Protein AF-A0A8J0V104-F1 (afdb_monomer_lite)

Radius of gyration: 31.81 Å; chains: 1; bounding box: 90×49×87 Å

Structure (mmCIF, N/CA/C/O backbone):
data_AF-A0A8J0V104-F1
#
_entry.id   AF-A0A8J0V104-F1
#
loop_
_atom_site.group_PDB
_atom_site.id
_atom_site.type_symbol
_atom_site.label_atom_id
_atom_site.label_alt_id
_atom_site.label_comp_id
_atom_site.label_asym_id
_atom_site.label_entity_id
_atom_site.label_seq_id
_atom_site.pdbx_PDB_ins_code
_atom_site.Cartn_x
_atom_site.Cartn_y
_atom_site.Cartn_z
_atom_site.occupancy
_atom_site.B_iso_or_equiv
_atom_site.auth_seq_id
_atom_site.auth_comp_id
_atom_site.auth_asym_id
_atom_site.auth_atom_id
_atom_site.pdbx_PDB_model_num
ATOM 1 N N . MET A 1 1 ? 15.445 1.698 16.225 1.00 53.94 1 MET A N 1
ATOM 2 C CA . MET A 1 1 ? 14.021 1.899 16.563 1.00 53.94 1 MET A CA 1
ATOM 3 C C . MET A 1 1 ? 13.715 3.359 16.865 1.00 53.94 1 MET A C 1
ATOM 5 O O . MET A 1 1 ? 12.836 3.881 16.206 1.00 53.94 1 MET A O 1
ATOM 9 N N . GLU A 1 2 ? 14.449 4.040 17.754 1.00 56.66 2 GLU A N 1
ATOM 10 C CA . GLU A 1 2 ? 14.165 5.438 18.161 1.00 56.66 2 GLU A CA 1
ATOM 11 C C . GLU A 1 2 ? 13.897 6.411 16.997 1.00 56.66 2 GLU A C 1
ATOM 13 O O . GLU A 1 2 ? 12.835 7.021 16.963 1.00 56.66 2 GLU A O 1
ATOM 18 N N . PHE A 1 3 ? 14.777 6.476 15.989 1.00 68.56 3 PHE A N 1
ATOM 19 C CA . PHE A 1 3 ? 14.568 7.315 14.794 1.00 68.56 3 PHE A CA 1
ATOM 20 C C . PHE A 1 3 ? 13.265 6.999 14.029 1.00 68.56 3 PHE A C 1
ATOM 22 O O . PHE A 1 3 ? 12.621 7.899 13.506 1.00 68.56 3 PHE A O 1
ATOM 29 N N . ILE A 1 4 ? 12.849 5.729 13.984 1.00 69.31 4 ILE A N 1
ATOM 30 C CA . ILE A 1 4 ? 11.646 5.281 13.258 1.00 69.31 4 ILE A CA 1
ATOM 31 C C . ILE A 1 4 ? 10.376 5.716 14.006 1.00 69.31 4 ILE A C 1
ATOM 33 O O . ILE A 1 4 ? 9.412 6.133 13.373 1.00 69.31 4 ILE A O 1
ATOM 37 N N . GLY A 1 5 ? 10.392 5.679 15.344 1.00 67.06 5 GLY A N 1
ATOM 38 C CA . GLY A 1 5 ? 9.279 6.148 16.182 1.00 67.06 5 GLY A CA 1
ATOM 39 C C . GLY A 1 5 ? 9.096 7.672 16.195 1.00 67.06 5 GLY A C 1
ATOM 40 O O . GLY A 1 5 ? 8.050 8.155 16.617 1.00 67.06 5 GLY A O 1
ATOM 41 N N . GLN A 1 6 ? 10.089 8.433 15.724 1.00 74.75 6 GLN A N 1
ATOM 42 C CA . GLN A 1 6 ? 10.010 9.892 15.575 1.00 74.75 6 GLN A CA 1
ATOM 43 C C . GLN A 1 6 ? 9.396 10.332 14.236 1.00 74.75 6 GLN A C 1
ATOM 45 O O . GLN A 1 6 ? 9.041 11.503 14.092 1.00 74.75 6 GLN A O 1
ATOM 50 N N . LEU A 1 7 ? 9.256 9.420 13.267 1.00 83.06 7 LEU A N 1
ATOM 51 C CA . LEU A 1 7 ? 8.609 9.711 11.990 1.00 83.06 7 LEU A CA 1
ATOM 52 C C . LEU A 1 7 ? 7.104 9.904 12.202 1.00 83.06 7 LEU A C 1
ATOM 54 O O . LEU A 1 7 ? 6.451 9.076 12.834 1.00 83.06 7 LEU A O 1
ATOM 58 N N . LYS A 1 8 ? 6.566 10.999 11.660 1.00 82.50 8 LYS A N 1
ATOM 59 C CA . LYS A 1 8 ? 5.155 11.387 11.763 1.00 82.50 8 LYS A CA 1
ATOM 60 C C . LYS A 1 8 ? 4.613 11.698 10.375 1.00 82.50 8 LYS A C 1
ATOM 62 O O . LYS A 1 8 ? 4.993 12.697 9.769 1.00 82.50 8 LYS A O 1
ATOM 67 N N . SER A 1 9 ? 3.733 10.833 9.890 1.00 91.25 9 SER A N 1
ATOM 68 C CA . SER A 1 9 ? 2.998 10.980 8.635 1.00 91.25 9 SER A CA 1
ATOM 69 C C . SER A 1 9 ? 1.687 10.212 8.764 1.00 91.25 9 SER A C 1
ATOM 71 O O . SER A 1 9 ? 1.679 9.108 9.305 1.00 91.25 9 SER A O 1
ATOM 73 N N . GLU A 1 10 ? 0.591 10.763 8.244 1.00 94.50 10 GLU A N 1
ATOM 74 C CA . GLU A 1 10 ? -0.724 10.102 8.248 1.00 94.50 10 GLU A CA 1
ATOM 75 C C . GLU A 1 10 ? -0.744 8.798 7.436 1.00 94.50 10 GLU A C 1
ATOM 77 O O . GLU A 1 10 ? -1.638 7.975 7.614 1.00 94.50 10 GLU A O 1
ATOM 82 N N . ARG A 1 11 ? 0.255 8.600 6.565 1.00 97.12 11 ARG A N 1
ATOM 83 C CA . ARG A 1 11 ? 0.410 7.450 5.660 1.00 97.12 11 ARG A CA 1
ATOM 84 C C . ARG A 1 11 ? 1.387 6.398 6.173 1.00 97.12 11 ARG A C 1
ATOM 86 O O . ARG A 1 11 ? 1.720 5.453 5.457 1.00 97.12 11 ARG A O 1
ATOM 93 N N . LEU A 1 12 ? 1.851 6.539 7.411 1.00 95.06 12 LEU A N 1
ATOM 94 C CA . LEU A 1 12 ? 2.668 5.554 8.112 1.00 95.06 12 LEU A CA 1
ATOM 95 C C . LEU A 1 12 ? 1.898 5.036 9.331 1.00 95.06 12 LEU A C 1
ATOM 97 O O . LEU A 1 12 ? 1.185 5.784 9.995 1.00 95.06 12 LEU A O 1
ATOM 101 N N . VAL A 1 13 ? 2.035 3.746 9.637 1.00 93.12 13 VAL A N 1
ATOM 102 C CA . VAL A 1 13 ? 1.482 3.170 10.870 1.00 93.12 13 VAL A CA 1
ATOM 103 C C . VAL A 1 13 ? 2.291 3.700 12.052 1.00 93.12 13 VAL A C 1
ATOM 105 O O . VAL A 1 13 ? 3.456 3.333 12.213 1.00 93.12 13 VAL A O 1
ATOM 108 N N . GLN A 1 14 ? 1.682 4.557 12.876 1.00 89.06 14 GLN A N 1
ATOM 109 C CA . GLN A 1 14 ? 2.357 5.169 14.016 1.00 89.06 14 GLN A CA 1
ATOM 110 C C . GLN A 1 14 ? 2.804 4.093 15.009 1.00 89.06 14 GLN A C 1
ATOM 112 O O . GLN A 1 14 ? 2.009 3.279 15.475 1.00 89.06 14 GLN A O 1
ATOM 117 N N . ILE A 1 15 ? 4.089 4.122 15.363 1.00 87.69 15 ILE A N 1
ATOM 118 C CA . ILE A 1 15 ? 4.641 3.329 16.461 1.00 87.69 15 ILE A CA 1
ATOM 119 C C . ILE A 1 15 ? 4.546 4.171 17.733 1.00 87.69 15 ILE A C 1
ATOM 121 O O . ILE A 1 15 ? 5.142 5.246 17.806 1.00 87.6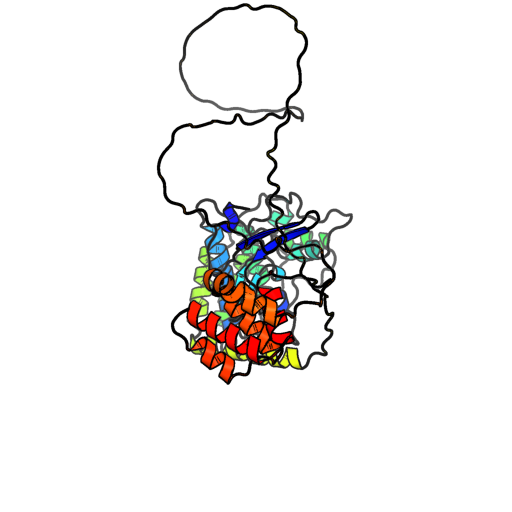9 15 ILE A O 1
ATOM 125 N N . PHE A 1 16 ? 3.813 3.683 18.731 1.00 85.56 16 PHE A N 1
ATOM 126 C CA . PHE A 1 16 ? 3.706 4.308 20.052 1.00 85.56 16 PHE A CA 1
ATOM 127 C C . PHE A 1 16 ? 4.813 3.861 21.001 1.00 85.56 16 PHE A C 1
ATOM 129 O O . PHE A 1 16 ? 5.229 4.614 21.878 1.00 85.56 16 PHE A O 1
ATOM 136 N N . GLY A 1 17 ? 5.307 2.635 20.833 1.00 84.19 17 GLY A N 1
ATOM 137 C CA . GLY A 1 17 ? 6.349 2.103 21.694 1.00 84.19 17 GLY A CA 1
ATOM 138 C C . GLY A 1 17 ? 6.658 0.638 21.439 1.00 84.19 17 GLY A C 1
ATOM 139 O O . GLY A 1 17 ? 6.247 0.041 20.444 1.00 84.19 17 GLY A O 1
ATOM 140 N N . VAL A 1 18 ? 7.407 0.066 22.373 1.00 85.56 18 VAL A N 1
ATOM 141 C CA . VAL A 1 18 ? 7.849 -1.326 22.357 1.00 85.56 18 VAL A CA 1
ATOM 142 C C . VAL A 1 18 ? 7.362 -2.001 23.631 1.00 85.56 18 VAL A C 1
ATOM 144 O O . VAL A 1 18 ? 7.623 -1.518 24.731 1.00 85.56 18 VAL A O 1
ATOM 147 N N . TYR A 1 19 ? 6.697 -3.139 23.475 1.00 86.31 19 TYR A N 1
ATOM 148 C CA . TYR A 1 19 ? 6.414 -4.060 24.566 1.00 86.31 19 TYR A CA 1
ATOM 149 C C . TYR A 1 19 ? 7.585 -5.033 24.730 1.00 86.31 19 TYR A C 1
ATOM 151 O O . TYR A 1 19 ? 8.082 -5.588 23.748 1.00 86.31 19 TYR A O 1
ATOM 159 N N . LYS A 1 20 ? 8.022 -5.260 25.972 1.00 88.62 20 LYS A N 1
ATOM 160 C CA . LYS A 1 20 ? 9.075 -6.226 26.292 1.00 88.62 20 LYS A CA 1
ATOM 161 C C . LYS A 1 20 ? 8.733 -6.995 27.566 1.00 88.62 20 LYS A C 1
ATOM 163 O O . LYS A 1 20 ? 8.594 -6.414 28.636 1.00 88.62 20 LYS A O 1
ATOM 168 N N . SER A 1 21 ? 8.675 -8.309 27.423 1.00 88.88 21 SER A N 1
ATOM 169 C CA . SER A 1 21 ? 8.533 -9.335 28.457 1.00 88.88 21 SER A CA 1
ATOM 170 C C . SER A 1 21 ? 9.682 -10.347 28.274 1.00 88.88 21 SER A C 1
ATOM 172 O O . SER A 1 21 ? 10.255 -10.377 27.181 1.00 88.88 21 SER A O 1
ATOM 174 N N . PRO A 1 22 ? 10.087 -11.157 29.278 1.00 86.25 22 PRO A N 1
ATOM 175 C CA . PRO A 1 22 ? 11.297 -11.986 29.188 1.00 86.25 22 PRO A CA 1
ATOM 176 C C . PRO A 1 22 ? 11.420 -12.841 27.917 1.00 86.25 22 PRO A C 1
ATOM 178 O O . PRO A 1 22 ? 12.511 -12.922 27.360 1.00 86.25 22 PRO A O 1
ATOM 181 N N . ASN A 1 23 ? 10.301 -13.381 27.418 1.00 87.88 23 ASN A N 1
ATOM 182 C CA . ASN A 1 23 ? 10.242 -14.218 26.212 1.00 87.88 23 ASN A CA 1
ATOM 183 C C . ASN A 1 23 ? 9.412 -13.593 25.069 1.00 87.88 23 ASN A C 1
ATOM 185 O O . ASN A 1 23 ? 9.062 -14.286 24.116 1.00 87.88 23 ASN A O 1
ATOM 189 N N . THR A 1 24 ? 9.036 -12.311 25.151 1.00 80.94 24 THR A N 1
ATOM 190 C CA . THR A 1 24 ? 8.144 -11.687 24.155 1.00 80.94 24 THR A CA 1
ATOM 191 C C . THR A 1 24 ? 8.528 -10.241 23.891 1.00 80.94 24 THR A C 1
ATOM 193 O O . THR A 1 24 ? 8.655 -9.431 24.809 1.00 80.94 24 THR A O 1
ATOM 196 N N . PHE A 1 25 ? 8.667 -9.904 22.613 1.00 81.31 25 PHE A N 1
ATOM 197 C CA . PHE A 1 25 ? 8.885 -8.546 22.135 1.00 81.31 25 PHE A CA 1
ATOM 198 C C . PHE A 1 25 ? 7.734 -8.171 21.204 1.00 81.31 25 PHE A C 1
ATOM 200 O O . PHE A 1 25 ? 7.387 -8.942 20.313 1.00 81.31 25 PHE A O 1
ATOM 207 N N . GLY A 1 26 ? 7.152 -6.994 21.407 1.00 84.44 26 GLY A N 1
ATOM 208 C CA . GLY A 1 26 ? 6.064 -6.468 20.589 1.00 84.44 26 GLY A CA 1
ATOM 209 C C . GLY A 1 26 ? 6.290 -5.003 20.244 1.00 84.44 26 GLY A C 1
ATOM 210 O O . GLY A 1 26 ? 7.044 -4.298 20.913 1.00 84.44 26 GLY A O 1
ATOM 211 N N . ILE A 1 27 ? 5.614 -4.532 19.203 1.00 85.12 27 ILE A N 1
ATOM 212 C CA . ILE A 1 27 ? 5.563 -3.115 18.838 1.00 85.12 27 ILE A CA 1
ATOM 213 C C . ILE A 1 27 ? 4.116 -2.673 19.037 1.00 85.12 27 ILE A C 1
ATOM 215 O O . ILE A 1 27 ? 3.208 -3.331 18.537 1.00 85.12 27 ILE A O 1
ATOM 219 N N . LEU A 1 28 ? 3.907 -1.593 19.787 1.00 88.69 28 LEU A N 1
ATOM 220 C CA . LEU A 1 28 ? 2.585 -1.005 19.976 1.00 88.69 28 LEU A CA 1
ATOM 221 C C . LEU A 1 28 ? 2.340 0.019 18.867 1.00 88.69 28 LEU A C 1
ATOM 223 O O . LEU A 1 28 ? 3.142 0.943 18.700 1.00 88.69 28 LEU A O 1
ATOM 227 N N . THR A 1 29 ? 1.244 -0.140 18.133 1.00 90.06 29 THR A N 1
ATOM 228 C CA . THR A 1 29 ? 0.840 0.734 17.025 1.00 90.06 29 THR A CA 1
ATOM 229 C C . THR A 1 29 ? -0.639 1.092 17.114 1.00 90.06 29 THR A C 1
ATOM 231 O O . THR A 1 29 ? -1.372 0.499 17.905 1.00 90.06 29 THR A O 1
ATOM 234 N N . ASP A 1 30 ? -1.085 2.016 16.263 1.00 87.56 30 ASP A N 1
ATOM 235 C CA . ASP A 1 30 ? -2.503 2.121 15.904 1.00 87.56 30 ASP A CA 1
ATOM 236 C C . ASP A 1 30 ? -3.044 0.760 15.421 1.00 87.56 30 ASP A C 1
ATOM 238 O O . ASP A 1 30 ? -2.333 -0.004 14.755 1.00 87.56 30 ASP A O 1
ATOM 242 N N . TRP A 1 31 ? -4.314 0.485 15.727 1.00 92.56 31 TRP A N 1
ATOM 243 C CA . TRP A 1 31 ? -5.082 -0.599 15.114 1.00 92.56 31 TRP A CA 1
ATOM 244 C C . TRP A 1 31 ? -5.617 -0.164 13.741 1.00 92.56 31 TRP A C 1
ATOM 246 O O . TRP A 1 31 ? -5.848 1.021 13.516 1.00 92.56 31 TRP A O 1
ATOM 256 N N . MET A 1 32 ? -5.785 -1.118 12.822 1.00 95.62 32 MET A N 1
ATOM 257 C CA . MET A 1 32 ? -6.191 -0.876 11.433 1.00 95.62 32 MET A CA 1
ATOM 258 C C . MET A 1 32 ? -7.434 -1.718 11.132 1.00 95.62 32 MET A C 1
ATOM 260 O O . MET A 1 32 ? -7.341 -2.921 10.888 1.00 95.62 32 MET A O 1
ATOM 264 N N . GLU A 1 33 ? -8.610 -1.098 11.203 1.00 95.50 33 GLU A N 1
ATOM 265 C CA . GLU A 1 33 ? -9.913 -1.776 11.262 1.00 95.50 33 GLU A CA 1
ATOM 266 C C . GLU A 1 33 ? -10.257 -2.581 10.002 1.00 95.50 33 GLU A C 1
ATOM 268 O O . GLU A 1 33 ? -11.000 -3.564 10.069 1.00 95.50 33 GLU A O 1
ATOM 273 N N . ASN A 1 34 ? -9.705 -2.191 8.851 1.00 96.44 34 ASN A N 1
ATOM 274 C CA . ASN A 1 34 ? -9.914 -2.873 7.576 1.00 96.44 34 ASN A CA 1
ATOM 275 C C . ASN A 1 34 ? -8.737 -3.787 7.186 1.00 96.44 34 ASN A C 1
ATOM 277 O O . ASN A 1 34 ? -8.693 -4.310 6.072 1.00 96.44 34 ASN A O 1
ATOM 281 N N . GLY A 1 35 ? -7.824 -4.047 8.129 1.00 95.69 35 GLY A N 1
ATOM 282 C CA . GLY A 1 35 ? -6.756 -5.032 7.995 1.00 95.69 35 GLY A CA 1
ATOM 283 C C . GLY A 1 35 ? -5.703 -4.635 6.962 1.00 95.69 35 GLY A C 1
ATOM 284 O O . GLY A 1 35 ? -5.303 -3.474 6.874 1.00 95.69 35 GLY A O 1
ATOM 285 N N . SER A 1 36 ? -5.229 -5.617 6.191 1.00 97.50 36 SER A N 1
ATOM 286 C CA . SER A 1 36 ? -4.179 -5.413 5.188 1.00 97.50 36 SER A CA 1
ATOM 287 C C . SER A 1 36 ? -4.736 -5.148 3.789 1.00 97.50 36 SER A C 1
ATOM 289 O O . SER A 1 36 ? -5.808 -5.634 3.420 1.00 97.50 36 SER A O 1
ATOM 291 N N . LEU A 1 37 ? -3.953 -4.467 2.950 1.00 98.00 37 LEU A N 1
ATOM 292 C CA . LEU A 1 37 ? -4.273 -4.309 1.535 1.00 98.00 37 LEU A CA 1
ATOM 293 C C . LEU A 1 37 ? -4.339 -5.667 0.809 1.00 98.00 37 LEU A C 1
ATOM 295 O O . LEU A 1 37 ? -5.147 -5.827 -0.101 1.00 98.00 37 LEU A O 1
ATOM 299 N N . HIS A 1 38 ? -3.558 -6.666 1.236 1.00 96.69 38 HIS A N 1
ATOM 300 C CA . HIS A 1 38 ? -3.670 -8.032 0.707 1.00 96.69 38 HIS A CA 1
ATOM 301 C C . HIS A 1 38 ? -5.090 -8.594 0.898 1.00 96.69 38 HIS A C 1
ATOM 303 O O . HIS A 1 38 ? -5.699 -9.092 -0.048 1.00 96.69 38 HIS A O 1
ATOM 309 N N . SER A 1 39 ? -5.638 -8.451 2.108 1.00 95.94 39 SER A N 1
ATOM 310 C CA . SER A 1 39 ? -7.004 -8.856 2.454 1.00 95.94 39 SER A CA 1
ATOM 311 C C . SER A 1 39 ? -8.037 -8.125 1.589 1.00 95.94 39 SER A C 1
ATOM 313 O O . SER A 1 39 ? -8.891 -8.766 0.984 1.00 95.94 39 SER A O 1
ATOM 315 N N . PHE A 1 40 ? -7.904 -6.802 1.450 1.00 97.00 40 PHE A N 1
ATOM 316 C CA . PHE A 1 40 ? -8.777 -5.971 0.611 1.00 97.00 40 PHE A CA 1
ATOM 317 C C . PHE A 1 40 ? -8.785 -6.390 -0.868 1.00 97.00 40 PHE A C 1
ATOM 319 O O . PHE A 1 40 ? -9.840 -6.441 -1.501 1.00 97.00 40 PHE A O 1
ATOM 326 N N . ILE A 1 41 ? -7.622 -6.734 -1.429 1.00 95.19 41 ILE A N 1
ATOM 327 C CA . ILE A 1 41 ? -7.521 -7.157 -2.829 1.00 95.19 41 ILE A CA 1
ATOM 328 C C . ILE A 1 41 ? -8.116 -8.558 -3.028 1.00 95.19 41 ILE A C 1
ATOM 330 O O . ILE A 1 41 ? -8.891 -8.747 -3.971 1.00 95.19 41 ILE A O 1
ATOM 334 N N . HIS A 1 42 ? -7.793 -9.524 -2.161 1.00 94.50 42 HIS A N 1
ATOM 335 C CA . HIS A 1 42 ? -8.012 -10.951 -2.447 1.00 94.50 42 HIS A CA 1
ATOM 336 C C . HIS A 1 42 ? -9.220 -11.601 -1.757 1.00 94.50 42 HIS A C 1
ATOM 338 O O . HIS A 1 42 ? -9.724 -12.588 -2.285 1.00 94.50 42 HIS A O 1
ATOM 344 N N . GLN A 1 43 ? -9.745 -11.057 -0.651 1.00 94.69 43 GLN A N 1
ATOM 345 C CA . GLN A 1 43 ? -10.964 -11.577 -0.001 1.00 94.69 43 GLN A CA 1
ATOM 346 C C . GLN A 1 43 ? -12.208 -11.101 -0.761 1.00 94.69 43 GLN A C 1
ATOM 348 O O . GLN A 1 43 ? -12.838 -10.098 -0.416 1.00 94.69 43 GLN A O 1
ATOM 353 N N . ARG A 1 44 ? -12.543 -11.797 -1.850 1.00 92.31 44 ARG A N 1
ATOM 354 C CA . ARG A 1 44 ? -13.646 -11.438 -2.759 1.00 92.31 44 ARG A CA 1
ATOM 355 C C . ARG A 1 44 ? -15.027 -11.619 -2.124 1.00 92.31 44 ARG A C 1
ATOM 357 O O . ARG A 1 44 ? -15.985 -11.021 -2.594 1.00 92.31 44 ARG A O 1
ATOM 364 N N . GLU A 1 45 ? -15.110 -12.387 -1.047 1.00 92.19 45 GLU A N 1
ATOM 365 C CA . GLU A 1 45 ? -16.305 -12.618 -0.238 1.00 92.19 45 GLU A CA 1
ATOM 366 C C . GLU A 1 45 ? -16.660 -11.368 0.582 1.00 92.19 45 GLU A C 1
ATOM 368 O O . GLU A 1 45 ? -17.818 -10.961 0.614 1.00 92.19 45 GLU A O 1
ATOM 373 N N . LEU A 1 46 ? -15.654 -10.721 1.191 1.00 92.88 46 LEU A N 1
ATOM 374 C CA . LEU A 1 46 ? -15.814 -9.442 1.898 1.00 92.88 46 LEU A CA 1
ATOM 375 C C . LEU A 1 46 ? -15.879 -8.253 0.935 1.00 92.88 46 LEU A C 1
ATOM 377 O O . LEU A 1 46 ? -16.616 -7.294 1.166 1.00 92.88 46 LEU A O 1
ATOM 381 N N . TYR A 1 47 ? -15.121 -8.324 -0.162 1.00 93.75 47 TYR A N 1
ATOM 382 C CA . TYR A 1 47 ? -14.989 -7.250 -1.139 1.00 93.75 47 TYR A CA 1
ATOM 383 C C . TYR A 1 47 ? -15.288 -7.751 -2.563 1.00 93.75 47 TYR A C 1
ATOM 385 O O . TYR A 1 47 ? -14.356 -7.928 -3.356 1.00 93.75 47 TYR A O 1
ATOM 393 N N . PRO A 1 48 ? -16.560 -7.969 -2.952 1.00 89.88 48 PRO A N 1
ATOM 394 C CA . PRO A 1 48 ? -16.894 -8.458 -4.295 1.00 89.88 48 PRO A CA 1
ATOM 395 C C . PRO A 1 48 ? -16.430 -7.516 -5.413 1.00 89.88 48 PRO A C 1
ATOM 397 O O . PRO A 1 48 ? -15.901 -7.960 -6.431 1.00 89.88 48 PRO A O 1
ATOM 400 N N . VAL A 1 49 ? -16.542 -6.203 -5.191 1.00 89.00 49 VAL A N 1
ATOM 401 C CA . VAL A 1 49 ? -16.157 -5.142 -6.134 1.00 89.00 49 VAL A CA 1
ATOM 402 C C . VAL A 1 49 ? -15.314 -4.098 -5.403 1.00 89.00 49 VAL A C 1
ATOM 404 O O . VAL A 1 49 ? -15.660 -3.703 -4.291 1.00 89.00 49 VAL A O 1
ATOM 407 N N . LEU A 1 50 ? -14.231 -3.632 -6.033 1.00 91.12 50 LEU A N 1
ATOM 408 C CA . LEU A 1 50 ? -13.406 -2.532 -5.524 1.00 91.12 50 LEU A CA 1
ATOM 409 C C . LEU A 1 50 ? -13.707 -1.251 -6.324 1.00 91.12 50 LEU A C 1
ATOM 411 O O . LEU A 1 50 ? -13.455 -1.227 -7.530 1.00 91.12 50 LEU A O 1
ATOM 415 N N . PRO A 1 51 ? -14.239 -0.181 -5.703 1.00 91.06 51 PRO A N 1
ATOM 416 C CA . PRO A 1 51 ? -14.458 1.092 -6.383 1.00 91.06 51 PRO A CA 1
ATOM 417 C C . PRO A 1 51 ? -13.130 1.729 -6.807 1.00 91.06 51 PRO A C 1
ATOM 419 O O . PRO A 1 51 ? -12.273 2.010 -5.967 1.00 91.06 51 PRO A O 1
ATOM 422 N N . VAL A 1 52 ? -12.963 2.020 -8.102 1.00 89.06 52 VAL A N 1
ATOM 423 C CA . VAL A 1 52 ? -11.665 2.478 -8.636 1.00 89.06 52 VAL A CA 1
ATOM 424 C C . VAL A 1 52 ? -11.201 3.801 -8.021 1.00 89.06 52 VAL A C 1
ATOM 426 O O . VAL A 1 52 ? -10.008 3.981 -7.790 1.00 89.06 52 VAL A O 1
ATOM 429 N N . CYS A 1 53 ? -12.119 4.706 -7.673 1.00 91.12 53 CYS A N 1
ATOM 430 C CA . CYS A 1 53 ? -11.771 5.945 -6.974 1.00 91.12 53 CYS A CA 1
ATOM 431 C C . CYS A 1 53 ? -11.137 5.692 -5.590 1.00 91.12 53 CYS A C 1
ATOM 433 O O . CYS A 1 53 ? -10.221 6.413 -5.196 1.00 91.12 53 CYS A O 1
ATOM 435 N N . VAL A 1 54 ? -11.550 4.629 -4.887 1.00 95.12 54 VAL A N 1
ATOM 436 C CA . VAL A 1 54 ? -10.946 4.203 -3.616 1.00 95.12 54 VAL A CA 1
ATOM 437 C C . VAL A 1 54 ? -9.592 3.536 -3.866 1.00 95.12 54 VAL A C 1
ATOM 439 O O . VAL A 1 54 ? -8.637 3.858 -3.166 1.00 95.12 54 VAL A O 1
ATOM 442 N N . CYS A 1 55 ? -9.458 2.700 -4.902 1.00 94.56 55 CYS A N 1
ATOM 443 C CA . CYS A 1 55 ? -8.167 2.128 -5.315 1.00 94.56 55 CYS A CA 1
ATOM 444 C C . CYS A 1 55 ? -7.126 3.211 -5.653 1.00 94.56 55 CYS A C 1
ATOM 446 O O . CYS A 1 55 ? -6.009 3.185 -5.141 1.00 94.56 55 CYS A O 1
ATOM 448 N N . VAL A 1 56 ? -7.498 4.209 -6.462 1.00 93.88 56 VAL A N 1
ATOM 449 C CA . VAL A 1 56 ? -6.627 5.344 -6.814 1.00 93.88 56 VAL A CA 1
ATOM 450 C C . VAL A 1 56 ? -6.254 6.162 -5.576 1.00 93.88 56 VAL A C 1
ATOM 452 O O . VAL A 1 56 ? -5.096 6.558 -5.446 1.00 93.88 56 VAL A O 1
ATOM 455 N N . ARG A 1 57 ? -7.187 6.371 -4.634 1.00 96.75 57 ARG A N 1
ATOM 456 C CA . ARG A 1 57 ? -6.890 7.034 -3.355 1.00 96.75 57 ARG A CA 1
ATOM 457 C C . ARG A 1 57 ? -5.891 6.233 -2.515 1.00 96.75 57 ARG A C 1
ATOM 459 O O . ARG A 1 57 ? -4.908 6.805 -2.069 1.00 96.75 57 ARG A O 1
ATOM 466 N N . ILE A 1 58 ? -6.082 4.920 -2.374 1.00 98.44 58 ILE A N 1
ATOM 467 C CA . ILE A 1 58 ? -5.153 4.024 -1.660 1.00 98.44 58 ILE A CA 1
ATOM 468 C C . ILE A 1 58 ? -3.755 4.062 -2.302 1.00 98.44 58 ILE A C 1
ATOM 470 O O . ILE A 1 58 ? -2.758 4.161 -1.592 1.00 98.44 58 ILE A O 1
ATOM 474 N N . LEU A 1 59 ? -3.649 4.043 -3.636 1.00 97.81 59 LEU A N 1
ATOM 475 C CA . LEU A 1 59 ? -2.355 4.172 -4.322 1.00 97.81 59 LEU A CA 1
ATOM 476 C C . LEU A 1 59 ? -1.728 5.558 -4.142 1.00 97.81 59 LEU A C 1
ATOM 478 O O . LEU A 1 59 ? -0.511 5.648 -3.984 1.00 97.81 59 LEU A O 1
ATOM 482 N N . SER A 1 60 ? -2.532 6.624 -4.091 1.00 98.12 60 SER A N 1
ATOM 483 C CA . SER A 1 60 ? -2.042 7.956 -3.726 1.00 98.12 60 SER A CA 1
ATOM 484 C C . SER A 1 60 ? -1.513 8.002 -2.292 1.00 98.12 60 SER A C 1
ATOM 486 O O . SER A 1 60 ? -0.449 8.572 -2.078 1.00 98.12 60 SER A O 1
ATOM 488 N N . ASP A 1 61 ? -2.221 7.408 -1.332 1.00 98.69 61 ASP A N 1
ATOM 489 C CA . ASP A 1 61 ? -1.830 7.340 0.081 1.00 98.69 61 ASP A CA 1
ATOM 490 C C . ASP A 1 61 ? -0.497 6.581 0.256 1.00 98.69 61 ASP A C 1
ATOM 492 O O . ASP A 1 61 ? 0.406 7.035 0.960 1.00 98.69 61 ASP A O 1
ATOM 496 N N . ILE A 1 62 ? -0.328 5.447 -0.439 1.00 98.69 62 ILE A N 1
ATOM 497 C CA . ILE A 1 62 ? 0.932 4.682 -0.452 1.00 98.69 62 ILE A CA 1
ATOM 498 C C . ILE A 1 62 ? 2.057 5.509 -1.091 1.00 98.69 62 ILE A C 1
ATOM 500 O O . ILE A 1 62 ? 3.173 5.555 -0.566 1.00 98.69 62 ILE A O 1
ATOM 504 N N . ALA A 1 63 ? 1.781 6.174 -2.216 1.00 98.56 63 ALA A N 1
ATOM 505 C CA . ALA A 1 63 ? 2.769 7.006 -2.893 1.00 98.56 63 ALA A CA 1
ATOM 506 C C . ALA A 1 63 ? 3.196 8.210 -2.037 1.00 98.56 63 ALA A C 1
ATOM 508 O O . ALA A 1 63 ? 4.378 8.539 -2.021 1.00 98.56 63 ALA A O 1
ATOM 509 N N . GLU A 1 64 ? 2.271 8.814 -1.287 1.00 98.56 64 GLU A N 1
ATOM 510 C CA . GLU A 1 64 ? 2.527 9.879 -0.311 1.00 98.56 64 GLU A CA 1
ATOM 511 C C . GLU A 1 64 ? 3.407 9.386 0.851 1.00 98.56 64 GLU A C 1
ATOM 513 O O . GLU A 1 64 ? 4.409 10.023 1.179 1.00 98.56 64 GLU A O 1
ATOM 518 N N . GLY A 1 65 ? 3.099 8.221 1.435 1.00 98.06 65 GLY A N 1
ATOM 519 C CA . GLY A 1 65 ? 3.895 7.631 2.519 1.00 98.06 65 GLY A CA 1
ATOM 520 C C . GLY A 1 65 ? 5.330 7.291 2.099 1.00 98.06 65 GLY A C 1
ATOM 521 O O . GLY A 1 65 ? 6.281 7.573 2.831 1.00 98.06 65 GLY A O 1
ATOM 522 N N . LEU A 1 66 ? 5.512 6.749 0.892 1.00 97.88 66 LEU A N 1
ATOM 523 C CA . LEU A 1 66 ? 6.839 6.503 0.321 1.00 97.88 66 LEU A CA 1
ATOM 524 C C . LEU A 1 66 ? 7.555 7.803 -0.065 1.00 97.88 66 LEU A C 1
ATOM 526 O O . LEU A 1 66 ? 8.745 7.940 0.208 1.00 97.88 66 LEU A O 1
ATOM 530 N N . HIS A 1 67 ? 6.845 8.774 -0.648 1.00 97.81 67 HIS A N 1
ATOM 531 C CA . HIS A 1 67 ? 7.379 10.105 -0.939 1.00 97.81 67 HIS A CA 1
ATOM 532 C C . HIS A 1 67 ? 7.924 10.766 0.335 1.00 97.81 67 HIS A C 1
ATOM 534 O O . HIS A 1 67 ? 9.065 11.228 0.327 1.00 97.81 67 HIS A O 1
ATOM 540 N N . TYR A 1 68 ? 7.171 10.730 1.439 1.00 97.25 68 TYR A N 1
ATOM 541 C CA . TYR A 1 68 ? 7.623 11.210 2.745 1.00 97.25 68 TYR A CA 1
ATOM 542 C C . TYR A 1 68 ? 8.925 10.521 3.180 1.00 97.25 68 TYR A C 1
ATOM 544 O O . TYR A 1 68 ? 9.917 11.203 3.427 1.00 97.25 68 TYR A O 1
ATOM 552 N N . LEU A 1 69 ? 8.965 9.181 3.203 1.00 95.38 69 LEU A N 1
ATOM 553 C CA . LEU A 1 69 ? 10.152 8.413 3.612 1.00 95.38 69 LEU A CA 1
ATOM 554 C C . LEU A 1 69 ? 11.386 8.699 2.735 1.00 95.38 69 LEU A C 1
ATOM 556 O O . LEU A 1 69 ? 12.503 8.809 3.247 1.00 95.38 69 LEU A O 1
ATOM 560 N N . HIS A 1 70 ? 11.191 8.838 1.422 1.00 95.56 70 HIS A N 1
ATOM 561 C CA . HIS A 1 70 ? 12.257 9.077 0.442 1.00 95.56 70 HIS A CA 1
ATOM 562 C C . HIS A 1 70 ? 12.816 10.505 0.481 1.00 95.56 70 HIS A C 1
ATOM 564 O O . HIS A 1 70 ? 13.958 10.704 0.079 1.00 95.56 70 HIS A O 1
ATOM 570 N N . ASN A 1 71 ? 12.043 11.485 0.962 1.00 95.56 71 ASN A N 1
ATOM 571 C CA . ASN A 1 71 ? 12.441 12.900 1.024 1.00 95.56 71 ASN A CA 1
ATOM 572 C C . ASN A 1 71 ? 12.857 13.359 2.439 1.00 95.56 71 ASN A C 1
ATOM 574 O O . ASN A 1 71 ? 13.088 14.547 2.663 1.00 95.56 71 ASN A O 1
ATOM 578 N N . LEU A 1 72 ? 12.997 12.434 3.396 1.00 92.75 72 LEU A N 1
ATOM 579 C CA . LEU A 1 72 ? 13.640 12.719 4.684 1.00 92.75 72 LEU A CA 1
ATOM 580 C C . LEU A 1 72 ? 15.107 13.165 4.482 1.00 92.75 72 LEU A C 1
ATOM 582 O O . LEU A 1 72 ? 15.768 12.659 3.573 1.00 92.75 72 LEU A O 1
ATOM 586 N N . PRO A 1 73 ? 15.678 14.014 5.367 1.00 90.00 73 PRO A N 1
ATOM 587 C CA . PRO A 1 73 ? 17.083 14.443 5.280 1.00 90.00 73 PRO A CA 1
ATOM 588 C C . PRO A 1 73 ? 18.094 13.286 5.245 1.00 90.00 73 PRO A C 1
ATOM 590 O O . PRO A 1 73 ? 19.179 13.412 4.683 1.00 90.00 73 PRO A O 1
ATOM 593 N N . CYS A 1 74 ? 17.723 12.147 5.832 1.00 89.06 74 CYS A N 1
ATOM 594 C CA . CYS A 1 74 ? 18.339 10.851 5.583 1.00 89.06 74 CYS A CA 1
ATOM 595 C C . CYS A 1 74 ? 17.252 9.933 4.989 1.00 89.06 74 CYS A C 1
ATOM 597 O O . CYS A 1 74 ? 16.400 9.466 5.753 1.00 89.06 74 CYS A O 1
ATOM 599 N N . PRO A 1 75 ? 17.227 9.714 3.658 1.00 90.81 75 PRO A N 1
ATOM 600 C CA . PRO A 1 75 ? 16.174 8.950 2.995 1.00 90.81 75 PRO A CA 1
ATOM 601 C C . PRO A 1 75 ? 16.024 7.526 3.535 1.00 90.81 75 PRO A C 1
ATOM 603 O O . PRO A 1 75 ? 16.993 6.769 3.645 1.00 90.81 75 PRO A O 1
ATOM 606 N N . VAL A 1 76 ? 14.786 7.132 3.830 1.00 90.56 76 VAL A N 1
ATOM 607 C CA . VAL A 1 76 ? 14.447 5.798 4.330 1.00 90.56 76 VAL A CA 1
ATOM 608 C C . VAL A 1 76 ? 13.838 4.970 3.202 1.00 90.56 76 VAL A C 1
ATOM 610 O O . VAL A 1 76 ? 12.755 5.271 2.715 1.00 90.56 76 VAL A O 1
ATOM 613 N N . MET A 1 77 ? 14.515 3.889 2.814 1.00 89.75 77 MET A N 1
ATOM 614 C CA . MET A 1 77 ? 13.925 2.853 1.956 1.00 89.75 77 MET A CA 1
ATOM 615 C C . MET A 1 77 ? 13.005 1.937 2.770 1.00 89.75 77 MET A C 1
ATOM 617 O O . MET A 1 77 ? 13.347 1.550 3.894 1.00 89.75 77 MET A O 1
ATOM 621 N N . HIS A 1 78 ? 11.899 1.502 2.172 1.00 92.12 78 HIS A N 1
ATOM 622 C CA . HIS A 1 78 ? 11.002 0.509 2.755 1.00 92.12 78 HIS A CA 1
ATOM 623 C C . HIS A 1 78 ? 11.555 -0.924 2.628 1.00 92.12 78 HIS A C 1
ATOM 625 O O . HIS A 1 78 ? 11.558 -1.680 3.600 1.00 92.12 78 HIS A O 1
ATOM 631 N N . ARG A 1 79 ? 12.077 -1.293 1.448 1.00 87.50 79 ARG A N 1
ATOM 632 C CA . ARG A 1 79 ? 12.766 -2.563 1.106 1.00 87.50 79 ARG A CA 1
ATOM 633 C C . ARG A 1 79 ? 11.945 -3.860 1.144 1.00 87.50 79 ARG A C 1
ATOM 635 O O . ARG A 1 79 ? 12.371 -4.831 0.532 1.00 87.50 79 ARG A O 1
ATOM 642 N N . THR A 1 80 ? 10.811 -3.911 1.843 1.00 87.06 80 THR A N 1
ATOM 643 C CA . THR A 1 80 ? 9.860 -5.056 1.833 1.00 87.06 80 THR A CA 1
ATOM 644 C C . THR A 1 80 ? 8.429 -4.591 1.586 1.00 87.06 80 THR A C 1
ATOM 646 O O . THR A 1 80 ? 7.498 -4.931 2.319 1.00 87.06 80 THR A O 1
ATOM 649 N N . LEU A 1 81 ? 8.243 -3.700 0.612 1.00 94.56 81 LEU A N 1
ATOM 650 C CA . LEU A 1 81 ? 6.913 -3.175 0.330 1.00 94.56 81 LEU A CA 1
ATOM 651 C C . LEU A 1 81 ? 6.092 -4.273 -0.359 1.00 94.56 81 LEU A C 1
ATOM 653 O O . LEU A 1 81 ? 6.439 -4.719 -1.445 1.00 94.56 81 LEU A O 1
ATOM 657 N N . LYS A 1 82 ? 5.024 -4.718 0.303 1.00 94.81 82 LYS A N 1
ATOM 658 C CA . LYS A 1 82 ? 4.060 -5.707 -0.194 1.00 94.81 82 LYS A CA 1
ATOM 659 C C . LYS A 1 82 ? 2.675 -5.424 0.405 1.00 94.81 82 LYS A C 1
ATOM 661 O O . LYS A 1 82 ? 2.620 -4.787 1.463 1.00 94.81 82 LYS A O 1
ATOM 666 N N . PRO A 1 83 ? 1.564 -5.899 -0.187 1.00 96.94 83 PRO A N 1
ATOM 667 C CA . PRO A 1 83 ? 0.210 -5.594 0.286 1.00 96.94 83 PRO A CA 1
ATOM 668 C C . PRO A 1 83 ? -0.069 -6.015 1.736 1.00 96.94 83 PRO A C 1
ATOM 670 O O . PRO A 1 83 ? -0.884 -5.392 2.403 1.00 96.94 83 PRO A O 1
ATOM 673 N N . SER A 1 84 ? 0.629 -7.024 2.272 1.00 94.88 84 SER A N 1
ATOM 674 C CA . SER A 1 84 ? 0.504 -7.431 3.684 1.00 94.88 84 SER A CA 1
ATOM 675 C C . SER A 1 84 ? 1.166 -6.458 4.676 1.00 94.88 84 SER A C 1
ATOM 677 O O . SER A 1 84 ? 0.992 -6.590 5.885 1.00 94.88 84 SER A O 1
ATOM 679 N N . ASN A 1 85 ? 1.993 -5.530 4.185 1.00 95.56 85 ASN A N 1
ATOM 680 C CA . ASN A 1 85 ? 2.690 -4.515 4.981 1.00 95.56 85 ASN A CA 1
ATOM 681 C C . ASN A 1 85 ? 2.049 -3.122 4.824 1.00 95.56 85 ASN A C 1
ATOM 683 O O . ASN A 1 85 ? 2.517 -2.163 5.440 1.00 95.56 85 ASN A O 1
ATOM 687 N N . ILE A 1 86 ? 0.976 -3.018 4.037 1.00 98.00 86 ILE A N 1
ATOM 688 C CA . ILE A 1 86 ? 0.137 -1.830 3.882 1.00 98.00 86 ILE A CA 1
ATOM 689 C C . ILE A 1 86 ? -1.197 -2.146 4.552 1.00 98.00 86 ILE A C 1
ATOM 691 O O . ILE A 1 86 ? -1.797 -3.181 4.267 1.00 98.00 86 ILE A O 1
ATOM 695 N N . HIS A 1 87 ? -1.654 -1.268 5.434 1.00 97.62 87 HIS A N 1
ATOM 696 C CA . HIS A 1 87 ? -2.876 -1.456 6.211 1.00 97.62 87 HIS A CA 1
ATOM 697 C C . HIS A 1 87 ? -3.899 -0.378 5.896 1.00 97.62 87 HIS A C 1
ATOM 699 O O . HIS A 1 87 ? -3.536 0.692 5.407 1.00 97.62 87 HIS A O 1
ATOM 705 N N . LEU A 1 88 ? -5.166 -0.673 6.169 1.00 98.31 88 LEU A N 1
ATOM 706 C CA . LEU A 1 88 ? -6.297 0.199 5.886 1.00 98.31 88 LEU A CA 1
ATOM 707 C C . LEU A 1 88 ? -7.009 0.570 7.191 1.00 98.31 88 LEU A C 1
ATOM 709 O O . LEU A 1 88 ? -7.456 -0.307 7.934 1.00 98.31 88 LEU A O 1
ATOM 713 N N . ASP A 1 89 ? -7.124 1.871 7.453 1.00 97.31 89 ASP A N 1
ATOM 714 C CA . ASP A 1 89 ? -7.896 2.387 8.588 1.00 97.31 89 ASP A CA 1
ATOM 715 C C . ASP A 1 89 ? -9.415 2.284 8.350 1.00 97.31 89 ASP A C 1
ATOM 717 O O . ASP A 1 89 ? -9.871 1.916 7.260 1.00 97.31 89 ASP A O 1
ATOM 721 N N . ALA A 1 90 ? -10.216 2.646 9.355 1.00 96.69 90 ALA A N 1
ATOM 722 C CA . ALA A 1 90 ? -11.680 2.677 9.302 1.00 96.69 90 ALA A CA 1
ATOM 723 C C . ALA A 1 90 ? -12.274 3.390 8.067 1.00 96.69 90 ALA A C 1
ATOM 725 O O . ALA A 1 90 ? -13.376 3.051 7.637 1.00 96.69 90 ALA A O 1
ATOM 726 N N . LYS A 1 91 ? -11.563 4.360 7.475 1.00 96.62 91 LYS A N 1
ATOM 727 C CA . LYS A 1 91 ? -12.003 5.133 6.301 1.00 96.62 91 LYS A CA 1
ATOM 728 C C . LYS A 1 91 ? -11.375 4.653 4.992 1.00 96.62 91 LYS A C 1
ATOM 730 O O . LYS A 1 91 ? -11.551 5.320 3.969 1.00 96.62 91 LYS A O 1
ATOM 735 N N . TYR A 1 92 ? -10.679 3.514 4.996 1.00 97.69 92 TYR A N 1
ATOM 736 C CA . TYR A 1 92 ? -9.911 2.972 3.870 1.00 97.69 92 TYR A CA 1
ATOM 737 C C . TYR A 1 92 ? -8.833 3.946 3.361 1.00 97.69 92 TYR A C 1
ATOM 739 O O . TYR A 1 92 ? -8.614 4.050 2.149 1.00 97.69 92 TYR A O 1
ATOM 747 N N . HIS A 1 93 ? -8.189 4.685 4.269 1.00 98.19 93 HIS A N 1
ATOM 748 C CA . HIS A 1 93 ? -6.903 5.318 3.988 1.00 98.19 93 HIS A CA 1
ATOM 749 C C . HIS A 1 93 ? -5.763 4.337 4.249 1.00 98.19 93 HIS A C 1
ATOM 751 O O . HIS A 1 93 ? -5.824 3.526 5.177 1.00 98.19 93 HIS A O 1
ATOM 757 N N . ALA A 1 94 ? -4.723 4.404 3.420 1.00 98.50 94 ALA A N 1
ATOM 758 C CA . ALA A 1 94 ? -3.608 3.469 3.491 1.00 98.50 94 ALA A CA 1
ATOM 759 C C . ALA A 1 94 ? -2.483 3.967 4.404 1.00 98.50 94 ALA A C 1
ATOM 761 O O . ALA A 1 94 ? -2.031 5.110 4.300 1.00 98.50 94 ALA A O 1
ATOM 762 N N . LYS A 1 95 ? -1.984 3.070 5.260 1.00 98.00 95 LYS A N 1
ATOM 763 C CA . LYS A 1 95 ? -0.832 3.303 6.133 1.00 98.00 95 LYS A CA 1
ATOM 764 C C . LYS A 1 95 ? 0.219 2.212 5.958 1.00 98.00 95 LYS A C 1
ATOM 766 O O . LYS A 1 95 ? -0.061 1.020 6.081 1.00 98.00 95 LYS A O 1
ATOM 771 N N . ILE A 1 96 ? 1.454 2.616 5.684 1.00 97.06 96 ILE A N 1
ATOM 772 C CA . ILE A 1 96 ? 2.587 1.707 5.489 1.00 97.06 96 ILE A CA 1
ATOM 773 C C . ILE A 1 96 ? 3.157 1.304 6.856 1.00 97.06 96 ILE A C 1
ATOM 775 O O . ILE A 1 96 ? 3.427 2.154 7.702 1.00 97.06 96 ILE A O 1
ATOM 779 N N . SER A 1 97 ? 3.367 0.007 7.074 1.00 93.00 97 SER A N 1
ATOM 780 C CA . SER A 1 97 ? 3.999 -0.566 8.276 1.00 93.00 97 SER A CA 1
ATOM 781 C C . SER A 1 97 ? 5.355 -1.192 7.947 1.00 93.00 97 SER A C 1
ATOM 783 O O . SER A 1 97 ? 5.692 -1.350 6.785 1.00 93.00 97 SER A O 1
ATOM 785 N N . LYS A 1 98 ? 6.134 -1.596 8.960 1.00 86.44 98 LYS A N 1
ATOM 786 C CA . LYS A 1 98 ? 7.444 -2.278 8.813 1.00 86.44 98 LYS A CA 1
ATOM 787 C C . LYS A 1 98 ? 8.548 -1.484 8.085 1.00 86.44 98 LYS A C 1
ATOM 789 O O . LYS A 1 98 ? 9.650 -2.007 7.894 1.00 86.44 98 LYS A O 1
ATOM 794 N N . TYR A 1 99 ? 8.320 -0.206 7.785 1.00 83.88 99 TYR A N 1
ATOM 795 C CA . TYR A 1 99 ? 9.338 0.710 7.274 1.00 83.88 99 TYR A CA 1
ATOM 796 C C . TYR A 1 99 ? 10.560 0.782 8.211 1.00 83.88 99 TYR A C 1
ATOM 798 O O . TYR A 1 99 ? 10.443 0.817 9.436 1.00 83.88 99 TYR A O 1
ATOM 806 N N . GLY A 1 100 ? 11.766 0.772 7.636 1.00 67.44 100 GLY A N 1
ATOM 807 C CA . GLY A 1 100 ? 13.026 0.922 8.377 1.00 67.44 100 GLY A CA 1
ATOM 808 C C . GLY A 1 100 ? 13.470 -0.261 9.259 1.00 67.44 100 GLY A C 1
ATOM 809 O O . GLY A 1 100 ? 14.586 -0.216 9.781 1.00 67.44 100 GLY A O 1
ATOM 810 N N . LEU A 1 101 ? 12.681 -1.336 9.406 1.00 65.56 101 LEU A N 1
ATOM 811 C CA . LEU A 1 101 ? 13.037 -2.486 10.265 1.00 65.56 101 LEU A CA 1
ATOM 812 C C . LEU A 1 101 ? 14.261 -3.285 9.760 1.00 65.56 101 LEU A C 1
ATOM 814 O O . LEU A 1 101 ? 14.914 -4.003 10.516 1.00 65.56 101 LEU A O 1
ATOM 818 N N . LEU A 1 102 ? 14.632 -3.124 8.489 1.00 56.44 102 LEU A N 1
ATOM 819 C CA . LEU A 1 102 ? 15.592 -3.973 7.770 1.00 56.44 102 LEU A CA 1
ATOM 820 C C . LEU A 1 102 ? 17.050 -3.496 7.837 1.00 56.44 102 LEU A C 1
ATOM 822 O O . LEU A 1 102 ? 17.792 -3.581 6.856 1.00 56.44 102 LEU A O 1
ATOM 826 N N . ARG A 1 103 ? 17.494 -3.013 9.003 1.00 47.56 103 ARG A N 1
ATOM 827 C CA . ARG A 1 103 ? 18.938 -2.920 9.306 1.00 47.56 103 ARG A CA 1
ATOM 828 C C . ARG A 1 103 ? 19.531 -4.259 9.779 1.00 47.56 103 ARG A C 1
ATOM 830 O O . ARG A 1 103 ? 20.729 -4.305 10.025 1.00 47.56 103 ARG A O 1
ATOM 837 N N . MET A 1 104 ? 18.714 -5.314 9.906 1.00 39.88 104 MET A N 1
ATOM 838 C CA . MET A 1 104 ? 19.096 -6.593 10.530 1.00 39.88 104 MET A CA 1
ATOM 839 C C . MET A 1 104 ? 19.045 -7.836 9.622 1.00 39.88 104 MET A C 1
ATOM 841 O O . MET A 1 104 ? 19.592 -8.859 10.014 1.00 39.88 104 MET A O 1
ATOM 845 N N . GLN A 1 105 ? 18.443 -7.779 8.428 1.00 40.06 105 GLN A N 1
ATOM 846 C CA . GLN A 1 105 ? 18.452 -8.899 7.472 1.00 40.06 105 GLN A CA 1
ATOM 847 C C . GLN A 1 105 ? 19.405 -8.598 6.310 1.00 40.06 105 GLN A C 1
ATOM 849 O O . GLN A 1 105 ? 19.150 -7.727 5.478 1.00 40.06 105 GLN A O 1
ATOM 854 N N . THR A 1 106 ? 20.532 -9.309 6.281 1.00 37.88 106 THR A N 1
ATOM 855 C CA . THR A 1 106 ? 21.575 -9.220 5.243 1.00 37.88 106 THR A CA 1
ATOM 856 C C . THR A 1 106 ? 21.319 -10.129 4.038 1.00 37.88 106 THR A C 1
ATOM 858 O O . THR A 1 106 ? 22.001 -9.992 3.025 1.00 37.88 106 THR A O 1
ATOM 861 N N . SER A 1 107 ? 20.320 -11.008 4.109 1.00 44.31 107 SER A N 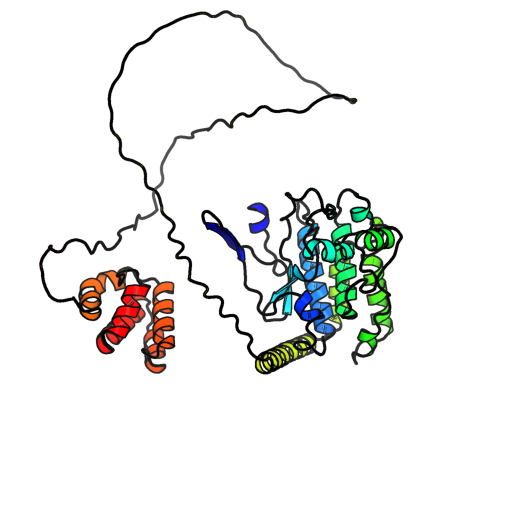1
ATOM 862 C CA . SER A 1 107 ? 19.957 -11.981 3.076 1.00 44.31 107 SER A CA 1
ATOM 863 C C . SER A 1 107 ? 18.446 -11.949 2.823 1.00 44.31 107 SER A C 1
ATOM 865 O O . SER A 1 107 ? 17.655 -12.259 3.704 1.00 44.31 107 SER A O 1
ATOM 867 N N . PHE A 1 108 ? 18.062 -11.555 1.603 1.00 49.69 108 PHE A N 1
ATOM 868 C CA . PHE A 1 108 ? 16.670 -11.522 1.110 1.00 49.69 108 PHE A CA 1
ATOM 869 C C . PHE A 1 108 ? 16.353 -12.683 0.153 1.00 49.69 108 PHE A C 1
ATOM 871 O O . PHE A 1 108 ? 15.255 -12.760 -0.387 1.00 49.69 108 PHE A O 1
ATOM 878 N N . LEU A 1 109 ? 17.332 -13.551 -0.103 1.00 50.38 109 LEU A N 1
ATOM 879 C CA . LEU A 1 109 ? 17.140 -14.771 -0.875 1.00 50.38 109 LEU A CA 1
ATOM 880 C C . LEU A 1 109 ? 16.841 -15.910 0.107 1.00 50.38 109 LEU A C 1
ATOM 882 O O . LEU A 1 109 ? 17.584 -16.035 1.089 1.00 50.38 109 LEU A O 1
ATOM 886 N N . PRO A 1 110 ? 15.810 -16.740 -0.140 1.00 42.06 110 PRO A N 1
ATOM 887 C CA . PRO A 1 110 ? 15.579 -17.926 0.666 1.00 42.06 110 PRO A CA 1
ATOM 888 C C . PRO A 1 110 ? 16.815 -18.821 0.576 1.00 42.06 110 PRO A C 1
ATOM 890 O O . PRO A 1 110 ? 17.233 -19.242 -0.504 1.00 42.06 110 PRO A O 1
ATOM 893 N N . THR A 1 111 ? 17.431 -19.084 1.727 1.00 39.31 111 THR A N 1
ATOM 894 C CA . THR A 1 111 ? 18.419 -20.160 1.831 1.00 39.31 111 THR A CA 1
ATOM 895 C C . THR A 1 111 ? 17.663 -21.474 1.646 1.00 39.31 111 THR A C 1
ATOM 897 O O . THR A 1 111 ? 16.516 -21.583 2.077 1.00 39.31 111 THR A O 1
ATOM 900 N N . SER A 1 112 ? 18.271 -22.469 1.000 1.00 43.28 112 SER A N 1
ATOM 901 C CA . SER A 1 112 ? 17.602 -23.715 0.582 1.00 43.28 112 SER A CA 1
ATOM 902 C C . SER A 1 112 ? 17.091 -24.608 1.725 1.00 43.28 112 SER A C 1
ATOM 904 O O . SER A 1 112 ? 16.552 -25.680 1.467 1.00 43.28 112 SER A O 1
ATOM 906 N N . GLU A 1 113 ? 17.241 -24.172 2.974 1.00 37.31 113 GLU A N 1
ATOM 907 C CA . GLU A 1 113 ? 16.774 -24.840 4.182 1.00 37.31 113 GLU A CA 1
ATOM 908 C C . GLU A 1 113 ? 16.005 -23.824 5.048 1.00 37.31 113 GLU A C 1
ATOM 910 O O . GLU A 1 113 ? 16.598 -22.942 5.666 1.00 37.31 113 GLU A O 1
ATOM 915 N N . GLY A 1 114 ? 14.672 -23.941 5.092 1.00 39.97 114 GLY A N 1
ATOM 916 C CA . GLY A 1 114 ? 13.841 -23.276 6.108 1.00 39.97 114 GLY A CA 1
ATOM 917 C C . GLY A 1 114 ? 13.367 -21.840 5.838 1.00 39.97 114 GLY A C 1
ATOM 918 O O . GLY A 1 114 ? 13.032 -21.145 6.795 1.00 39.97 114 GLY A O 1
ATOM 919 N N . GLY A 1 115 ? 13.301 -21.377 4.585 1.00 42.09 115 GLY A N 1
ATOM 920 C CA . GLY A 1 115 ? 12.618 -20.112 4.263 1.00 42.09 115 GLY A CA 1
ATOM 921 C C . GLY A 1 115 ? 11.130 -20.142 4.650 1.00 42.09 115 GLY A C 1
ATOM 922 O O . GLY A 1 115 ? 10.439 -21.126 4.381 1.00 42.09 115 GLY A O 1
ATOM 923 N N . ASN A 1 116 ? 10.616 -19.073 5.270 1.00 51.62 116 ASN A N 1
ATOM 924 C CA . ASN A 1 116 ? 9.176 -18.949 5.518 1.00 51.62 116 ASN A CA 1
ATOM 925 C C . ASN A 1 116 ? 8.439 -18.701 4.193 1.00 51.62 116 ASN A C 1
ATOM 927 O O . ASN A 1 116 ? 8.952 -17.990 3.330 1.00 51.62 116 ASN A O 1
ATOM 931 N N . LYS A 1 117 ? 7.199 -19.193 4.058 1.00 55.91 117 LYS A N 1
ATOM 932 C CA . LYS A 1 117 ? 6.351 -18.911 2.877 1.00 55.91 117 LYS A CA 1
ATOM 933 C C . LYS A 1 117 ? 6.225 -17.408 2.600 1.00 55.91 117 LYS A C 1
ATOM 935 O O . LYS A 1 117 ? 6.380 -16.978 1.465 1.00 55.91 117 LYS A O 1
ATOM 940 N N . ASP A 1 118 ? 6.080 -16.614 3.662 1.00 58.53 118 ASP A N 1
ATOM 941 C CA . ASP A 1 118 ? 6.084 -15.148 3.630 1.00 58.53 118 ASP A CA 1
ATOM 942 C C . ASP A 1 118 ? 7.289 -14.525 2.904 1.00 58.53 118 ASP A C 1
ATOM 944 O O . ASP A 1 118 ? 7.154 -13.425 2.358 1.00 58.53 118 ASP A O 1
ATOM 948 N N . ASP A 1 119 ? 8.456 -15.176 2.924 1.00 60.34 119 ASP A N 1
ATOM 949 C CA . ASP A 1 119 ? 9.680 -14.708 2.268 1.00 60.34 119 ASP A CA 1
ATOM 950 C C . ASP A 1 119 ? 9.711 -15.125 0.787 1.00 60.34 119 ASP A C 1
ATOM 952 O O . ASP A 1 119 ? 10.094 -14.317 -0.061 1.00 60.34 119 ASP A O 1
ATOM 956 N N . GLU A 1 120 ? 9.228 -16.328 0.446 1.00 62.28 120 GLU A N 1
ATOM 957 C CA . GLU A 1 120 ? 9.064 -16.759 -0.952 1.00 62.28 120 GLU A CA 1
ATOM 958 C C . GLU A 1 120 ? 8.026 -15.900 -1.691 1.00 62.28 120 GLU A C 1
ATOM 960 O O . GLU A 1 120 ? 8.317 -15.360 -2.761 1.00 62.28 120 GLU A O 1
ATOM 965 N N . ASP A 1 121 ? 6.867 -15.662 -1.071 1.00 69.69 121 ASP A N 1
ATOM 966 C CA . ASP A 1 121 ? 5.798 -14.803 -1.602 1.00 69.69 121 ASP A CA 1
ATOM 967 C C . ASP A 1 121 ? 6.228 -13.325 -1.716 1.00 69.69 121 ASP A C 1
ATOM 969 O O . ASP A 1 121 ? 5.594 -12.531 -2.414 1.00 69.69 121 ASP A O 1
ATOM 973 N N . SER A 1 122 ? 7.324 -12.923 -1.059 1.00 82.88 122 SER A N 1
ATOM 974 C CA . SER A 1 122 ? 7.870 -11.562 -1.167 1.00 82.88 122 SER A CA 1
ATOM 975 C C . SER A 1 122 ? 8.710 -11.334 -2.429 1.00 82.88 122 SER A C 1
ATOM 977 O O . SER A 1 122 ? 8.930 -10.180 -2.803 1.00 82.88 122 SER A O 1
ATOM 979 N N . ILE A 1 123 ? 9.167 -12.395 -3.108 1.00 89.19 123 ILE A N 1
ATOM 980 C CA . ILE A 1 123 ? 10.082 -12.303 -4.262 1.00 89.19 123 ILE A CA 1
ATOM 981 C C . ILE A 1 123 ? 9.467 -11.506 -5.420 1.00 89.19 123 ILE A C 1
ATOM 983 O O . ILE A 1 123 ? 10.186 -10.791 -6.117 1.00 89.19 123 ILE A O 1
ATOM 987 N N . VAL A 1 124 ? 8.144 -11.563 -5.600 1.00 92.88 124 VAL A N 1
ATOM 988 C CA . VAL A 1 124 ? 7.441 -10.881 -6.705 1.00 92.88 124 VAL A CA 1
ATOM 989 C C . VAL A 1 124 ? 7.524 -9.353 -6.639 1.00 92.88 124 VAL A C 1
ATOM 991 O O . VAL A 1 124 ? 7.447 -8.695 -7.677 1.00 92.88 124 VAL A O 1
ATOM 994 N N . TYR A 1 125 ? 7.728 -8.793 -5.441 1.00 94.75 125 TYR A N 1
ATOM 995 C CA . TYR A 1 125 ? 7.874 -7.353 -5.208 1.00 94.75 125 TYR A CA 1
ATOM 996 C C . TYR A 1 125 ? 9.342 -6.894 -5.233 1.00 94.75 125 TYR A C 1
ATOM 998 O O . TYR A 1 125 ? 9.604 -5.695 -5.231 1.00 94.75 125 TYR A O 1
ATOM 1006 N N . LEU A 1 126 ? 10.317 -7.812 -5.274 1.00 93.12 126 LEU A N 1
ATOM 1007 C CA . LEU A 1 126 ? 11.734 -7.452 -5.355 1.00 93.12 126 LEU A CA 1
ATOM 1008 C C . LEU A 1 126 ? 12.108 -7.013 -6.774 1.00 93.12 126 LEU A C 1
ATOM 1010 O O . LEU A 1 126 ? 11.766 -7.667 -7.761 1.00 93.12 126 LEU A O 1
ATOM 1014 N N . SER A 1 127 ? 12.863 -5.917 -6.876 1.00 94.06 127 SER A N 1
ATOM 1015 C CA . SER A 1 127 ? 13.298 -5.399 -8.172 1.00 94.06 127 SER A CA 1
ATOM 1016 C C . SER A 1 127 ? 14.262 -6.365 -8.889 1.00 94.06 127 SER A C 1
ATOM 1018 O O . SER A 1 127 ? 15.009 -7.105 -8.239 1.00 94.06 127 SER A O 1
ATOM 1020 N N . PRO A 1 128 ? 14.321 -6.341 -10.234 1.00 93.56 128 PRO A N 1
ATOM 1021 C CA . PRO A 1 128 ? 15.235 -7.172 -11.016 1.00 93.56 128 PRO A CA 1
ATOM 1022 C C . PRO A 1 128 ? 16.708 -7.006 -10.633 1.00 93.56 128 PRO A C 1
ATOM 1024 O O . PRO A 1 128 ? 17.483 -7.951 -10.779 1.00 93.56 128 PRO A O 1
ATOM 1027 N N . ASP A 1 129 ? 17.084 -5.808 -10.187 1.00 90.38 129 ASP A N 1
ATOM 1028 C CA . ASP A 1 129 ? 18.438 -5.432 -9.777 1.00 90.38 129 ASP A CA 1
ATOM 1029 C C . ASP A 1 129 ? 18.718 -5.942 -8.363 1.00 90.38 129 ASP A C 1
ATOM 1031 O O . ASP A 1 129 ? 19.777 -6.514 -8.096 1.00 90.38 129 ASP A O 1
ATOM 1035 N N . ARG A 1 130 ? 17.723 -5.840 -7.473 1.00 88.62 130 ARG A N 1
ATOM 1036 C CA . ARG A 1 130 ? 17.778 -6.397 -6.122 1.00 88.62 130 ARG A CA 1
ATOM 1037 C C . ARG A 1 130 ? 17.932 -7.918 -6.136 1.00 88.62 130 ARG A C 1
ATOM 1039 O O . ARG A 1 130 ? 18.727 -8.447 -5.365 1.00 88.62 130 ARG A O 1
ATOM 1046 N N . LEU A 1 131 ? 17.243 -8.600 -7.054 1.00 88.56 131 LEU A N 1
ATOM 1047 C CA . LEU A 1 131 ? 17.386 -10.041 -7.310 1.00 88.56 131 LEU A CA 1
ATOM 1048 C C . LEU A 1 131 ? 18.765 -10.418 -7.885 1.00 88.56 131 LEU A C 1
ATOM 1050 O O . LEU A 1 131 ? 19.239 -11.527 -7.659 1.00 88.56 131 LEU A O 1
ATOM 1054 N N . LYS A 1 132 ? 19.446 -9.488 -8.570 1.00 84.81 132 LYS A N 1
ATOM 1055 C CA . LYS A 1 132 ? 20.848 -9.618 -9.022 1.00 84.81 132 LYS A CA 1
ATOM 1056 C C . LYS A 1 132 ? 21.865 -9.191 -7.949 1.00 84.81 132 LYS A C 1
ATOM 1058 O O . LYS A 1 132 ? 23.029 -8.959 -8.267 1.00 84.81 132 LYS A O 1
ATOM 1063 N N . SER A 1 133 ? 21.441 -9.081 -6.688 1.00 73.19 133 SER A N 1
ATOM 1064 C CA . SER A 1 133 ? 22.263 -8.667 -5.541 1.00 73.19 133 SER A CA 1
ATOM 1065 C C . SER A 1 133 ? 22.837 -7.243 -5.626 1.00 73.19 133 SER A C 1
ATOM 1067 O O . SER A 1 133 ? 23.857 -6.950 -5.002 1.00 73.19 133 SER A O 1
ATOM 1069 N N . ALA A 1 134 ? 22.178 -6.330 -6.348 1.00 72.69 134 ALA A N 1
ATOM 1070 C CA . ALA A 1 134 ? 22.560 -4.921 -6.353 1.00 72.69 134 ALA A CA 1
ATOM 1071 C C . ALA A 1 134 ? 22.385 -4.254 -4.971 1.00 72.69 134 ALA A C 1
ATOM 1073 O O . ALA A 1 134 ? 21.560 -4.657 -4.133 1.00 72.69 134 ALA A O 1
ATOM 1074 N N . VAL A 1 135 ? 23.157 -3.183 -4.755 1.00 83.44 135 VAL A N 1
ATOM 1075 C CA . VAL A 1 135 ? 22.971 -2.253 -3.630 1.00 83.44 135 VAL A CA 1
ATOM 1076 C C . VAL A 1 135 ? 21.548 -1.685 -3.711 1.00 83.44 135 VAL A C 1
ATOM 1078 O O . VAL A 1 135 ? 21.166 -1.219 -4.783 1.00 83.44 135 VAL A O 1
ATOM 1081 N N . PRO A 1 136 ? 20.751 -1.728 -2.627 1.00 84.50 136 PRO A N 1
ATOM 1082 C CA . PRO A 1 136 ? 19.358 -1.318 -2.696 1.00 84.50 136 PRO A CA 1
ATOM 1083 C C . PRO A 1 136 ? 19.233 0.200 -2.861 1.00 84.50 136 PRO A C 1
ATOM 1085 O O . PRO A 1 136 ? 20.002 0.964 -2.270 1.00 84.50 136 PRO A O 1
ATOM 1088 N N . THR A 1 137 ? 18.238 0.623 -3.635 1.00 91.38 137 THR A N 1
ATOM 1089 C CA . THR A 1 137 ? 17.989 2.023 -4.008 1.00 91.38 137 THR A CA 1
ATOM 1090 C C . THR A 1 137 ? 16.534 2.421 -3.751 1.00 91.38 137 THR A C 1
ATOM 1092 O O . THR A 1 137 ? 15.658 1.574 -3.589 1.00 91.38 137 THR A O 1
ATOM 1095 N N . LEU A 1 138 ? 16.239 3.725 -3.776 1.00 93.75 138 LEU A N 1
ATOM 1096 C CA . LEU A 1 138 ? 14.858 4.230 -3.692 1.00 93.75 138 LEU A CA 1
ATOM 1097 C C . LEU A 1 138 ? 13.972 3.706 -4.848 1.00 93.75 138 LEU A C 1
ATOM 1099 O O . LEU A 1 138 ? 12.769 3.533 -4.672 1.00 93.75 138 LEU A O 1
ATOM 1103 N N . ALA A 1 139 ? 14.570 3.378 -6.000 1.00 96.06 139 ALA A N 1
ATOM 1104 C CA . ALA A 1 139 ? 13.880 2.817 -7.163 1.00 96.06 139 ALA A CA 1
ATOM 1105 C C . ALA A 1 139 ? 13.445 1.342 -6.983 1.00 96.06 139 ALA A C 1
ATOM 1107 O O . ALA A 1 139 ? 12.730 0.806 -7.836 1.00 96.06 139 ALA A O 1
ATOM 1108 N N . ASP A 1 140 ? 13.847 0.673 -5.895 1.00 94.69 140 ASP A N 1
ATOM 1109 C CA . ASP A 1 140 ? 13.337 -0.657 -5.531 1.00 94.69 140 ASP A CA 1
ATOM 1110 C C . ASP A 1 140 ? 11.935 -0.572 -4.909 1.00 94.69 140 ASP A C 1
ATOM 1112 O O . ASP A 1 140 ? 11.056 -1.376 -5.230 1.00 94.69 140 ASP A O 1
ATOM 1116 N N . ASP A 1 141 ? 11.692 0.446 -4.076 1.00 96.38 141 ASP A N 1
ATOM 1117 C CA . ASP A 1 141 ? 10.360 0.710 -3.522 1.00 96.38 141 ASP A CA 1
ATOM 1118 C C . ASP A 1 141 ? 9.384 1.132 -4.639 1.00 96.38 141 ASP A C 1
ATOM 1120 O O . ASP A 1 141 ? 8.229 0.708 -4.626 1.00 96.38 141 ASP A O 1
ATOM 1124 N N . THR A 1 142 ? 9.849 1.880 -5.655 1.00 98.12 142 THR A N 1
ATOM 1125 C CA . THR A 1 142 ? 9.047 2.200 -6.854 1.00 98.12 142 THR A CA 1
ATOM 1126 C C . THR A 1 142 ? 8.661 0.943 -7.641 1.00 98.12 142 THR A C 1
ATOM 1128 O O . THR A 1 142 ? 7.511 0.815 -8.064 1.00 98.12 142 THR A O 1
ATOM 1131 N N . TYR A 1 143 ? 9.589 -0.007 -7.817 1.00 97.69 143 TYR A N 1
ATOM 1132 C CA . TYR A 1 143 ? 9.282 -1.284 -8.471 1.00 97.69 143 TYR A CA 1
ATOM 1133 C C . TYR A 1 143 ? 8.193 -2.045 -7.703 1.00 97.69 143 TYR A C 1
ATOM 1135 O O . TYR A 1 143 ? 7.198 -2.473 -8.291 1.00 97.69 143 TYR A O 1
ATOM 1143 N N . SER A 1 144 ? 8.353 -2.142 -6.380 1.00 97.44 144 SER A N 1
ATOM 1144 C CA . SER A 1 144 ? 7.382 -2.787 -5.490 1.00 97.44 144 SER A CA 1
ATOM 1145 C C . SER A 1 144 ? 5.999 -2.126 -5.602 1.00 97.44 144 SER A C 1
ATOM 1147 O O . SER A 1 144 ? 4.986 -2.811 -5.732 1.00 97.44 144 SER A O 1
ATOM 1149 N N . PHE A 1 145 ? 5.956 -0.788 -5.619 1.00 98.19 145 PHE A N 1
ATOM 1150 C CA . PHE A 1 145 ? 4.738 0.003 -5.803 1.00 98.19 145 PHE A CA 1
ATOM 1151 C C . PHE A 1 145 ? 4.045 -0.280 -7.148 1.00 98.19 145 PHE A C 1
ATOM 1153 O O . PHE A 1 145 ? 2.825 -0.427 -7.179 1.00 98.19 145 PHE A O 1
ATOM 1160 N N . GLY A 1 146 ? 4.802 -0.430 -8.242 1.00 96.88 146 GLY A N 1
ATOM 1161 C CA . GLY A 1 146 ? 4.251 -0.805 -9.551 1.00 96.88 146 GLY A CA 1
ATOM 1162 C C . GLY A 1 146 ? 3.553 -2.170 -9.538 1.00 96.88 146 GLY A C 1
ATOM 1163 O O . GLY A 1 146 ? 2.433 -2.297 -10.032 1.00 96.88 146 GLY A O 1
ATOM 1164 N N . ILE A 1 147 ? 4.174 -3.178 -8.913 1.00 96.50 147 ILE A N 1
ATOM 1165 C CA . ILE A 1 147 ? 3.579 -4.519 -8.765 1.00 96.50 147 ILE A CA 1
ATOM 1166 C C . ILE A 1 147 ? 2.281 -4.449 -7.942 1.00 96.50 147 ILE A C 1
ATOM 1168 O O . ILE A 1 147 ? 1.270 -5.010 -8.359 1.00 96.50 147 ILE A O 1
ATOM 1172 N N . ILE A 1 148 ? 2.276 -3.693 -6.838 1.00 97.00 148 ILE A N 1
ATOM 1173 C CA . ILE A 1 148 ? 1.097 -3.493 -5.975 1.00 97.00 148 ILE A CA 1
ATOM 1174 C C . ILE A 1 148 ? -0.040 -2.772 -6.716 1.00 97.00 148 ILE A C 1
ATOM 1176 O O . ILE A 1 148 ? -1.204 -3.137 -6.556 1.00 97.00 148 ILE A O 1
ATOM 1180 N N . ALA A 1 149 ? 0.271 -1.772 -7.547 1.00 95.19 149 ALA A N 1
ATOM 1181 C CA . ALA A 1 149 ? -0.728 -1.073 -8.353 1.00 95.19 149 ALA A CA 1
ATOM 1182 C C . ALA A 1 149 ? -1.414 -2.019 -9.351 1.00 95.19 149 ALA A C 1
ATOM 1184 O O . ALA A 1 149 ? -2.643 -2.059 -9.426 1.00 95.19 149 ALA A O 1
ATOM 1185 N N . TRP A 1 150 ? -0.640 -2.839 -10.068 1.00 93.56 150 TRP A N 1
ATOM 1186 C CA . TRP A 1 150 ? -1.198 -3.858 -10.960 1.00 93.56 150 TRP A CA 1
ATOM 1187 C C . TRP A 1 150 ? -2.006 -4.921 -10.215 1.00 93.56 150 TRP A C 1
ATOM 1189 O O . TRP A 1 150 ? -3.084 -5.299 -10.670 1.00 93.56 150 TRP A O 1
ATOM 1199 N N . GLU A 1 151 ? -1.517 -5.405 -9.074 1.00 94.06 151 GLU A N 1
ATOM 1200 C CA . GLU A 1 151 ? -2.202 -6.412 -8.259 1.00 94.06 151 GLU A CA 1
ATOM 1201 C C . GLU A 1 151 ? -3.555 -5.892 -7.760 1.00 94.06 151 GLU A C 1
ATOM 1203 O O . GLU A 1 151 ? -4.559 -6.595 -7.846 1.00 94.06 151 GLU A O 1
ATOM 1208 N N . MET A 1 152 ? -3.614 -4.629 -7.327 1.00 92.56 152 MET A N 1
ATOM 1209 C CA . MET A 1 152 ? -4.851 -3.987 -6.884 1.00 92.56 152 MET A CA 1
ATOM 1210 C C . MET A 1 152 ? -5.888 -3.877 -8.005 1.00 92.56 152 MET A C 1
ATOM 1212 O O . MET A 1 152 ? -7.059 -4.190 -7.791 1.00 92.56 152 MET A O 1
ATOM 1216 N N . PHE A 1 153 ? -5.471 -3.450 -9.199 1.00 88.75 153 PHE A N 1
ATOM 1217 C CA . PHE A 1 153 ? -6.379 -3.248 -10.330 1.00 88.75 153 PHE A CA 1
ATOM 1218 C C . PHE A 1 153 ? -6.774 -4.548 -11.043 1.00 88.75 153 PHE A C 1
ATOM 1220 O O . PHE A 1 153 ? -7.900 -4.675 -11.518 1.00 88.75 153 PHE A O 1
ATOM 1227 N N . SER A 1 154 ? -5.873 -5.530 -11.108 1.00 88.06 154 SER A N 1
ATOM 1228 C CA . SER A 1 154 ? -6.154 -6.847 -11.693 1.00 88.06 154 SER A CA 1
ATOM 1229 C C . SER A 1 154 ? -6.836 -7.809 -10.715 1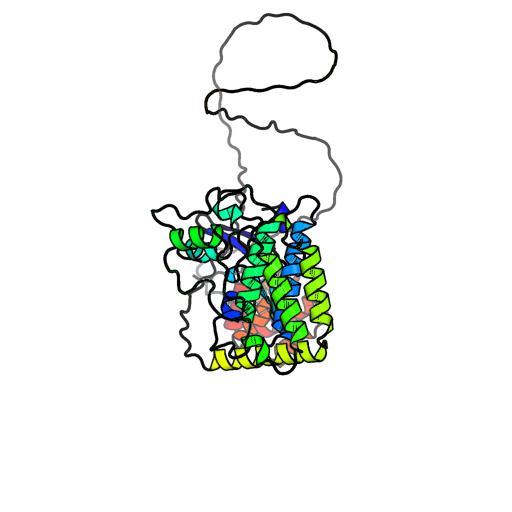.00 88.06 154 SER A C 1
ATOM 1231 O O . SER A 1 154 ? -7.460 -8.778 -11.146 1.00 88.06 154 SER A O 1
ATOM 1233 N N . ARG A 1 155 ? -6.695 -7.587 -9.401 1.00 90.44 155 ARG A N 1
ATOM 1234 C CA . ARG A 1 155 ? -7.089 -8.521 -8.330 1.00 90.44 155 ARG A CA 1
ATOM 1235 C C . ARG A 1 155 ? -6.597 -9.957 -8.570 1.00 90.44 155 ARG A C 1
ATOM 1237 O O . ARG A 1 155 ? -7.304 -10.918 -8.253 1.00 90.44 155 ARG A O 1
ATOM 1244 N N . LYS A 1 156 ? -5.419 -10.101 -9.188 1.00 90.12 156 LYS A N 1
ATOM 1245 C CA . LYS A 1 156 ? -4.735 -11.370 -9.483 1.00 90.12 156 LYS A CA 1
ATOM 1246 C C . LYS A 1 156 ? -3.440 -11.439 -8.684 1.00 90.12 156 LYS A C 1
ATOM 1248 O O . LYS A 1 156 ? -2.773 -10.424 -8.509 1.00 90.12 156 LYS A O 1
ATOM 1253 N N . VAL A 1 157 ? -3.055 -12.636 -8.249 1.00 90.50 157 VAL A N 1
ATOM 1254 C CA . VAL A 1 157 ? -1.751 -12.851 -7.606 1.00 90.50 157 VAL A CA 1
ATOM 1255 C C . VAL A 1 157 ? -0.640 -12.665 -8.656 1.00 90.50 157 VAL A C 1
ATOM 1257 O O . VAL A 1 157 ? -0.721 -13.279 -9.728 1.00 90.50 157 VAL A O 1
ATOM 1260 N N . PRO A 1 158 ? 0.392 -11.834 -8.408 1.00 91.38 158 PRO A N 1
ATOM 1261 C CA . PRO A 1 158 ? 1.493 -11.657 -9.350 1.00 91.38 158 PRO A CA 1
ATOM 1262 C C . PRO A 1 158 ? 2.193 -12.985 -9.664 1.00 91.38 158 PRO A C 1
ATOM 1264 O O . PRO A 1 158 ? 2.635 -13.691 -8.764 1.00 91.38 158 PRO A O 1
ATOM 1267 N N . PHE A 1 159 ? 2.319 -13.306 -10.955 1.00 90.81 159 PHE A N 1
ATOM 1268 C CA . PHE A 1 159 ? 3.017 -14.500 -11.458 1.00 90.81 159 PHE A CA 1
ATOM 1269 C C . PHE A 1 159 ? 2.495 -15.856 -10.932 1.00 90.81 159 PHE A C 1
ATOM 1271 O O . PHE A 1 159 ? 3.266 -16.811 -10.847 1.00 90.81 159 PHE A O 1
ATOM 1278 N N . GLN A 1 160 ? 1.192 -15.956 -10.635 1.00 87.00 160 GLN A N 1
ATOM 1279 C CA . GLN A 1 160 ? 0.526 -17.152 -10.089 1.00 87.00 160 GLN A CA 1
ATOM 1280 C C . GLN A 1 160 ? 0.887 -18.482 -10.793 1.00 87.00 160 GLN A C 1
ATOM 1282 O O . GLN A 1 160 ? 0.951 -19.524 -10.144 1.00 87.00 160 GLN A O 1
ATOM 1287 N N . ASP A 1 161 ? 1.177 -18.449 -12.097 1.00 87.12 161 ASP A N 1
ATOM 1288 C CA . ASP A 1 161 ? 1.522 -19.624 -12.913 1.00 87.12 161 ASP A CA 1
ATOM 1289 C C . ASP A 1 161 ? 2.965 -20.153 -12.708 1.00 87.12 161 ASP A C 1
ATOM 1291 O O . ASP A 1 161 ? 3.364 -21.139 -13.333 1.00 87.12 161 ASP A O 1
ATOM 1295 N N . ILE A 1 162 ? 3.794 -19.502 -11.875 1.00 86.56 162 ILE A N 1
ATOM 1296 C CA . ILE A 1 162 ? 5.219 -19.833 -11.689 1.00 86.56 162 ILE A CA 1
ATOM 1297 C C . ILE A 1 162 ? 5.522 -20.159 -10.220 1.00 86.56 162 ILE A C 1
ATOM 1299 O O . ILE A 1 162 ? 6.020 -19.330 -9.467 1.00 86.56 162 ILE A O 1
ATOM 1303 N N . SER A 1 163 ? 5.310 -21.416 -9.829 1.00 83.44 163 SER A N 1
ATOM 1304 C CA . SER A 1 163 ? 5.462 -21.873 -8.435 1.00 83.44 163 SER A CA 1
ATOM 1305 C C . SER A 1 163 ? 6.908 -22.017 -7.929 1.00 83.44 163 SER A C 1
ATOM 1307 O O . SER A 1 163 ? 7.113 -22.242 -6.744 1.00 83.44 163 SER A O 1
ATOM 1309 N N . ASN A 1 164 ? 7.924 -21.958 -8.799 1.00 87.88 164 ASN A N 1
ATOM 1310 C CA . ASN A 1 164 ? 9.328 -22.107 -8.391 1.00 87.88 164 ASN A CA 1
ATOM 1311 C C . ASN A 1 164 ? 9.985 -20.728 -8.221 1.00 87.88 164 ASN A C 1
ATOM 1313 O O . ASN A 1 164 ? 10.208 -20.022 -9.207 1.00 87.88 164 ASN A O 1
ATOM 1317 N N . SER A 1 165 ? 10.334 -20.385 -6.980 1.00 85.94 165 SER A N 1
ATOM 1318 C CA . SER A 1 165 ? 10.889 -19.091 -6.560 1.00 85.94 165 SER A CA 1
ATOM 1319 C C . SER A 1 165 ? 12.176 -18.696 -7.306 1.00 85.94 165 SER A C 1
ATOM 1321 O O . SER A 1 165 ? 12.291 -17.569 -7.790 1.00 85.94 165 SER A O 1
ATOM 1323 N N . LEU A 1 166 ? 13.116 -19.628 -7.506 1.00 87.50 166 LEU A N 1
ATOM 1324 C CA . LEU A 1 166 ? 14.364 -19.385 -8.253 1.00 87.50 166 LEU A CA 1
ATOM 1325 C C . LEU A 1 166 ? 14.131 -19.162 -9.758 1.00 87.50 166 LEU A C 1
ATOM 1327 O O . LEU A 1 166 ? 14.743 -18.277 -10.368 1.00 87.50 166 LEU A O 1
ATOM 1331 N N . LYS A 1 167 ? 13.223 -19.935 -10.369 1.00 90.69 167 LYS A N 1
ATOM 1332 C CA . LYS A 1 167 ? 12.795 -19.753 -11.765 1.00 90.69 167 LYS A CA 1
ATOM 1333 C C . LYS A 1 167 ? 12.122 -18.393 -11.936 1.00 90.69 167 LYS A C 1
ATOM 1335 O O . LYS A 1 167 ? 12.449 -17.674 -12.877 1.00 90.69 167 LYS A O 1
ATOM 1340 N N . LEU A 1 168 ? 11.232 -18.029 -11.013 1.00 91.31 168 LEU A N 1
ATOM 1341 C CA . LEU A 1 168 ? 10.522 -16.755 -11.012 1.00 91.31 168 LEU A CA 1
ATOM 1342 C C . LEU A 1 168 ? 11.487 -15.570 -10.900 1.00 91.31 168 LEU A C 1
ATOM 1344 O O . LEU A 1 168 ? 11.459 -14.690 -11.760 1.00 91.31 168 LEU A O 1
ATOM 1348 N N . ALA A 1 169 ? 12.409 -15.598 -9.934 1.00 90.75 169 ALA A N 1
ATOM 1349 C CA . ALA A 1 169 ? 13.462 -14.592 -9.804 1.00 90.75 169 ALA A CA 1
ATOM 1350 C C . ALA A 1 169 ? 14.287 -14.461 -11.098 1.00 90.75 169 ALA A C 1
ATOM 1352 O O . ALA A 1 169 ? 14.468 -13.358 -11.614 1.00 90.75 169 ALA A O 1
ATOM 1353 N N . THR A 1 170 ? 14.700 -15.587 -11.693 1.00 91.94 170 THR A N 1
ATOM 1354 C CA . THR A 1 170 ? 15.436 -15.611 -12.970 1.00 91.94 170 THR A CA 1
ATOM 1355 C C . THR A 1 170 ? 14.634 -14.979 -14.113 1.00 91.94 170 THR A C 1
ATOM 1357 O O . THR A 1 170 ? 15.194 -14.243 -14.928 1.00 91.94 170 THR A O 1
ATOM 1360 N N . CYS A 1 171 ? 13.326 -15.235 -14.187 1.00 93.62 171 CYS A N 1
ATOM 1361 C CA . CYS A 1 171 ? 12.441 -14.637 -15.182 1.00 93.62 171 CYS A CA 1
ATOM 1362 C C . CYS A 1 171 ? 12.259 -13.123 -14.967 1.00 93.62 171 CYS A C 1
ATOM 1364 O O . CYS A 1 171 ? 12.406 -12.363 -15.924 1.00 93.62 171 CYS A O 1
ATOM 1366 N N . ILE A 1 172 ? 12.014 -12.665 -13.734 1.00 94.56 172 ILE A N 1
ATOM 1367 C CA . ILE A 1 172 ? 11.892 -11.233 -13.393 1.00 94.56 172 ILE A CA 1
ATOM 1368 C C . ILE A 1 172 ? 13.193 -10.487 -13.730 1.00 94.56 172 ILE A C 1
ATOM 1370 O O . ILE A 1 172 ? 13.162 -9.446 -14.392 1.00 94.56 172 ILE A O 1
ATOM 1374 N N . SER A 1 173 ? 14.349 -11.062 -13.373 1.00 93.62 173 SER A N 1
ATOM 1375 C CA . SER A 1 173 ? 15.686 -10.555 -13.715 1.00 93.62 173 SER A CA 1
ATOM 1376 C C . SER A 1 173 ? 15.972 -10.482 -15.224 1.00 93.62 173 SER A C 1
ATOM 1378 O O . SER A 1 173 ? 16.886 -9.751 -15.625 1.00 93.62 173 SER A O 1
ATOM 1380 N N . ARG A 1 174 ? 15.207 -11.206 -16.053 1.00 94.50 174 ARG A N 1
ATOM 1381 C CA . ARG A 1 174 ? 15.243 -11.182 -17.529 1.00 94.50 174 ARG A CA 1
ATOM 1382 C C . ARG A 1 174 ? 14.147 -10.309 -18.160 1.00 94.50 174 ARG A C 1
ATOM 1384 O O . ARG A 1 174 ? 14.040 -10.286 -19.380 1.00 94.50 174 ARG A O 1
ATOM 1391 N N . GLY A 1 175 ? 13.358 -9.588 -17.360 1.00 93.50 175 GLY A N 1
ATOM 1392 C CA . GLY A 1 175 ? 12.322 -8.674 -17.849 1.00 93.50 175 GLY A CA 1
ATOM 1393 C C . GLY A 1 175 ? 10.893 -9.224 -17.837 1.00 93.50 175 GLY A C 1
ATOM 1394 O O . GLY A 1 175 ? 10.001 -8.536 -18.326 1.00 93.50 175 GLY A O 1
ATOM 1395 N N . LEU A 1 176 ? 10.629 -10.408 -17.264 1.00 93.94 176 LEU A N 1
ATOM 1396 C CA . LEU A 1 176 ? 9.248 -10.866 -17.069 1.00 93.94 176 LEU A CA 1
ATOM 1397 C C . LEU A 1 176 ? 8.494 -9.881 -16.162 1.00 93.94 176 LEU A C 1
ATOM 1399 O O . LEU A 1 176 ? 8.989 -9.501 -15.097 1.00 93.94 176 LEU A O 1
ATOM 1403 N N . ARG A 1 177 ? 7.287 -9.495 -16.573 1.00 93.06 177 ARG A N 1
ATOM 1404 C CA . ARG A 1 177 ? 6.338 -8.688 -15.797 1.00 93.06 177 ARG A CA 1
ATOM 1405 C C . ARG A 1 177 ? 4.962 -9.357 -15.804 1.00 93.06 177 ARG A C 1
ATOM 1407 O O . ARG A 1 177 ? 4.721 -10.202 -16.672 1.00 93.06 177 ARG A O 1
ATOM 1414 N N . PRO A 1 178 ? 4.072 -9.016 -14.857 1.00 89.00 178 PRO A N 1
ATOM 1415 C CA . PRO A 1 178 ? 2.676 -9.424 -14.941 1.00 89.00 178 PRO A CA 1
ATOM 1416 C C . PRO A 1 178 ? 2.064 -8.923 -16.258 1.00 89.00 178 PRO A C 1
ATOM 1418 O O . PRO A 1 178 ? 2.488 -7.891 -16.782 1.00 89.00 178 PRO A O 1
ATOM 1421 N N . GLN A 1 179 ? 1.087 -9.642 -16.819 1.00 78.56 179 GLN A N 1
ATOM 1422 C CA . GLN A 1 179 ? 0.484 -9.225 -18.089 1.00 78.56 179 GLN A CA 1
ATOM 1423 C C . GLN A 1 179 ? -0.157 -7.832 -17.939 1.00 78.56 179 GLN A C 1
ATOM 1425 O O . GLN A 1 179 ? -0.992 -7.657 -17.048 1.00 78.56 179 GLN A O 1
ATOM 1430 N N . PRO A 1 180 ? 0.170 -6.849 -18.801 1.00 63.16 180 PRO A N 1
ATOM 1431 C CA . PRO A 1 180 ? -0.204 -5.441 -18.616 1.00 63.16 180 PRO A CA 1
ATOM 1432 C C . PRO A 1 180 ? -1.689 -5.154 -18.891 1.00 63.16 180 PRO A C 1
ATOM 1434 O O . PRO A 1 180 ? -2.081 -3.999 -19.014 1.00 63.16 180 PRO A O 1
ATOM 1437 N N . ASN A 1 181 ? -2.519 -6.189 -19.022 1.00 63.06 181 ASN A N 1
ATOM 1438 C CA . ASN A 1 181 ? -3.904 -6.058 -19.436 1.00 63.06 181 ASN A CA 1
ATOM 1439 C C . ASN A 1 181 ? -4.808 -5.837 -18.209 1.00 63.06 181 ASN A C 1
ATOM 1441 O O . ASN A 1 181 ? -5.324 -6.784 -17.611 1.00 63.06 181 ASN A O 1
ATOM 1445 N N . LEU A 1 182 ? -4.962 -4.572 -17.801 1.00 65.25 182 LEU A N 1
ATOM 1446 C CA . LEU A 1 182 ? -5.818 -4.140 -16.685 1.00 65.25 182 LEU A CA 1
ATOM 1447 C C . LEU A 1 182 ? -7.317 -4.115 -17.079 1.00 65.25 182 LEU A C 1
ATOM 1449 O O . LEU A 1 182 ? -8.053 -3.215 -16.683 1.00 65.25 182 LEU A O 1
ATOM 1453 N N . GLU A 1 183 ? -7.800 -5.104 -17.841 1.00 54.00 183 GLU A N 1
ATOM 1454 C CA . GLU A 1 183 ? -9.166 -5.134 -18.414 1.00 54.00 183 GLU A CA 1
ATOM 1455 C C . GLU A 1 183 ? -10.278 -5.011 -17.368 1.00 54.00 183 GLU A C 1
ATOM 1457 O O . GLU A 1 183 ? -11.360 -4.514 -17.657 1.00 54.00 183 GLU A O 1
ATOM 1462 N N . LEU A 1 184 ? -10.018 -5.413 -16.124 1.00 53.53 184 LEU A N 1
ATOM 1463 C CA . LEU A 1 184 ? -10.986 -5.301 -15.033 1.00 53.53 184 LEU A CA 1
ATOM 1464 C C . LEU A 1 184 ? -11.290 -3.843 -14.640 1.00 53.53 184 LEU A C 1
ATOM 1466 O O . LEU A 1 184 ? -12.318 -3.598 -14.012 1.00 53.53 184 LEU A O 1
ATOM 1470 N N . LEU A 1 185 ? -10.468 -2.876 -15.066 1.00 51.44 185 LEU A N 1
ATOM 1471 C CA . LEU A 1 185 ? -10.786 -1.448 -14.989 1.00 51.44 185 LEU A CA 1
ATOM 1472 C C . LEU A 1 185 ? -11.734 -0.970 -16.103 1.00 51.44 185 LEU A C 1
ATOM 1474 O O . LEU A 1 185 ? -12.414 0.031 -15.897 1.00 51.44 185 LEU A O 1
ATOM 1478 N N . LEU A 1 186 ? -11.837 -1.673 -17.241 1.00 48.00 186 LEU A N 1
ATOM 1479 C CA . LEU A 1 186 ? -12.772 -1.323 -18.329 1.00 48.00 186 LEU A CA 1
ATOM 1480 C C . LEU A 1 186 ? -14.238 -1.542 -17.927 1.00 48.00 186 LEU A C 1
ATOM 1482 O O . LEU A 1 186 ? -15.122 -0.848 -18.417 1.00 48.00 186 LEU A O 1
ATOM 1486 N N . ASN A 1 187 ? -14.490 -2.479 -17.010 1.00 48.00 187 ASN A N 1
ATOM 1487 C CA . ASN A 1 187 ? -15.833 -2.796 -16.517 1.00 48.00 187 ASN A CA 1
ATOM 1488 C C . ASN A 1 187 ? -16.311 -1.843 -15.401 1.00 48.00 187 ASN A C 1
ATOM 1490 O O . ASN A 1 187 ? -17.426 -1.992 -14.906 1.00 48.00 187 ASN A O 1
ATOM 1494 N N . ALA A 1 188 ? -15.486 -0.877 -14.979 1.00 52.03 188 ALA A N 1
ATOM 1495 C CA . ALA A 1 188 ? -15.877 0.160 -14.030 1.00 52.03 188 ALA A CA 1
ATOM 1496 C C . ALA A 1 188 ? -16.421 1.381 -14.792 1.00 52.03 188 ALA A C 1
ATOM 1498 O O . ALA A 1 188 ? -15.659 2.131 -15.398 1.00 52.03 188 ALA A O 1
ATOM 1499 N N . GLU A 1 189 ? -17.738 1.591 -14.716 1.00 49.53 189 GLU A N 1
ATOM 1500 C CA . GLU A 1 189 ? -18.594 2.392 -15.620 1.00 49.53 189 GLU A CA 1
ATOM 1501 C C . GLU A 1 189 ? -18.233 3.881 -15.870 1.00 49.53 189 GLU A C 1
ATOM 1503 O O . GLU A 1 189 ? -18.992 4.578 -16.536 1.00 49.53 189 GLU A O 1
ATOM 1508 N N . ASN A 1 190 ? -17.127 4.420 -15.340 1.00 54.19 190 ASN A N 1
ATOM 1509 C CA . ASN A 1 190 ? -16.848 5.866 -15.324 1.00 54.19 190 ASN A CA 1
ATOM 1510 C C . ASN A 1 190 ? -15.392 6.287 -15.629 1.00 54.19 190 ASN A C 1
ATOM 1512 O O . ASN A 1 190 ? -15.035 7.444 -15.395 1.00 54.19 190 ASN A O 1
ATOM 1516 N N . ILE A 1 191 ? -14.530 5.408 -16.159 1.00 62.53 191 ILE A N 1
ATOM 1517 C CA . ILE A 1 191 ? -13.168 5.794 -16.587 1.00 62.53 191 ILE A CA 1
ATOM 1518 C C . ILE A 1 191 ? -13.047 5.723 -18.110 1.00 62.53 191 ILE A C 1
ATOM 1520 O O . ILE A 1 191 ? -13.165 4.663 -18.714 1.00 62.53 191 ILE A O 1
ATOM 1524 N N . GLN A 1 192 ? -12.780 6.875 -18.733 1.00 64.94 192 GLN A N 1
ATOM 1525 C CA . GLN A 1 192 ? -12.488 6.977 -20.166 1.00 64.94 192 GLN A CA 1
ATOM 1526 C C . GLN A 1 192 ? -11.249 6.140 -20.520 1.00 64.94 192 GLN A C 1
ATOM 1528 O O . GLN A 1 192 ? -10.219 6.283 -19.861 1.00 64.94 192 GLN A O 1
ATOM 1533 N N . SER A 1 193 ? -11.315 5.341 -21.590 1.00 64.94 193 SER A N 1
ATOM 1534 C CA . SER A 1 193 ? -10.264 4.387 -21.990 1.00 64.94 193 SER A CA 1
ATOM 1535 C C . SER A 1 193 ? -8.864 5.008 -22.083 1.00 64.94 193 SER A C 1
ATOM 1537 O O . SER A 1 193 ? -7.920 4.449 -21.537 1.00 64.94 193 SER A O 1
ATOM 1539 N N . ALA A 1 194 ? -8.736 6.221 -22.633 1.00 60.75 194 ALA A N 1
ATOM 1540 C CA . ALA A 1 194 ? -7.459 6.941 -22.700 1.00 60.75 194 ALA A CA 1
ATOM 1541 C C . ALA A 1 194 ? -6.810 7.175 -21.315 1.00 60.75 194 ALA A C 1
ATOM 1543 O O . ALA A 1 194 ? -5.603 7.038 -21.157 1.00 60.75 194 ALA A O 1
ATOM 1544 N N . ARG A 1 195 ? -7.608 7.448 -20.272 1.00 72.56 195 ARG A N 1
ATOM 1545 C CA . ARG A 1 195 ? -7.100 7.636 -18.897 1.00 72.56 195 ARG A CA 1
ATOM 1546 C C . ARG A 1 195 ? -6.653 6.319 -18.262 1.00 72.56 195 ARG A C 1
ATOM 1548 O O . ARG A 1 195 ? -5.799 6.316 -17.377 1.00 72.56 195 ARG A O 1
ATOM 1555 N N . LEU A 1 196 ? -7.254 5.206 -18.683 1.00 74.00 196 LEU A N 1
ATOM 1556 C CA . LEU A 1 196 ? -6.834 3.867 -18.281 1.00 74.00 196 LEU A CA 1
ATOM 1557 C C . LEU A 1 196 ? -5.520 3.474 -18.971 1.00 74.00 196 LEU A C 1
ATOM 1559 O O . LEU A 1 196 ? -4.656 2.876 -18.330 1.00 74.00 196 LEU A O 1
ATOM 1563 N N . GLU A 1 197 ? -5.343 3.843 -20.239 1.00 77.62 197 GLU A N 1
ATOM 1564 C CA . GLU A 1 197 ? -4.080 3.686 -20.967 1.00 77.62 197 GLU A CA 1
ATOM 1565 C C . GLU A 1 197 ? -2.957 4.495 -20.300 1.00 77.62 197 GLU A C 1
ATOM 1567 O O . GLU A 1 197 ? -1.927 3.910 -19.964 1.00 77.62 197 GLU A O 1
ATOM 1572 N N . ASP A 1 198 ? -3.186 5.778 -19.983 1.00 83.62 198 ASP A N 1
ATOM 1573 C CA . ASP A 1 198 ? -2.240 6.633 -19.242 1.00 83.62 198 ASP A CA 1
ATOM 1574 C C . ASP A 1 198 ? -1.807 5.998 -17.906 1.00 83.62 198 ASP A C 1
ATOM 1576 O O . ASP A 1 198 ? -0.617 5.919 -17.586 1.00 83.62 198 ASP A O 1
ATOM 1580 N N . LEU A 1 199 ? -2.774 5.515 -17.117 1.00 83.94 199 LEU A N 1
ATOM 1581 C CA . LEU A 1 199 ? -2.529 4.883 -15.819 1.00 83.94 199 LEU A CA 1
ATOM 1582 C C . LEU A 1 199 ? -1.765 3.557 -15.965 1.00 83.94 199 LEU A C 1
ATOM 1584 O O . LEU A 1 199 ? -0.826 3.287 -15.215 1.00 83.94 199 LEU A O 1
ATOM 1588 N N . THR A 1 200 ? -2.131 2.746 -16.960 1.00 84.50 200 THR A N 1
ATOM 1589 C CA . THR A 1 200 ? -1.457 1.482 -17.290 1.00 84.50 200 THR A CA 1
ATOM 1590 C C . THR A 1 200 ? -0.015 1.731 -17.728 1.00 84.50 200 THR A C 1
ATOM 1592 O O . THR A 1 200 ? 0.906 1.041 -17.284 1.00 84.50 200 THR A O 1
ATOM 1595 N N . GLN A 1 201 ? 0.219 2.744 -18.563 1.00 88.19 201 GLN A N 1
ATOM 1596 C CA . GLN A 1 201 ? 1.555 3.147 -18.989 1.00 88.19 201 GLN A CA 1
ATOM 1597 C C . GLN A 1 201 ? 2.384 3.659 -17.802 1.00 88.19 201 GLN A C 1
ATOM 1599 O O . GLN A 1 201 ? 3.553 3.295 -17.670 1.00 88.19 201 GLN A O 1
ATOM 1604 N N . PHE A 1 202 ? 1.782 4.429 -16.891 1.00 91.31 202 PHE A N 1
ATOM 1605 C CA . PHE A 1 202 ? 2.464 4.909 -15.689 1.00 91.31 202 PHE A CA 1
ATOM 1606 C C . PHE A 1 202 ? 2.894 3.763 -14.756 1.00 91.31 202 PHE A C 1
ATOM 1608 O O . PHE A 1 202 ? 4.052 3.717 -14.337 1.00 91.31 202 PHE A O 1
ATOM 1615 N N . VAL A 1 203 ? 2.013 2.787 -14.503 1.00 90.69 203 VAL A N 1
ATOM 1616 C CA . VAL A 1 203 ? 2.353 1.567 -13.743 1.00 90.69 203 VAL A CA 1
ATOM 1617 C C . VAL A 1 203 ? 3.479 0.780 -14.428 1.00 90.69 203 VAL A C 1
ATOM 1619 O O . VAL A 1 203 ? 4.394 0.306 -13.750 1.00 90.69 203 VAL A O 1
ATOM 1622 N N . ASN A 1 204 ? 3.489 0.715 -15.765 1.00 91.00 204 ASN A N 1
ATOM 1623 C CA . ASN A 1 204 ? 4.576 0.082 -16.515 1.00 91.00 204 ASN A CA 1
ATOM 1624 C C . ASN A 1 204 ? 5.941 0.773 -16.326 1.00 91.00 204 ASN A C 1
ATOM 1626 O O . ASN A 1 204 ? 6.969 0.092 -16.283 1.00 91.00 204 ASN A O 1
ATOM 1630 N N . PHE A 1 205 ? 5.977 2.101 -16.165 1.00 94.44 205 PHE A N 1
ATOM 1631 C CA . PHE A 1 205 ? 7.213 2.812 -15.823 1.00 94.44 205 PHE A CA 1
ATOM 1632 C C . PHE A 1 205 ? 7.681 2.514 -14.390 1.00 94.44 205 PHE A C 1
ATOM 1634 O O . PHE A 1 205 ? 8.884 2.371 -14.167 1.00 94.44 205 PHE A O 1
ATOM 1641 N N . CYS A 1 206 ? 6.770 2.348 -13.422 1.00 96.56 206 CYS A N 1
ATOM 1642 C CA . CYS A 1 206 ? 7.134 2.032 -12.034 1.00 96.56 206 CYS A CA 1
ATOM 1643 C C . CYS A 1 206 ? 7.987 0.757 -11.909 1.00 96.56 206 CYS A C 1
ATOM 1645 O O . CYS A 1 206 ? 8.924 0.738 -11.113 1.00 96.56 206 CYS A O 1
ATOM 1647 N N . TRP A 1 207 ? 7.736 -0.276 -12.724 1.00 95.25 207 TRP A N 1
ATOM 1648 C CA . TRP A 1 207 ? 8.499 -1.534 -12.709 1.00 95.25 207 TRP A CA 1
ATOM 1649 C C . TRP A 1 207 ? 9.526 -1.691 -13.839 1.00 95.25 207 TRP A C 1
ATOM 1651 O O . TRP A 1 207 ? 9.927 -2.818 -14.168 1.00 95.25 207 TRP A O 1
ATOM 1661 N N . HIS A 1 208 ? 9.945 -0.592 -14.472 1.00 96.31 208 HIS A N 1
ATOM 1662 C CA . HIS A 1 208 ? 10.850 -0.641 -15.619 1.00 96.31 208 HIS A CA 1
ATOM 1663 C C . HIS A 1 208 ? 12.136 -1.442 -15.323 1.00 96.31 208 HIS A C 1
ATOM 1665 O O . HIS A 1 208 ? 12.625 -1.489 -14.190 1.00 96.31 208 HIS A O 1
ATOM 1671 N N . GLN A 1 209 ? 12.667 -2.133 -16.337 1.00 95.00 209 GLN A N 1
ATOM 1672 C CA . GLN A 1 209 ? 13.806 -3.040 -16.169 1.00 95.00 209 GLN A CA 1
ATOM 1673 C C . GLN A 1 209 ? 15.081 -2.311 -15.729 1.00 95.00 209 GLN A C 1
ATOM 1675 O O . GLN A 1 209 ? 15.751 -2.787 -14.820 1.00 95.00 209 GLN A O 1
ATOM 1680 N N . ASP A 1 210 ? 15.371 -1.163 -16.333 1.00 94.56 210 ASP A N 1
ATOM 1681 C CA . ASP A 1 210 ? 16.364 -0.199 -15.849 1.00 94.56 210 ASP A CA 1
ATOM 1682 C C . ASP A 1 210 ? 15.778 0.622 -14.676 1.00 94.56 210 ASP A C 1
ATOM 1684 O O . ASP A 1 210 ? 14.705 1.214 -14.863 1.00 94.56 210 ASP A O 1
ATOM 1688 N N . PRO A 1 211 ? 16.432 0.679 -13.495 1.00 94.88 211 PRO A N 1
ATOM 1689 C CA . PRO A 1 211 ? 15.991 1.488 -12.358 1.00 94.88 211 PRO A CA 1
ATOM 1690 C C . PRO A 1 211 ? 15.984 3.002 -12.618 1.00 94.88 211 PRO A C 1
ATOM 1692 O O . PRO A 1 211 ? 15.176 3.694 -12.004 1.00 94.88 211 PRO A O 1
ATOM 1695 N N . HIS A 1 212 ? 16.814 3.530 -13.524 1.00 94.88 212 HIS A N 1
ATOM 1696 C CA . HIS A 1 212 ? 16.872 4.969 -13.827 1.00 94.88 212 HIS A CA 1
ATOM 1697 C C . HIS A 1 212 ? 15.645 5.483 -14.588 1.00 94.88 212 HIS A C 1
ATOM 1699 O O . HIS A 1 212 ? 15.331 6.669 -14.529 1.00 94.88 212 HIS A O 1
ATOM 1705 N N . MET A 1 213 ? 14.930 4.585 -15.265 1.00 96.50 213 MET A N 1
ATOM 1706 C CA . MET A 1 213 ? 13.685 4.886 -15.975 1.00 96.50 213 MET A CA 1
ATOM 1707 C C . MET A 1 213 ? 12.446 4.808 -15.069 1.00 96.50 213 MET A C 1
ATOM 1709 O O . MET A 1 213 ? 11.342 5.127 -15.514 1.00 96.50 213 MET A O 1
ATOM 1713 N N . ARG A 1 214 ? 12.597 4.367 -13.811 1.00 97.31 214 ARG A N 1
ATOM 1714 C CA . ARG A 1 214 ? 11.491 4.319 -12.847 1.00 97.31 214 ARG A CA 1
ATOM 1715 C C . ARG A 1 214 ? 11.245 5.727 -12.283 1.00 97.31 214 ARG A C 1
ATOM 1717 O O . ARG A 1 214 ? 12.199 6.378 -11.856 1.00 97.31 214 ARG A O 1
ATOM 1724 N N . PRO A 1 215 ? 9.992 6.214 -12.230 1.00 97.88 215 PRO A N 1
ATOM 1725 C CA . PRO A 1 215 ? 9.678 7.512 -11.638 1.00 97.88 215 PRO A CA 1
ATOM 1726 C C . PRO A 1 215 ? 10.046 7.554 -10.148 1.00 97.88 215 PRO A C 1
ATOM 1728 O O . PRO A 1 215 ? 9.904 6.570 -9.420 1.00 97.88 215 PRO A O 1
ATOM 1731 N N . SER A 1 216 ? 10.475 8.716 -9.650 1.00 98.12 216 SER A N 1
ATOM 1732 C CA . SER A 1 216 ? 10.624 8.902 -8.202 1.00 98.12 216 SER A CA 1
ATOM 1733 C C . SER A 1 216 ? 9.256 8.862 -7.515 1.00 98.12 216 SER A C 1
ATOM 1735 O O . SER A 1 216 ? 8.232 9.185 -8.125 1.00 98.12 216 SER A O 1
ATOM 1737 N N . MET A 1 217 ? 9.209 8.528 -6.223 1.00 98.06 217 MET A N 1
ATOM 1738 C CA . MET A 1 217 ? 7.930 8.486 -5.502 1.00 98.06 217 MET A CA 1
ATOM 1739 C C . MET A 1 217 ? 7.236 9.854 -5.418 1.00 98.06 217 MET A C 1
ATOM 1741 O O . MET A 1 217 ? 6.013 9.908 -5.367 1.00 98.06 217 MET A O 1
ATOM 1745 N N . THR A 1 218 ? 7.981 10.957 -5.548 1.00 98.12 218 THR A N 1
ATOM 1746 C CA . THR A 1 218 ? 7.430 12.306 -5.766 1.00 98.12 218 THR A CA 1
ATOM 1747 C C . THR A 1 218 ? 6.644 12.411 -7.081 1.00 98.12 218 THR A C 1
ATOM 1749 O O . THR A 1 218 ? 5.567 13.002 -7.114 1.00 98.12 218 THR A O 1
ATOM 1752 N N . VAL A 1 219 ? 7.144 11.824 -8.175 1.00 98.25 219 VAL A N 1
ATOM 1753 C CA . VAL A 1 219 ? 6.429 11.783 -9.465 1.00 98.25 219 VAL A CA 1
ATOM 1754 C C . VAL A 1 219 ? 5.209 10.863 -9.377 1.00 98.25 219 VAL A C 1
ATOM 1756 O O . VAL A 1 219 ? 4.144 11.242 -9.861 1.00 98.25 219 VAL A O 1
ATOM 1759 N N . CYS A 1 220 ? 5.327 9.712 -8.705 1.00 98.00 220 CYS A N 1
ATOM 1760 C CA . CYS A 1 220 ? 4.205 8.802 -8.448 1.00 98.00 220 CYS A CA 1
ATOM 1761 C C . CYS A 1 220 ? 3.086 9.482 -7.650 1.00 98.00 220 CYS A C 1
ATOM 1763 O O . CYS A 1 220 ? 1.945 9.495 -8.103 1.00 98.00 220 CYS A O 1
ATOM 1765 N N . PHE A 1 221 ? 3.407 10.110 -6.516 1.00 98.06 221 PHE A N 1
ATOM 1766 C CA . PHE A 1 221 ? 2.434 10.831 -5.693 1.00 98.06 221 PHE A CA 1
ATOM 1767 C C . PHE A 1 221 ? 1.718 11.922 -6.500 1.00 98.06 221 PHE A C 1
ATOM 1769 O O . PHE A 1 221 ? 0.491 11.935 -6.571 1.00 98.06 221 PHE A O 1
ATOM 1776 N N . ASN A 1 222 ? 2.473 12.763 -7.214 1.00 97.44 222 ASN A N 1
ATOM 1777 C CA . ASN A 1 222 ? 1.905 13.813 -8.060 1.00 97.44 222 ASN A CA 1
ATOM 1778 C C . ASN A 1 222 ? 1.039 13.270 -9.213 1.00 97.44 222 ASN A C 1
ATOM 1780 O O . ASN A 1 222 ? 0.094 13.943 -9.623 1.00 97.44 222 ASN A O 1
ATOM 1784 N N . HIS A 1 223 ? 1.353 12.091 -9.765 1.00 95.06 223 HIS A N 1
ATOM 1785 C CA . HIS A 1 223 ? 0.520 11.435 -10.776 1.00 95.06 223 HIS A CA 1
ATOM 1786 C C . HIS A 1 223 ? -0.798 10.949 -10.159 1.00 95.06 223 HIS A C 1
ATOM 1788 O O . HIS A 1 223 ? -1.863 11.359 -10.614 1.00 95.06 223 HIS A O 1
ATOM 1794 N N . PHE A 1 224 ? -0.746 10.150 -9.089 1.00 94.06 224 PHE A N 1
ATOM 1795 C CA . PHE A 1 224 ? -1.951 9.597 -8.460 1.00 94.06 224 PHE A CA 1
ATOM 1796 C C . PHE A 1 224 ? -2.853 10.673 -7.837 1.00 94.06 224 PHE A C 1
ATOM 1798 O O . PHE A 1 224 ? -4.069 10.560 -7.952 1.00 94.06 224 PHE A O 1
ATOM 1805 N N . GLN A 1 225 ? -2.296 11.767 -7.303 1.00 94.62 225 GLN A N 1
ATOM 1806 C CA . GLN A 1 225 ? -3.062 12.957 -6.903 1.00 94.62 225 GLN A CA 1
ATOM 1807 C C . GLN A 1 225 ? -3.826 13.584 -8.080 1.00 94.62 225 GLN A C 1
ATOM 1809 O O . GLN A 1 225 ? -5.018 13.863 -7.962 1.00 94.62 225 GLN A O 1
ATOM 1814 N N . ARG A 1 226 ? -3.178 13.762 -9.242 1.00 93.25 226 ARG A N 1
ATOM 1815 C CA . ARG A 1 226 ? -3.837 14.279 -10.458 1.00 93.25 226 ARG A CA 1
ATOM 1816 C C . ARG A 1 226 ? -4.917 13.338 -10.991 1.00 93.25 226 ARG A C 1
ATOM 1818 O O . ARG A 1 226 ? -5.948 13.813 -11.457 1.00 93.25 226 ARG A O 1
ATOM 1825 N N . VAL A 1 227 ? -4.724 12.019 -10.901 1.00 90.12 227 VAL A N 1
ATOM 1826 C CA . VAL A 1 227 ? -5.778 11.051 -11.253 1.00 90.12 227 VAL A CA 1
ATOM 1827 C C . VAL A 1 227 ? -6.941 11.153 -10.259 1.00 90.12 227 VAL A C 1
ATOM 1829 O O . VAL A 1 227 ? -8.087 11.258 -10.693 1.00 90.12 227 VAL A O 1
ATOM 1832 N N . LEU A 1 228 ? -6.659 11.216 -8.953 1.00 90.62 228 LEU A N 1
ATOM 1833 C CA . LEU A 1 228 ? -7.654 11.311 -7.878 1.00 90.62 228 LEU A CA 1
ATOM 1834 C C . LEU A 1 228 ? -8.542 12.562 -7.986 1.00 90.62 228 LEU A C 1
ATOM 1836 O O . LEU A 1 228 ? -9.740 12.465 -7.741 1.00 90.62 228 LEU A O 1
ATOM 1840 N N . GLN A 1 229 ? -7.994 13.699 -8.428 1.00 91.12 229 GLN A N 1
ATOM 1841 C CA . GLN A 1 229 ? -8.737 14.950 -8.666 1.00 91.12 229 GLN A CA 1
ATOM 1842 C C . GLN A 1 229 ? -9.869 14.831 -9.707 1.00 91.12 229 GLN A C 1
ATOM 1844 O O . GLN A 1 229 ? -10.750 15.685 -9.745 1.00 91.12 229 GLN A O 1
ATOM 1849 N N . ASN A 1 230 ? -9.885 13.778 -10.534 1.00 88.06 230 ASN A N 1
ATOM 1850 C CA . ASN A 1 230 ? -10.993 13.508 -11.458 1.00 88.06 230 ASN A CA 1
ATOM 1851 C C . ASN A 1 230 ? -12.234 12.919 -10.769 1.00 88.06 230 ASN A C 1
ATOM 1853 O O . ASN A 1 230 ? -13.284 12.803 -11.399 1.00 88.06 230 ASN A O 1
ATOM 1857 N N . PHE A 1 231 ? -12.118 12.517 -9.503 1.00 88.94 231 PHE A N 1
ATOM 1858 C CA . PHE A 1 231 ? -13.200 11.943 -8.718 1.00 88.94 231 PHE A CA 1
ATOM 1859 C C . PHE A 1 231 ? -13.673 12.959 -7.677 1.00 88.94 231 PHE A C 1
ATOM 1861 O O . PHE A 1 231 ? -12.874 13.517 -6.928 1.00 88.94 231 PHE A O 1
ATOM 1868 N N . SER A 1 232 ? -14.984 13.201 -7.607 1.00 92.81 232 SER A N 1
ATOM 1869 C CA . SER A 1 232 ? -15.539 14.109 -6.603 1.00 92.81 232 SER A CA 1
ATOM 1870 C C . SER A 1 232 ? -15.434 13.501 -5.201 1.00 92.81 232 SER A C 1
ATOM 1872 O O . SER A 1 232 ? -15.619 12.294 -5.017 1.00 92.81 232 SER A O 1
ATOM 1874 N N . SER A 1 233 ? -15.186 14.339 -4.189 1.00 94.00 233 SER A N 1
ATOM 1875 C CA . SER A 1 233 ? -15.095 13.898 -2.788 1.00 94.00 233 SER A CA 1
ATOM 1876 C C . SER A 1 233 ? -16.362 13.174 -2.319 1.00 94.00 233 SER A C 1
ATOM 1878 O O . SER A 1 233 ? -16.275 12.200 -1.580 1.00 94.00 233 SER A O 1
ATOM 1880 N N . ASP A 1 234 ? -17.531 13.602 -2.806 1.00 95.56 234 ASP A N 1
ATOM 1881 C CA . ASP A 1 234 ? -18.824 12.945 -2.580 1.00 95.56 234 ASP A CA 1
ATOM 1882 C C . ASP A 1 234 ? -18.877 11.525 -3.177 1.00 95.56 234 ASP A C 1
ATOM 1884 O O . ASP A 1 234 ? -19.313 10.593 -2.504 1.00 95.56 234 ASP A O 1
ATOM 1888 N N . MET A 1 235 ? -18.370 11.317 -4.399 1.00 92.44 235 MET A N 1
ATOM 1889 C CA . MET A 1 235 ? -18.323 9.983 -5.008 1.00 92.44 235 MET A CA 1
ATOM 1890 C C . MET A 1 235 ? -17.340 9.056 -4.282 1.00 92.44 235 MET A C 1
ATOM 1892 O O . MET A 1 235 ? -17.642 7.876 -4.084 1.00 92.44 235 MET A O 1
ATOM 1896 N N . ILE A 1 236 ? -16.187 9.580 -3.849 1.00 94.00 236 ILE A N 1
ATOM 1897 C CA . ILE A 1 236 ? -15.227 8.838 -3.020 1.00 94.00 236 ILE A CA 1
ATOM 1898 C C . ILE A 1 236 ? -15.890 8.439 -1.694 1.00 94.00 236 ILE A C 1
ATOM 1900 O O . ILE A 1 236 ? -15.864 7.261 -1.342 1.00 94.00 236 ILE A O 1
ATOM 1904 N N . GLN A 1 237 ? -16.536 9.378 -0.993 1.00 96.69 237 GLN A N 1
ATOM 1905 C CA . GLN A 1 237 ? -17.191 9.109 0.290 1.00 96.69 237 GLN A CA 1
ATOM 1906 C C . GLN A 1 237 ? -18.304 8.065 0.146 1.00 96.69 237 GLN A C 1
ATOM 1908 O O . GLN A 1 237 ? -18.270 7.051 0.834 1.00 96.69 237 GLN A O 1
ATOM 1913 N N . LYS A 1 238 ? -19.211 8.222 -0.828 1.00 96.38 238 LYS A N 1
ATOM 1914 C CA . LYS A 1 238 ? -20.268 7.235 -1.124 1.00 96.38 238 LYS A CA 1
ATOM 1915 C C . LYS A 1 238 ? -19.714 5.842 -1.428 1.00 96.38 238 LYS A C 1
ATOM 1917 O O . LYS A 1 238 ? -20.323 4.843 -1.045 1.00 96.38 238 LYS A O 1
ATOM 1922 N N . SER A 1 239 ? -18.563 5.769 -2.098 1.00 95.00 239 SER A N 1
ATOM 1923 C CA . SER A 1 239 ? -17.877 4.506 -2.398 1.00 95.00 239 SER A CA 1
ATOM 1924 C C . SER A 1 239 ? -17.283 3.859 -1.143 1.00 95.00 239 SER A C 1
ATOM 1926 O O . SER A 1 239 ? -17.414 2.649 -0.968 1.00 95.00 239 SER A O 1
ATOM 1928 N N . VAL A 1 240 ? -16.697 4.653 -0.241 1.00 97.19 240 VAL A N 1
ATOM 1929 C CA . VAL A 1 240 ? -16.220 4.201 1.080 1.00 97.19 240 VAL A CA 1
ATOM 1930 C C . VAL A 1 240 ? -17.388 3.729 1.948 1.00 97.19 240 VAL A C 1
ATOM 1932 O O . VAL A 1 240 ? -17.350 2.616 2.464 1.00 97.19 240 VAL A O 1
ATOM 1935 N N . ASP A 1 241 ? -18.471 4.501 2.034 1.00 97.12 241 ASP A N 1
ATOM 1936 C CA . ASP A 1 241 ? -19.667 4.138 2.804 1.00 97.12 241 ASP A CA 1
ATOM 1937 C C . ASP A 1 241 ? -20.323 2.856 2.269 1.00 97.12 241 ASP A C 1
ATOM 1939 O O . ASP A 1 241 ? -20.965 2.115 3.012 1.00 97.12 241 ASP A O 1
ATOM 1943 N N . CYS A 1 242 ? -20.210 2.595 0.963 1.00 95.38 242 CYS A N 1
ATOM 1944 C CA . CYS A 1 242 ? -20.648 1.348 0.338 1.00 95.38 242 CYS A CA 1
ATOM 1945 C C . CYS A 1 242 ? -19.742 0.168 0.726 1.00 95.38 242 CYS A C 1
ATOM 1947 O O . CYS A 1 242 ? -20.253 -0.879 1.118 1.00 95.38 242 CYS A O 1
ATOM 1949 N N . LEU A 1 243 ? -18.414 0.343 0.684 1.00 95.44 243 LEU A N 1
ATOM 1950 C CA . LEU A 1 243 ? -17.449 -0.670 1.129 1.00 95.44 243 LEU A CA 1
ATOM 1951 C C . LEU A 1 243 ? -17.661 -1.065 2.595 1.00 95.44 243 LEU A C 1
ATOM 1953 O O . LEU A 1 243 ? -17.724 -2.256 2.880 1.00 95.44 243 LEU A O 1
ATOM 1957 N N . ILE A 1 244 ? -17.828 -0.087 3.496 1.00 96.31 244 ILE A N 1
ATOM 1958 C CA . ILE A 1 244 ? -18.098 -0.319 4.926 1.00 96.31 244 ILE A CA 1
ATOM 1959 C C . ILE A 1 244 ? -19.334 -1.215 5.090 1.00 96.31 244 ILE A C 1
ATOM 1961 O O . ILE A 1 244 ? -19.219 -2.335 5.582 1.00 96.31 244 ILE A O 1
ATOM 1965 N N . ARG A 1 245 ? -20.493 -0.781 4.574 1.00 95.06 245 ARG A N 1
ATOM 1966 C CA . ARG A 1 245 ? -21.764 -1.520 4.699 1.00 95.06 245 ARG A CA 1
ATOM 1967 C C . ARG A 1 245 ? -21.728 -2.915 4.068 1.00 95.06 245 ARG A C 1
ATOM 1969 O O . ARG A 1 245 ? -22.391 -3.828 4.558 1.00 95.06 245 ARG A O 1
ATOM 1976 N N . ASN A 1 246 ? -20.996 -3.085 2.966 1.00 93.50 246 ASN A N 1
ATOM 1977 C CA . ASN A 1 246 ? -20.870 -4.381 2.299 1.00 93.50 246 ASN A CA 1
ATOM 1978 C C . ASN A 1 246 ? -19.970 -5.339 3.091 1.00 93.50 246 ASN A C 1
ATOM 1980 O O . ASN A 1 246 ? -20.350 -6.495 3.262 1.00 93.50 246 ASN A O 1
ATOM 1984 N N . LYS A 1 247 ? -18.838 -4.854 3.624 1.00 94.62 247 LYS A N 1
ATOM 1985 C CA . LYS A 1 247 ? -17.944 -5.628 4.497 1.00 94.62 247 LYS A CA 1
ATOM 1986 C C . LYS A 1 247 ? -18.670 -6.072 5.767 1.00 94.62 247 LYS A C 1
ATOM 1988 O O . LYS A 1 247 ? -18.695 -7.263 6.050 1.00 94.62 247 LYS A O 1
ATOM 1993 N N . GLU A 1 248 ? -19.338 -5.149 6.464 1.00 94.12 248 GLU A N 1
ATOM 1994 C CA . GLU A 1 248 ? -20.120 -5.439 7.678 1.00 94.12 248 GLU A CA 1
ATOM 1995 C C . GLU A 1 248 ? -21.183 -6.523 7.434 1.00 94.12 248 GLU A C 1
ATOM 1997 O O . GLU A 1 248 ? -21.346 -7.444 8.235 1.00 94.12 248 GLU A O 1
ATOM 2002 N N . ARG A 1 249 ? -21.893 -6.450 6.299 1.00 92.75 249 ARG A N 1
ATOM 2003 C CA . ARG A 1 249 ? -22.874 -7.470 5.902 1.00 92.75 249 ARG A CA 1
ATOM 2004 C C . ARG A 1 249 ? -22.213 -8.817 5.597 1.00 92.75 249 ARG A C 1
ATOM 2006 O O . ARG A 1 249 ? -22.762 -9.845 5.979 1.00 92.75 249 ARG A O 1
ATOM 2013 N N . ALA A 1 250 ? -21.068 -8.821 4.917 1.00 91.69 250 ALA A N 1
ATOM 2014 C CA . ALA A 1 250 ? -20.345 -10.044 4.587 1.00 91.69 250 ALA A CA 1
ATOM 2015 C C . ALA A 1 250 ? -19.797 -10.739 5.849 1.00 91.69 250 ALA A C 1
ATOM 2017 O O . ALA A 1 250 ? -19.991 -11.945 6.013 1.00 91.69 250 ALA A O 1
ATOM 2018 N N . GLU A 1 251 ? -19.219 -9.975 6.783 1.00 90.75 251 GLU A N 1
ATOM 2019 C CA . GLU A 1 251 ? -18.742 -10.451 8.091 1.00 90.75 251 GLU A CA 1
ATOM 2020 C C . GLU A 1 251 ? -19.868 -11.092 8.923 1.00 90.75 251 GLU A C 1
ATOM 2022 O O . GLU A 1 251 ? -19.643 -12.118 9.559 1.00 90.75 251 GLU A O 1
ATOM 2027 N N . GLN A 1 252 ? -21.097 -10.563 8.858 1.00 88.88 252 GLN A N 1
ATOM 2028 C CA . GLN A 1 252 ? -22.279 -11.145 9.519 1.00 88.88 252 GLN A CA 1
ATOM 2029 C C . GLN A 1 252 ? -22.794 -12.441 8.870 1.00 88.88 252 GLN A C 1
ATOM 2031 O O . GLN A 1 252 ? -23.505 -13.208 9.518 1.00 88.88 252 GLN A O 1
ATOM 2036 N N . THR A 1 253 ? -22.484 -12.683 7.592 1.00 84.00 253 THR A N 1
ATOM 2037 C CA . THR A 1 253 ? -22.932 -13.882 6.854 1.00 84.00 253 THR A CA 1
ATOM 2038 C C . THR A 1 253 ? -21.909 -15.014 6.815 1.00 84.00 253 THR A C 1
ATOM 2040 O O . THR A 1 253 ? -22.264 -16.145 6.482 1.00 84.00 253 THR A O 1
ATOM 2043 N N . LEU A 1 254 ? -20.649 -14.740 7.159 1.00 75.12 254 LEU A N 1
ATOM 2044 C CA . LEU A 1 254 ? -19.619 -15.766 7.284 1.00 75.12 254 LEU A CA 1
ATOM 2045 C C . LEU A 1 254 ? -19.834 -16.575 8.577 1.00 75.12 254 LEU A C 1
ATOM 2047 O O . LEU A 1 254 ? -20.049 -15.983 9.637 1.00 75.12 254 LEU A O 1
ATOM 2051 N N . PRO A 1 255 ? -19.762 -17.920 8.535 1.00 59.78 255 PRO A N 1
ATOM 2052 C CA . PRO A 1 255 ? -19.887 -18.733 9.737 1.00 59.78 255 PRO A CA 1
ATOM 2053 C C . PRO A 1 255 ? -18.754 -18.386 10.702 1.00 59.78 255 PRO A C 1
ATOM 2055 O O . PRO A 1 255 ? -17.576 -18.464 10.351 1.00 59.78 255 PRO A O 1
ATOM 2058 N N . THR A 1 256 ? -19.114 -17.996 11.924 1.00 49.59 256 THR A N 1
ATOM 2059 C CA . THR A 1 256 ? -18.171 -17.498 12.924 1.00 49.59 256 THR A CA 1
ATOM 2060 C C . THR A 1 256 ? -17.272 -18.623 13.440 1.00 49.59 256 THR A C 1
ATOM 2062 O O . THR A 1 256 ? -17.516 -19.200 14.498 1.00 49.59 256 THR A O 1
ATOM 2065 N N . SER A 1 257 ? -16.180 -18.918 12.730 1.00 44.09 257 SER A N 1
ATOM 2066 C CA . SER A 1 257 ? -15.056 -19.681 13.277 1.00 44.09 257 SER A CA 1
ATOM 2067 C C . SER A 1 257 ? -14.254 -18.792 14.232 1.00 44.09 257 SER A C 1
ATOM 2069 O O . SER A 1 257 ? -13.083 -18.489 13.994 1.00 44.09 257 SER A O 1
ATOM 2071 N N . ALA A 1 258 ? -14.901 -18.343 15.310 1.00 41.25 258 ALA A N 1
ATOM 2072 C CA . ALA A 1 258 ? -14.216 -17.742 16.436 1.00 41.25 258 ALA A CA 1
ATOM 2073 C C . ALA A 1 258 ? -13.361 -18.829 17.095 1.00 41.25 258 ALA A C 1
ATOM 2075 O O . ALA A 1 258 ? -13.802 -19.546 17.989 1.00 41.25 258 ALA A O 1
ATOM 2076 N N . GLN A 1 259 ? -12.104 -18.932 16.662 1.00 37.50 259 GLN A N 1
ATOM 2077 C CA . GLN A 1 259 ? -11.061 -19.262 17.616 1.00 37.50 259 GLN A CA 1
ATOM 2078 C C . GLN A 1 259 ? -11.019 -18.100 18.604 1.00 37.50 259 GLN A C 1
ATOM 2080 O O . GLN A 1 259 ? -10.378 -17.080 18.353 1.00 37.50 259 GLN A O 1
ATOM 2085 N N . GLU A 1 260 ? -11.750 -18.254 19.708 1.00 31.97 260 GLU A N 1
ATOM 2086 C CA . GLU A 1 260 ? -11.505 -17.493 20.923 1.00 31.97 260 GLU A CA 1
ATOM 2087 C C . GLU A 1 260 ? -10.063 -17.776 21.344 1.00 31.97 260 GLU A C 1
ATOM 2089 O O . GLU A 1 260 ? -9.755 -18.739 22.047 1.00 31.97 260 GLU A O 1
ATOM 2094 N N . PHE A 1 261 ? -9.145 -16.934 20.875 1.00 31.11 261 PHE A N 1
ATOM 2095 C CA . PHE A 1 261 ? -7.881 -16.783 21.558 1.00 31.11 261 PHE A CA 1
ATOM 2096 C C . PHE A 1 261 ? -8.218 -16.183 22.917 1.00 31.11 261 PHE A C 1
ATOM 2098 O O . PHE A 1 261 ? -8.584 -15.012 23.013 1.00 31.11 261 PHE A O 1
ATOM 2105 N N . ASP A 1 262 ? -8.106 -17.013 23.953 1.00 28.08 262 ASP A N 1
ATOM 2106 C CA . ASP A 1 262 ? -8.042 -16.608 25.353 1.00 28.08 262 ASP A CA 1
ATOM 2107 C C . ASP A 1 262 ? -6.810 -15.702 25.517 1.00 28.08 262 ASP A C 1
ATOM 2109 O O . ASP A 1 262 ? -5.728 -16.137 25.924 1.00 28.08 262 ASP A O 1
ATOM 2113 N N . ILE A 1 263 ? -6.956 -14.430 25.119 1.00 37.16 263 ILE A N 1
ATOM 2114 C CA . ILE A 1 263 ? -6.007 -13.360 25.409 1.00 37.16 263 ILE A CA 1
ATOM 2115 C C . ILE A 1 263 ? -6.148 -13.081 26.901 1.00 37.16 263 ILE A C 1
ATOM 2117 O O . ILE A 1 263 ? -6.715 -12.076 27.335 1.00 37.16 263 ILE A O 1
ATOM 2121 N N . ARG A 1 264 ? -5.590 -13.993 27.700 1.00 30.97 264 ARG A N 1
ATOM 2122 C CA . ARG A 1 264 ? -5.251 -13.723 29.088 1.00 30.97 264 ARG A CA 1
ATOM 2123 C C . ARG A 1 264 ? -4.392 -12.482 29.060 1.00 30.97 264 ARG A C 1
ATOM 2125 O O . ARG A 1 264 ? -3.267 -12.518 28.556 1.00 30.97 264 ARG A O 1
ATOM 2132 N N . PHE A 1 265 ? -4.941 -11.386 29.569 1.00 30.67 265 PHE A N 1
ATOM 2133 C CA . PHE A 1 265 ? -4.186 -10.168 29.776 1.00 30.67 265 PHE A CA 1
ATOM 2134 C C . PHE A 1 265 ? -2.982 -10.532 30.644 1.00 30.67 265 PHE A C 1
ATOM 2136 O O . PHE A 1 265 ? -3.105 -10.789 31.840 1.00 30.67 265 PHE A O 1
ATOM 2143 N N . LEU A 1 266 ? -1.812 -10.607 30.010 1.00 31.59 266 LEU A N 1
ATOM 2144 C CA . LEU A 1 266 ? -0.531 -10.683 30.688 1.00 31.59 266 LEU A CA 1
ATOM 2145 C C . LEU A 1 266 ? -0.374 -9.352 31.414 1.00 31.59 266 LEU A C 1
ATOM 2147 O O . LEU A 1 266 ? 0.092 -8.381 30.821 1.00 31.59 266 LEU A O 1
ATOM 2151 N N . ASP A 1 267 ? -0.829 -9.315 32.669 1.00 30.39 267 ASP A N 1
ATOM 2152 C CA . ASP A 1 267 ? -0.697 -8.186 33.587 1.00 30.39 267 ASP A CA 1
ATOM 2153 C C . ASP A 1 267 ? 0.740 -7.660 33.502 1.00 30.39 267 ASP A C 1
ATOM 2155 O O . ASP A 1 267 ? 1.686 -8.290 33.983 1.00 30.39 267 ASP A O 1
ATOM 2159 N N . ILE A 1 268 ? 0.922 -6.505 32.851 1.00 33.44 268 ILE A N 1
ATOM 2160 C CA . ILE A 1 268 ? 2.240 -5.902 32.636 1.00 33.44 268 ILE A CA 1
ATOM 2161 C C . ILE A 1 268 ? 2.656 -5.203 33.934 1.00 33.44 268 ILE A C 1
ATOM 2163 O O . ILE A 1 268 ? 2.711 -3.977 34.037 1.00 33.44 268 ILE A O 1
ATOM 2167 N N . SER A 1 269 ? 2.938 -5.996 34.966 1.00 28.27 269 SER A N 1
ATOM 2168 C CA . SER A 1 269 ? 3.478 -5.505 36.223 1.00 28.27 269 SER A CA 1
ATOM 2169 C C . SER A 1 269 ? 4.950 -5.136 36.032 1.00 28.27 269 SER A C 1
ATOM 2171 O O . SER A 1 269 ? 5.843 -5.962 36.229 1.00 28.27 269 SER A O 1
ATOM 2173 N N . CYS A 1 270 ? 5.217 -3.884 35.657 1.00 26.17 270 CYS A N 1
ATOM 2174 C CA . CYS A 1 270 ? 6.567 -3.320 35.655 1.00 26.17 270 CYS A CA 1
ATOM 2175 C C . CYS A 1 270 ? 7.151 -3.328 37.078 1.00 26.17 270 CYS A C 1
ATOM 2177 O O . CYS A 1 270 ? 6.917 -2.420 37.880 1.00 26.17 270 CYS A O 1
ATOM 2179 N N . SER A 1 271 ? 7.934 -4.358 37.399 1.00 26.56 271 SER A N 1
ATOM 2180 C CA . SER A 1 271 ? 8.644 -4.480 38.668 1.00 26.56 271 SER A CA 1
ATOM 2181 C C . SER A 1 271 ? 9.828 -3.509 38.719 1.00 26.56 271 SER A C 1
ATOM 2183 O O . SER A 1 271 ? 10.924 -3.821 38.251 1.00 26.56 271 SER A O 1
ATOM 2185 N N . VAL A 1 272 ? 9.626 -2.332 39.314 1.00 27.58 272 VAL A N 1
ATOM 2186 C CA . VAL A 1 272 ? 10.722 -1.408 39.644 1.00 27.58 272 VAL A CA 1
ATOM 2187 C C . VAL A 1 272 ? 11.525 -1.988 40.810 1.00 27.58 272 VAL A C 1
ATOM 2189 O O . VAL A 1 272 ? 11.145 -1.862 41.976 1.00 27.58 272 VAL A O 1
ATOM 2192 N N . SER A 1 273 ? 12.645 -2.640 40.501 1.00 28.64 273 SER A N 1
ATOM 2193 C CA . SER A 1 273 ? 13.572 -3.188 41.492 1.00 28.64 273 SER A CA 1
ATOM 2194 C C . SER A 1 273 ? 14.401 -2.077 42.149 1.00 28.64 273 SER A C 1
ATOM 2196 O O . SER A 1 273 ? 15.496 -1.742 41.696 1.00 28.64 273 SER A O 1
ATOM 2198 N N . ASN A 1 274 ? 13.893 -1.511 43.246 1.00 26.80 274 ASN A N 1
ATOM 2199 C CA . ASN A 1 274 ? 14.665 -0.622 44.119 1.00 26.80 274 ASN A CA 1
ATOM 2200 C C . ASN A 1 274 ? 15.701 -1.424 44.928 1.00 26.80 274 ASN A C 1
ATOM 2202 O O . ASN A 1 274 ? 15.397 -1.931 46.006 1.00 26.80 274 ASN A O 1
ATOM 2206 N N . SER A 1 275 ? 16.944 -1.497 44.448 1.00 27.94 275 SER A N 1
ATOM 2207 C CA . SER A 1 275 ? 18.064 -2.093 45.188 1.00 27.94 275 SER A CA 1
ATOM 2208 C C . SER A 1 275 ? 18.992 -1.026 45.786 1.00 27.94 275 SER A C 1
ATOM 2210 O O . SER A 1 275 ? 19.999 -0.650 45.185 1.00 27.94 275 SER A O 1
ATOM 2212 N N . LYS A 1 276 ? 18.686 -0.568 47.007 1.00 29.23 276 LYS A N 1
ATOM 2213 C CA . LYS A 1 276 ? 19.674 0.037 47.920 1.00 29.23 276 LYS A CA 1
ATOM 2214 C C . LYS A 1 276 ? 19.395 -0.370 49.367 1.00 29.23 276 LYS A C 1
ATOM 2216 O O . LYS A 1 276 ? 18.563 0.232 50.035 1.00 29.23 276 LYS A O 1
ATOM 2221 N N . SER A 1 277 ? 20.162 -1.331 49.874 1.00 27.86 277 SER A N 1
ATOM 2222 C CA . SER A 1 277 ? 20.506 -1.396 51.297 1.00 27.86 277 SER A CA 1
ATOM 2223 C C . SER A 1 277 ? 21.935 -1.923 51.444 1.00 27.86 277 SER A C 1
ATOM 2225 O O . SER A 1 277 ? 22.360 -2.824 50.727 1.00 27.86 277 SER A O 1
ATOM 2227 N N . VAL A 1 278 ? 22.705 -1.256 52.300 1.00 26.72 278 VAL A N 1
ATOM 2228 C CA . VAL A 1 278 ? 24.144 -1.463 52.510 1.00 26.72 278 VAL A CA 1
ATOM 2229 C C . VAL A 1 278 ? 24.355 -2.432 53.668 1.00 26.72 278 VAL A C 1
ATOM 2231 O O . VAL A 1 278 ? 23.722 -2.253 54.705 1.00 26.72 278 VAL A O 1
ATOM 2234 N N . GLN A 1 279 ? 25.338 -3.331 53.568 1.00 26.70 279 GLN A N 1
ATOM 2235 C CA . GLN A 1 279 ? 26.086 -3.801 54.742 1.00 26.70 279 GLN A CA 1
ATOM 2236 C C . GLN A 1 279 ? 27.599 -3.827 54.466 1.00 26.70 279 GLN A C 1
ATOM 2238 O O . GLN A 1 279 ? 28.038 -4.057 53.343 1.00 26.70 279 GLN A O 1
ATOM 2243 N N . ARG A 1 280 ? 28.387 -3.507 55.502 1.00 23.75 280 ARG A N 1
ATOM 2244 C CA . ARG A 1 280 ? 29.856 -3.379 55.496 1.00 23.75 280 ARG A CA 1
ATOM 2245 C C . ARG A 1 280 ? 30.496 -4.496 56.325 1.00 23.75 280 ARG A C 1
ATOM 2247 O O . ARG A 1 280 ? 30.093 -4.653 57.473 1.00 23.75 280 ARG A O 1
ATOM 2254 N N . SER A 1 281 ? 31.587 -5.084 55.830 1.00 25.44 281 SER A N 1
ATOM 2255 C CA . SER A 1 281 ? 32.722 -5.663 56.594 1.00 25.44 281 SER A CA 1
ATOM 2256 C C . SER A 1 281 ? 33.662 -6.411 55.626 1.00 25.44 281 SER A C 1
ATOM 2258 O O . SER A 1 281 ? 33.207 -6.842 54.575 1.00 25.44 281 SER A O 1
ATOM 2260 N N . ARG A 1 282 ? 34.964 -6.626 55.875 1.00 23.98 282 ARG A N 1
ATOM 2261 C CA . ARG A 1 282 ? 36.018 -5.854 56.579 1.00 23.98 282 ARG A CA 1
ATOM 2262 C C . ARG A 1 282 ? 37.373 -6.308 55.966 1.00 23.98 282 ARG A C 1
ATOM 2264 O O . ARG A 1 282 ? 37.463 -7.422 55.474 1.00 23.98 282 ARG A O 1
ATOM 2271 N N . ALA A 1 283 ? 38.377 -5.429 55.948 1.00 22.97 283 ALA A N 1
ATOM 2272 C CA . ALA A 1 283 ? 39.654 -5.543 55.214 1.00 22.97 283 ALA A CA 1
ATOM 2273 C C . ALA A 1 283 ? 40.537 -6.789 55.470 1.00 22.97 283 ALA A C 1
ATOM 2275 O O . ALA A 1 283 ? 40.497 -7.313 56.580 1.00 22.97 283 ALA A O 1
ATOM 2276 N N . GLN A 1 284 ? 41.475 -7.083 54.539 1.00 22.42 284 GLN A N 1
ATOM 2277 C CA . GLN A 1 284 ? 42.929 -7.098 54.843 1.00 22.42 284 GLN A CA 1
ATOM 2278 C C . GLN A 1 284 ? 43.897 -7.164 53.624 1.00 22.42 284 GLN A C 1
ATOM 2280 O O . GLN A 1 284 ? 43.595 -7.781 52.609 1.00 22.42 284 GLN A O 1
ATOM 2285 N N . SER A 1 285 ? 45.082 -6.556 53.827 1.00 22.67 285 SER A N 1
ATOM 2286 C CA . SER A 1 285 ? 46.421 -6.757 53.202 1.00 22.67 285 SER A CA 1
ATOM 2287 C C . SER A 1 285 ? 46.736 -6.413 51.722 1.00 22.67 285 SER A C 1
ATOM 2289 O O . SER A 1 285 ? 46.172 -6.957 50.782 1.00 22.67 285 SER A O 1
ATOM 2291 N N . VAL A 1 286 ? 47.757 -5.550 51.597 1.00 21.75 286 VAL A N 1
ATOM 2292 C CA . VAL A 1 286 ? 48.665 -5.198 50.467 1.00 21.75 286 VAL A CA 1
ATOM 2293 C C . VAL A 1 286 ? 49.895 -6.176 50.518 1.00 21.75 286 VAL A C 1
ATOM 2295 O O . VAL A 1 286 ? 49.858 -7.017 51.426 1.00 21.75 286 VAL A O 1
ATOM 2298 N N . PRO A 1 287 ? 50.998 -6.129 49.712 1.00 33.84 287 PRO A N 1
ATOM 2299 C CA . PRO A 1 287 ? 51.435 -5.174 48.667 1.00 33.84 287 PRO A CA 1
ATOM 2300 C C . PRO A 1 287 ? 52.088 -5.870 47.413 1.00 33.84 287 PRO A C 1
ATOM 2302 O O . PRO A 1 287 ? 51.769 -7.035 47.191 1.00 33.84 287 PRO A O 1
ATOM 2305 N N . ASP A 1 288 ? 52.959 -5.322 46.533 1.00 24.31 288 ASP A N 1
ATOM 2306 C CA . ASP A 1 288 ? 53.481 -3.957 46.229 1.00 24.31 288 ASP A CA 1
ATOM 2307 C C . ASP A 1 288 ? 54.014 -3.849 44.759 1.00 24.31 288 ASP A C 1
ATOM 2309 O O . ASP A 1 288 ? 53.909 -4.821 44.018 1.00 24.31 288 ASP A O 1
ATOM 2313 N N . GLU A 1 289 ? 54.603 -2.690 44.390 1.00 24.47 289 GLU A N 1
ATOM 2314 C CA . GLU A 1 289 ? 55.763 -2.429 43.476 1.00 24.47 289 GLU A CA 1
ATOM 2315 C C . GLU A 1 289 ? 55.868 -3.108 42.071 1.00 24.47 289 GLU A C 1
ATOM 2317 O O . GLU A 1 289 ? 55.733 -4.311 41.913 1.00 24.47 289 GLU A O 1
ATOM 2322 N N . SER A 1 290 ? 56.258 -2.447 40.963 1.00 24.91 290 SER A N 1
ATOM 2323 C CA . SER A 1 290 ? 57.289 -1.402 40.823 1.00 24.91 290 SER A CA 1
ATOM 2324 C C . SER A 1 290 ? 57.356 -0.789 39.396 1.00 24.91 290 SER A C 1
ATOM 2326 O O . SER A 1 290 ? 57.185 -1.506 38.418 1.00 24.91 290 SER A O 1
ATOM 2328 N N . GLN A 1 291 ? 57.735 0.500 39.324 1.00 26.02 291 GLN A N 1
ATOM 2329 C CA . GLN A 1 291 ? 58.517 1.219 38.275 1.00 26.02 291 GLN A CA 1
ATOM 2330 C C . GLN A 1 291 ? 58.010 1.257 36.799 1.00 26.02 291 GLN A C 1
ATOM 2332 O O . GLN A 1 291 ? 57.712 0.229 36.214 1.00 26.02 291 GLN A O 1
ATOM 2337 N N . ALA A 1 292 ? 57.851 2.378 36.069 1.00 23.47 292 ALA A N 1
ATOM 2338 C CA . ALA A 1 292 ? 58.452 3.734 35.988 1.00 23.47 292 ALA A CA 1
ATOM 2339 C C . ALA A 1 292 ? 59.369 3.934 34.752 1.00 23.47 292 ALA A C 1
ATOM 2341 O O . ALA A 1 292 ? 59.948 2.982 34.245 1.00 23.47 292 ALA A O 1
ATOM 2342 N N . LEU A 1 293 ? 59.550 5.213 34.361 1.00 24.64 293 LEU A N 1
ATOM 2343 C CA . LEU A 1 293 ? 60.458 5.760 33.321 1.00 24.64 293 LEU A CA 1
ATOM 2344 C C . LEU A 1 293 ? 59.955 5.694 31.848 1.00 24.64 293 LEU A C 1
ATOM 2346 O O . LEU A 1 293 ? 59.459 4.664 31.419 1.00 24.64 293 LEU A O 1
ATOM 2350 N N . LEU A 1 294 ? 60.097 6.721 30.983 1.00 23.38 294 LEU A N 1
ATOM 2351 C CA . LEU A 1 294 ? 60.253 8.185 31.170 1.00 23.38 294 LEU A CA 1
ATOM 2352 C C . LEU A 1 294 ? 60.121 8.948 29.812 1.00 23.38 294 LEU A C 1
ATOM 2354 O O . LEU A 1 294 ? 60.176 8.351 28.747 1.00 23.38 294 LEU A O 1
ATOM 2358 N N . PHE A 1 295 ? 60.084 10.287 29.899 1.00 23.88 295 PHE A N 1
ATOM 2359 C CA . PHE A 1 295 ? 60.453 11.310 28.891 1.00 23.88 295 PHE A CA 1
ATOM 2360 C C . PHE A 1 295 ? 59.549 11.670 27.678 1.00 23.88 295 PHE A C 1
ATOM 2362 O O . PHE A 1 295 ? 59.609 11.088 26.606 1.00 23.88 295 PHE A O 1
ATOM 2369 N N . LYS A 1 296 ? 58.838 12.801 27.868 1.00 23.39 296 LYS A N 1
ATOM 2370 C CA . LYS A 1 296 ? 58.705 14.009 27.007 1.00 23.39 296 LYS A CA 1
ATOM 2371 C C . LYS A 1 296 ? 58.730 13.880 25.462 1.00 23.39 296 LYS A C 1
ATOM 2373 O O . LYS A 1 296 ? 59.776 13.611 24.890 1.00 23.39 296 LYS A O 1
ATOM 2378 N N . GLY A 1 297 ? 57.747 14.541 24.832 1.00 22.08 297 GLY A N 1
ATOM 2379 C CA . GLY A 1 297 ? 58.019 15.925 24.394 1.00 22.08 297 GLY A CA 1
ATOM 2380 C C . GLY A 1 297 ? 57.566 16.376 22.995 1.00 22.08 297 GLY A C 1
ATOM 2381 O O . GLY A 1 297 ? 58.213 16.053 22.014 1.00 22.08 297 GLY A O 1
ATOM 2382 N N . LEU A 1 298 ? 56.584 17.289 22.995 1.00 23.00 298 LEU A N 1
ATOM 2383 C CA . LEU A 1 298 ? 56.399 18.434 22.078 1.00 23.00 298 LEU A CA 1
ATOM 2384 C C . LEU A 1 298 ? 56.009 18.225 20.590 1.00 23.00 298 LEU A C 1
ATOM 2386 O O . LEU A 1 298 ? 56.777 17.774 19.755 1.00 23.00 298 LEU A O 1
ATOM 2390 N N . GLU A 1 299 ? 54.832 18.798 20.307 1.00 22.17 299 GLU A N 1
ATOM 2391 C CA . GLU A 1 299 ? 54.487 19.671 19.168 1.00 22.17 299 GLU A CA 1
ATOM 2392 C C . GLU A 1 299 ? 54.010 19.122 17.800 1.00 22.17 299 GLU A C 1
ATOM 2394 O O . GLU A 1 299 ? 54.548 18.225 17.162 1.00 22.17 299 GLU A O 1
ATOM 2399 N N . HIS A 1 300 ? 52.916 19.765 17.374 1.00 22.41 300 HIS A N 1
ATOM 2400 C CA . HIS A 1 300 ? 52.259 19.789 16.062 1.00 22.41 300 HIS A CA 1
ATOM 2401 C C . HIS A 1 300 ? 53.111 20.582 15.032 1.00 22.41 300 HIS A C 1
ATOM 2403 O O . HIS A 1 300 ? 53.919 21.390 15.487 1.00 22.41 300 HIS A O 1
ATOM 2409 N N . PRO A 1 301 ? 52.905 20.483 13.686 1.00 27.59 301 PRO A N 1
ATOM 2410 C CA . PRO A 1 301 ? 51.566 20.566 13.074 1.00 27.59 301 PRO A CA 1
ATOM 2411 C C . PRO A 1 301 ? 51.285 19.842 11.727 1.00 27.59 301 PRO A C 1
ATOM 2413 O O . PRO A 1 301 ? 52.170 19.375 11.027 1.00 27.59 301 PRO A O 1
ATOM 2416 N N . ARG A 1 302 ? 49.980 19.810 11.388 1.00 22.14 302 ARG A N 1
ATOM 2417 C CA . ARG A 1 302 ? 49.346 20.015 10.056 1.00 22.14 302 ARG A CA 1
ATOM 2418 C C . ARG A 1 302 ? 50.167 19.687 8.779 1.00 22.14 302 ARG A C 1
ATOM 2420 O O . ARG A 1 302 ? 51.113 20.404 8.496 1.00 22.14 302 ARG A O 1
ATOM 2427 N N . GLU A 1 303 ? 49.679 18.810 7.880 1.00 24.12 303 GLU A N 1
ATOM 2428 C CA . GLU A 1 303 ? 48.783 19.129 6.733 1.00 24.12 303 GLU A CA 1
ATOM 2429 C C . GLU A 1 303 ? 48.557 17.972 5.706 1.00 24.12 303 GLU A C 1
ATOM 2431 O O . GLU A 1 303 ? 49.358 17.058 5.582 1.00 24.12 303 GLU A O 1
ATOM 2436 N N . GLN A 1 304 ? 47.436 18.076 4.971 1.00 23.00 304 GLN A N 1
ATOM 2437 C CA . GLN A 1 304 ? 47.088 17.591 3.608 1.00 23.00 304 GLN A CA 1
ATOM 2438 C C . GLN A 1 304 ? 47.331 16.141 3.084 1.00 23.00 304 GLN A C 1
ATOM 2440 O O . GLN A 1 304 ? 48.442 15.680 2.879 1.00 23.00 304 GLN A O 1
ATOM 2445 N N . ARG A 1 305 ? 46.208 15.545 2.627 1.00 22.14 305 ARG A N 1
ATOM 2446 C CA . ARG A 1 305 ? 45.969 14.827 1.340 1.00 22.14 305 ARG A CA 1
ATOM 2447 C C . ARG A 1 305 ? 47.061 13.887 0.768 1.00 22.14 305 ARG A C 1
ATOM 2449 O O . ARG A 1 305 ? 48.011 14.359 0.156 1.00 22.14 305 ARG A O 1
ATOM 2456 N N . SER A 1 306 ? 46.740 12.594 0.603 1.00 22.34 306 SER A N 1
ATOM 2457 C CA . SER A 1 306 ? 46.300 12.024 -0.702 1.00 22.34 306 SER A CA 1
ATOM 2458 C C . SER A 1 306 ? 46.169 10.480 -0.734 1.00 22.34 306 SER A C 1
ATOM 2460 O O . SER A 1 306 ? 46.574 9.774 0.178 1.00 22.34 306 SER A O 1
ATOM 2462 N N . ALA A 1 307 ? 45.493 10.023 -1.793 1.00 22.27 307 ALA A N 1
ATOM 2463 C CA . ALA A 1 307 ? 45.090 8.688 -2.257 1.00 22.27 307 ALA A CA 1
ATOM 2464 C C . ALA A 1 307 ? 45.902 7.400 -1.942 1.00 22.27 307 ALA A C 1
ATOM 2466 O O . ALA A 1 307 ? 47.119 7.404 -1.803 1.00 22.27 307 ALA A O 1
ATOM 2467 N N . SER A 1 308 ? 45.171 6.282 -2.122 1.00 23.91 308 SER A N 1
ATOM 2468 C CA . SER A 1 308 ? 45.563 4.944 -2.635 1.00 23.91 308 SER A CA 1
ATOM 2469 C C . SER A 1 308 ? 45.491 3.721 -1.690 1.00 23.91 308 SER A C 1
ATOM 2471 O O . SER A 1 308 ? 45.977 3.702 -0.566 1.00 23.91 308 SER A O 1
ATOM 2473 N N . LEU A 1 309 ? 44.804 2.695 -2.212 1.00 23.23 309 LEU A N 1
ATOM 2474 C CA . LEU A 1 309 ? 44.680 1.288 -1.781 1.00 23.23 309 LEU A CA 1
ATOM 2475 C C . LEU A 1 309 ? 45.846 0.462 -2.411 1.00 23.23 309 LEU A C 1
ATOM 2477 O O . LEU A 1 309 ? 46.469 1.020 -3.317 1.00 23.23 309 LEU A O 1
ATOM 2481 N N . PRO A 1 310 ? 46.127 -0.831 -2.069 1.00 30.16 310 PRO A N 1
ATOM 2482 C CA . PRO A 1 310 ? 45.156 -1.835 -1.592 1.00 30.16 310 PRO A CA 1
ATOM 2483 C C . PRO A 1 310 ? 45.608 -2.931 -0.579 1.00 30.16 310 PRO A C 1
ATOM 2485 O O . PRO A 1 310 ? 46.781 -3.176 -0.341 1.00 30.16 310 PRO A O 1
ATOM 2488 N N . ALA A 1 311 ? 44.594 -3.666 -0.092 1.00 23.39 311 ALA A N 1
ATOM 2489 C CA . ALA A 1 311 ? 44.561 -5.102 0.256 1.00 23.39 311 ALA A CA 1
ATOM 2490 C C . ALA A 1 311 ? 45.606 -5.733 1.216 1.00 23.39 311 ALA A C 1
ATOM 2492 O O . ALA A 1 311 ? 46.739 -6.012 0.841 1.00 23.39 311 ALA A O 1
ATOM 2493 N N . THR A 1 312 ? 45.147 -6.226 2.379 1.00 24.64 312 THR A N 1
ATOM 2494 C CA . THR A 1 312 ? 44.850 -7.665 2.648 1.00 24.64 312 THR A CA 1
ATOM 2495 C C . THR A 1 312 ? 44.628 -7.942 4.151 1.00 24.64 312 THR A C 1
ATOM 2497 O O . THR A 1 312 ? 45.279 -7.345 4.996 1.00 24.64 312 THR A O 1
ATOM 2500 N N . GLY A 1 313 ? 43.771 -8.922 4.489 1.00 23.55 313 GLY A N 1
ATOM 2501 C CA . GLY A 1 313 ? 43.963 -9.761 5.689 1.00 23.55 313 GLY A CA 1
ATOM 2502 C C . GLY A 1 313 ? 43.168 -9.487 6.987 1.00 23.55 313 GLY A C 1
ATOM 2503 O O . GLY A 1 313 ? 43.561 -8.666 7.801 1.00 23.55 313 GLY A O 1
ATOM 2504 N N . LYS A 1 314 ? 42.201 -10.385 7.254 1.00 24.67 314 LYS A N 1
ATOM 2505 C CA . LYS A 1 314 ? 41.851 -10.991 8.570 1.00 24.67 314 LYS A CA 1
ATOM 2506 C C . LYS A 1 314 ? 41.108 -10.169 9.663 1.00 24.67 314 LYS A C 1
ATOM 2508 O O . LYS A 1 314 ? 41.688 -9.400 10.416 1.00 24.67 314 LYS A O 1
ATOM 2513 N N . TYR A 1 315 ? 39.826 -10.529 9.836 1.00 22.31 315 TYR A N 1
ATOM 2514 C CA . TYR A 1 315 ? 39.102 -10.776 11.111 1.00 22.31 315 TYR A CA 1
ATOM 2515 C C . TYR A 1 315 ? 40.013 -11.252 12.277 1.00 22.31 315 TYR A C 1
ATOM 2517 O O . TYR A 1 315 ? 40.945 -12.004 12.003 1.00 22.31 315 TYR A O 1
ATOM 2525 N N . SER A 1 316 ? 39.819 -10.997 13.586 1.00 22.77 316 SER A N 1
ATOM 2526 C CA . SER A 1 316 ? 38.805 -10.318 14.442 1.00 22.77 316 SER A CA 1
ATOM 2527 C C . SER A 1 316 ? 39.464 -10.070 15.844 1.00 22.77 316 SER A C 1
ATOM 2529 O O . SER A 1 316 ? 40.687 -10.132 15.929 1.00 22.77 316 SER A O 1
ATOM 2531 N N . PRO A 1 317 ? 38.741 -9.939 16.980 1.00 26.62 317 PRO A N 1
ATOM 2532 C CA . PRO A 1 317 ? 37.983 -8.774 17.455 1.00 26.62 317 PRO A CA 1
ATOM 2533 C C . PRO A 1 317 ? 38.520 -8.221 18.801 1.00 26.62 317 PRO A C 1
ATOM 2535 O O . PRO A 1 317 ? 38.936 -8.997 19.657 1.00 26.62 317 PRO A O 1
ATOM 2538 N N . ILE A 1 318 ? 38.406 -6.911 19.069 1.00 22.45 318 ILE A N 1
ATOM 2539 C CA . ILE A 1 318 ? 38.620 -6.365 20.427 1.00 22.45 318 ILE A CA 1
ATOM 2540 C C . ILE A 1 318 ? 37.496 -5.401 20.826 1.00 22.45 318 ILE A C 1
ATOM 2542 O O . ILE A 1 318 ? 37.201 -4.416 20.154 1.00 22.45 318 ILE A O 1
ATOM 2546 N N . THR A 1 319 ? 36.880 -5.720 21.960 1.00 21.97 319 THR A N 1
ATOM 2547 C CA . THR A 1 319 ? 35.984 -4.881 22.762 1.00 21.97 319 THR A CA 1
ATOM 2548 C C . THR A 1 319 ? 36.761 -3.803 23.517 1.00 21.97 319 THR A C 1
ATOM 2550 O O . THR A 1 319 ? 37.792 -4.140 24.078 1.00 21.97 319 THR A O 1
ATOM 2553 N N . HIS A 1 320 ? 36.235 -2.580 23.649 1.00 22.80 320 HIS A N 1
ATOM 2554 C CA . HIS A 1 320 ? 36.134 -1.837 24.926 1.00 22.80 320 HIS A CA 1
ATOM 2555 C C . HIS A 1 320 ? 35.313 -0.543 24.706 1.00 22.80 320 HIS A C 1
ATOM 2557 O O . HIS A 1 320 ? 35.519 0.175 23.736 1.00 22.80 320 HIS A O 1
ATOM 2563 N N . PHE A 1 321 ? 34.178 -0.396 25.398 1.00 23.03 321 PHE A N 1
ATOM 2564 C CA . PHE A 1 321 ? 33.990 0.434 26.604 1.00 23.03 321 PHE A CA 1
ATOM 2565 C C . PHE A 1 321 ? 34.109 1.956 26.381 1.00 23.03 321 PHE A C 1
ATOM 2567 O O . PHE A 1 321 ? 35.191 2.504 26.202 1.00 23.03 321 PHE A O 1
ATOM 2574 N N . LEU A 1 322 ? 32.957 2.630 26.472 1.00 22.61 322 LEU A N 1
ATOM 2575 C CA . LEU A 1 322 ? 32.824 4.085 26.585 1.00 22.61 322 LEU A CA 1
ATOM 2576 C C . LEU A 1 322 ? 33.202 4.549 28.006 1.00 22.61 322 LEU A C 1
ATOM 2578 O O . LEU A 1 322 ? 32.765 3.907 28.965 1.00 22.61 322 LEU A O 1
ATOM 2582 N N . PRO A 1 323 ? 33.925 5.671 28.175 1.00 23.03 323 PRO A N 1
ATOM 2583 C CA . PRO A 1 323 ? 34.079 6.316 29.472 1.00 23.03 323 PRO A CA 1
ATOM 2584 C C . PRO A 1 323 ? 32.859 7.188 29.806 1.00 23.03 323 PRO A C 1
ATOM 2586 O O . PRO A 1 323 ? 32.377 7.968 28.984 1.00 23.03 323 PRO A O 1
ATOM 2589 N N . THR A 1 324 ? 32.382 7.074 31.043 1.00 22.62 324 THR A N 1
ATOM 2590 C CA . THR A 1 324 ? 31.343 7.935 31.619 1.00 22.62 324 THR A CA 1
ATOM 2591 C C . THR A 1 324 ? 31.906 9.331 31.893 1.00 22.62 324 THR A C 1
ATOM 2593 O O . THR A 1 324 ? 32.954 9.448 32.525 1.00 22.62 324 THR A O 1
ATOM 2596 N N . ILE A 1 325 ? 31.197 10.389 31.489 1.00 24.80 325 ILE A N 1
ATOM 2597 C CA . ILE A 1 325 ? 31.460 11.757 31.961 1.00 24.80 325 ILE A CA 1
ATOM 2598 C C . ILE A 1 325 ? 30.382 12.117 32.984 1.00 24.80 325 ILE A C 1
ATOM 2600 O O . ILE A 1 325 ? 29.201 12.199 32.651 1.00 24.80 325 ILE A O 1
ATOM 2604 N N . GLU A 1 326 ? 30.797 12.327 34.231 1.00 21.55 326 GLU A N 1
ATOM 2605 C CA . GLU A 1 326 ? 29.962 12.950 35.256 1.00 21.55 326 GLU A CA 1
ATOM 2606 C C . GLU A 1 326 ? 30.007 14.476 35.101 1.00 21.55 326 GLU A C 1
ATOM 2608 O O . GLU A 1 326 ? 31.085 15.066 35.028 1.00 21.55 326 GLU A O 1
ATOM 2613 N N . CYS A 1 327 ? 28.846 15.132 35.125 1.00 23.91 327 CYS A N 1
ATOM 2614 C CA . CYS A 1 327 ? 28.757 16.575 35.339 1.00 23.91 327 CYS A CA 1
ATOM 2615 C C . CYS A 1 327 ? 28.000 16.855 36.638 1.00 23.91 327 CYS A C 1
ATOM 2617 O O . CYS A 1 327 ? 26.803 16.591 36.748 1.00 23.91 327 CYS A O 1
ATOM 2619 N N . GLN A 1 328 ? 28.709 17.421 37.614 1.00 22.48 328 GLN A N 1
ATOM 2620 C CA . GLN A 1 328 ? 28.132 17.992 38.826 1.00 22.48 328 GLN A CA 1
ATOM 2621 C C . GLN A 1 328 ? 27.894 19.492 38.618 1.00 22.48 328 GLN A C 1
ATOM 2623 O O . GLN A 1 328 ? 28.852 20.227 38.392 1.00 22.48 328 GLN A O 1
ATOM 2628 N N . ASN A 1 329 ? 26.646 19.953 38.727 1.00 26.91 329 ASN A N 1
ATOM 2629 C CA . ASN A 1 329 ? 26.247 21.040 39.636 1.00 26.91 329 ASN A CA 1
ATOM 2630 C C . ASN A 1 329 ? 24.724 21.288 39.567 1.00 26.91 329 ASN A C 1
ATOM 2632 O O . ASN A 1 329 ? 24.067 20.734 38.683 1.00 26.91 329 ASN A O 1
ATOM 2636 N N . PRO A 1 330 ? 24.129 21.998 40.546 1.00 33.25 330 PRO A N 1
ATOM 2637 C CA . PRO A 1 330 ? 22.752 21.745 40.941 1.00 33.25 330 PRO A CA 1
ATOM 2638 C C . PRO A 1 330 ? 21.803 22.914 40.633 1.00 33.25 330 PRO A C 1
ATOM 2640 O O . PRO A 1 330 ? 22.175 23.914 40.029 1.00 33.25 330 PRO A O 1
ATOM 2643 N N . ASP A 1 331 ? 20.591 22.766 41.167 1.00 23.80 331 ASP A N 1
ATOM 2644 C CA . ASP A 1 331 ? 19.623 23.827 41.451 1.00 23.80 331 ASP A CA 1
ATOM 2645 C C . ASP A 1 331 ? 18.743 24.311 40.281 1.00 23.80 331 ASP A C 1
ATOM 2647 O O . ASP A 1 331 ? 19.026 25.287 39.589 1.00 23.80 331 ASP A O 1
ATOM 2651 N N . ARG A 1 332 ? 17.568 23.675 40.148 1.00 26.36 332 ARG A N 1
ATOM 2652 C CA . ARG A 1 332 ? 16.319 24.339 40.565 1.00 26.36 332 ARG A CA 1
ATOM 2653 C C . ARG A 1 332 ? 15.164 23.364 40.778 1.00 26.36 332 ARG A C 1
ATOM 2655 O O . ARG A 1 332 ? 14.971 22.395 40.047 1.00 26.36 332 ARG A O 1
ATOM 2662 N N . SER A 1 333 ? 14.392 23.645 41.817 1.00 26.88 333 SER A N 1
ATOM 2663 C CA . SER A 1 333 ? 13.179 22.938 42.216 1.00 26.88 333 SER A CA 1
ATOM 2664 C C . SER A 1 333 ? 12.004 23.218 41.273 1.00 26.88 333 SER A C 1
ATOM 2666 O O . SER A 1 333 ? 11.753 24.367 40.939 1.00 26.88 333 SER A O 1
ATOM 2668 N N . HIS A 1 334 ? 11.257 22.171 40.896 1.00 27.47 334 HIS A N 1
ATOM 2669 C CA . HIS A 1 334 ? 9.781 22.106 40.926 1.00 27.47 334 HIS A CA 1
ATOM 2670 C C . HIS A 1 334 ? 9.291 20.783 40.307 1.00 27.47 334 HIS A C 1
ATOM 2672 O O . HIS A 1 334 ? 8.988 20.702 39.123 1.00 27.47 334 HIS A O 1
ATOM 2678 N N . CYS A 1 335 ? 9.173 19.739 41.132 1.00 23.64 335 CYS A N 1
ATOM 2679 C CA . CYS A 1 335 ? 8.334 18.576 40.832 1.00 23.64 335 CYS A CA 1
ATOM 2680 C C . CYS A 1 335 ? 7.879 17.945 42.152 1.00 23.64 335 CYS A C 1
ATOM 2682 O O . CYS A 1 335 ? 8.688 17.395 42.902 1.00 23.64 335 CYS A O 1
ATOM 2684 N N . TYR A 1 336 ? 6.588 18.068 42.465 1.00 24.95 336 TYR A N 1
ATOM 2685 C CA . TYR A 1 336 ? 6.012 17.499 43.681 1.00 24.95 336 TYR A CA 1
ATOM 2686 C C . TYR A 1 336 ? 6.033 15.967 43.608 1.00 24.95 336 TYR A C 1
ATOM 2688 O O . TYR A 1 336 ? 5.406 15.363 42.741 1.00 24.95 336 TYR A O 1
ATOM 2696 N N . ARG A 1 337 ? 6.720 15.324 44.559 1.00 24.62 337 ARG A N 1
ATOM 2697 C CA . ARG A 1 337 ? 6.593 13.879 44.788 1.00 24.62 337 ARG A CA 1
ATOM 2698 C C . ARG A 1 337 ? 5.199 13.572 45.330 1.00 24.62 337 ARG A C 1
ATOM 2700 O O . ARG A 1 337 ? 4.944 13.836 46.501 1.00 24.62 337 ARG A O 1
ATOM 2707 N N . TRP A 1 338 ? 4.357 12.923 44.534 1.00 22.42 338 TRP A N 1
ATOM 2708 C CA . TRP A 1 338 ? 3.209 12.169 45.038 1.00 22.42 338 TRP A CA 1
ATOM 2709 C C . TRP A 1 338 ? 3.382 10.692 44.691 1.00 22.42 338 TRP 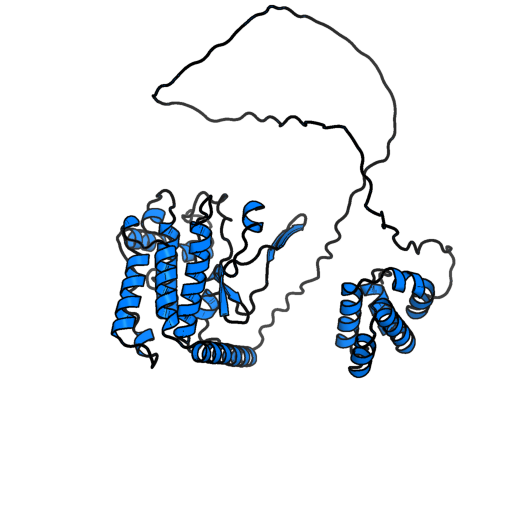A C 1
ATOM 2711 O O . TRP A 1 338 ? 3.008 10.215 43.627 1.00 22.42 338 TRP A O 1
ATOM 2721 N N . SER A 1 339 ? 3.993 9.965 45.624 1.00 29.69 339 SER A N 1
ATOM 2722 C CA . SER A 1 339 ? 4.030 8.502 45.637 1.00 29.69 339 SER A CA 1
ATOM 2723 C C . SER A 1 339 ? 3.606 7.991 47.015 1.00 29.69 339 SER A C 1
ATOM 2725 O O . SER A 1 339 ? 4.318 7.214 47.651 1.00 29.69 339 SER A O 1
ATOM 2727 N N . GLN A 1 340 ? 2.454 8.463 47.496 1.00 29.89 340 GLN A N 1
ATOM 2728 C CA . GLN A 1 340 ? 1.745 7.808 48.589 1.00 29.89 340 GLN A CA 1
ATOM 2729 C C . GLN A 1 340 ? 0.817 6.753 47.988 1.00 29.89 340 GLN A C 1
ATOM 2731 O O . GLN A 1 340 ? -0.283 7.049 47.533 1.00 29.89 340 GLN A O 1
ATOM 2736 N N . ARG A 1 341 ? 1.281 5.498 47.984 1.00 30.09 341 ARG A N 1
ATOM 2737 C CA . ARG A 1 341 ? 0.358 4.361 47.926 1.00 30.09 341 ARG A CA 1
ATOM 2738 C C . ARG A 1 341 ? -0.503 4.415 49.184 1.00 30.09 341 ARG A C 1
ATOM 2740 O O . ARG A 1 341 ? 0.052 4.505 50.280 1.00 30.09 341 ARG A O 1
ATOM 2747 N N . ILE A 1 342 ? -1.820 4.324 49.026 1.00 30.38 342 ILE A N 1
ATOM 2748 C CA . ILE A 1 342 ? -2.750 4.147 50.144 1.00 30.38 342 ILE A CA 1
ATOM 2749 C C . ILE A 1 342 ? -2.379 2.820 50.819 1.00 30.38 342 ILE A C 1
ATOM 2751 O O . ILE A 1 342 ? -2.529 1.749 50.232 1.00 30.38 342 ILE A O 1
ATOM 2755 N N . ASN A 1 343 ? -1.799 2.893 52.016 1.00 30.58 343 ASN A N 1
ATOM 2756 C CA . ASN A 1 343 ? -1.262 1.728 52.709 1.00 30.58 343 ASN A CA 1
ATOM 2757 C C . ASN A 1 343 ? -2.310 1.176 53.682 1.00 30.58 343 ASN A C 1
ATOM 2759 O O . ASN A 1 343 ? -2.392 1.619 54.823 1.00 30.58 343 ASN A O 1
ATOM 2763 N N . ILE A 1 344 ? -3.123 0.225 53.218 1.00 32.19 344 ILE A N 1
ATOM 2764 C CA . ILE A 1 344 ? -4.251 -0.339 53.987 1.00 32.19 344 ILE A CA 1
ATOM 2765 C C . ILE A 1 344 ? -3.782 -1.448 54.965 1.00 32.19 344 ILE A C 1
ATOM 2767 O O . ILE A 1 344 ? -4.537 -1.908 55.819 1.00 32.19 344 ILE A O 1
ATOM 2771 N N . HIS A 1 345 ? -2.511 -1.867 54.921 1.00 30.78 345 HIS A N 1
ATOM 2772 C CA . HIS A 1 345 ? -1.967 -2.895 55.819 1.00 30.78 345 HIS A CA 1
ATOM 2773 C C . HIS A 1 345 ? -1.483 -2.345 57.170 1.00 30.78 345 HIS A C 1
ATOM 2775 O O . HIS A 1 345 ? -0.301 -2.401 57.509 1.00 30.78 345 HIS A O 1
ATOM 2781 N N . SER A 1 346 ? -2.434 -1.893 57.992 1.00 29.78 346 SER A N 1
ATOM 2782 C CA . SER A 1 346 ? -2.225 -1.711 59.435 1.00 29.78 346 SER A CA 1
ATOM 2783 C C . SER A 1 346 ? -3.498 -1.967 60.256 1.00 29.78 346 SER A C 1
ATOM 2785 O O . SER A 1 346 ? -3.984 -1.081 60.956 1.00 29.78 346 SER A O 1
ATOM 2787 N N . ALA A 1 347 ? -4.027 -3.195 60.201 1.00 28.33 347 ALA A N 1
ATOM 2788 C CA . ALA A 1 347 ? -5.028 -3.682 61.154 1.00 28.33 347 ALA A CA 1
ATOM 2789 C C . ALA A 1 347 ? -4.816 -5.173 61.486 1.00 28.33 347 ALA A C 1
ATOM 2791 O O . ALA A 1 347 ? -4.998 -6.043 60.644 1.00 28.33 347 ALA A O 1
ATOM 2792 N N . SER A 1 348 ? -4.386 -5.421 62.728 1.00 29.02 348 SER A N 1
ATOM 2793 C CA . SER A 1 348 ? -4.583 -6.631 63.551 1.00 29.02 348 SER A CA 1
ATOM 2794 C C . SER A 1 348 ? -4.774 -8.008 62.885 1.00 29.02 348 SER A C 1
ATOM 2796 O O . SER A 1 348 ? -5.829 -8.317 62.336 1.00 29.02 348 SER A O 1
ATOM 2798 N N . LYS A 1 349 ? -3.842 -8.929 63.181 1.00 35.09 349 LYS A N 1
ATOM 2799 C CA . LYS A 1 349 ? -4.146 -10.370 63.251 1.00 35.09 349 LYS A CA 1
ATOM 2800 C C . LYS A 1 349 ? -5.300 -10.599 64.242 1.00 35.09 349 LYS A C 1
ATOM 2802 O O . LYS A 1 349 ? -5.126 -10.338 65.430 1.00 35.09 349 LYS A O 1
ATOM 2807 N N . GLY A 1 350 ? -6.428 -11.126 63.777 1.00 26.12 350 GLY A N 1
ATOM 2808 C CA . GLY A 1 350 ? -7.549 -11.529 64.629 1.00 26.12 350 GLY A CA 1
ATOM 2809 C C . GLY A 1 350 ? -8.691 -12.123 63.807 1.00 26.12 350 GLY A C 1
ATOM 2810 O O . GLY A 1 350 ? -9.048 -11.575 62.771 1.00 26.12 350 GLY A O 1
ATOM 2811 N N . PHE A 1 351 ? -9.251 -13.249 64.255 1.00 37.56 351 PHE A N 1
ATOM 2812 C CA . PHE A 1 351 ? -10.410 -13.886 63.620 1.00 37.56 351 PHE A CA 1
ATOM 2813 C C . PHE A 1 351 ? -11.667 -13.021 63.800 1.00 37.56 351 PHE A C 1
ATOM 2815 O O . PHE A 1 351 ? -12.282 -13.061 64.861 1.00 37.56 351 PHE A O 1
ATOM 2822 N N . TYR A 1 352 ? -12.071 -12.289 62.760 1.00 28.03 352 TYR A N 1
ATOM 2823 C CA . TYR A 1 352 ? -13.401 -11.683 62.640 1.00 28.03 352 TYR A CA 1
ATOM 2824 C C . TYR A 1 352 ? -13.900 -11.748 61.187 1.00 28.03 352 TYR A C 1
ATOM 2826 O O . TYR A 1 352 ? -13.143 -12.087 60.280 1.00 28.03 352 TYR A O 1
ATOM 2834 N N . LYS A 1 353 ? -15.209 -11.518 61.012 1.00 37.09 353 LYS A N 1
ATOM 2835 C CA . LYS A 1 353 ? -15.982 -11.696 59.767 1.00 37.09 353 LYS A CA 1
ATOM 2836 C C . LYS A 1 353 ? -15.295 -11.087 58.536 1.00 37.09 353 LYS A C 1
ATOM 2838 O O . LYS A 1 353 ? -14.672 -10.037 58.637 1.00 37.09 353 LYS A O 1
ATOM 2843 N N . SER A 1 354 ? -15.507 -11.706 57.374 1.00 50.66 354 SER A N 1
ATOM 2844 C CA . SER A 1 354 ? -15.175 -11.132 56.066 1.00 50.66 354 SER A CA 1
ATOM 2845 C C . SER A 1 354 ? -15.801 -9.737 55.915 1.00 50.66 354 SER A C 1
ATOM 2847 O O . SER A 1 354 ? -17.027 -9.641 55.840 1.00 50.66 354 SER A O 1
ATOM 2849 N N . GLU A 1 355 ? -14.976 -8.681 55.890 1.00 61.31 355 GLU A N 1
ATOM 2850 C CA . GLU A 1 355 ? -15.423 -7.316 55.559 1.00 61.31 355 GLU A CA 1
ATOM 2851 C C . GLU A 1 355 ? -16.015 -7.321 54.137 1.00 61.31 355 GLU A C 1
ATOM 2853 O O . GLU A 1 355 ? -15.422 -7.887 53.215 1.00 61.31 355 GLU A O 1
ATOM 2858 N N . SER A 1 356 ? -17.184 -6.708 53.958 1.00 72.81 356 SER A N 1
ATOM 2859 C CA . SER A 1 356 ? -17.835 -6.606 52.648 1.00 72.81 356 SER A CA 1
ATOM 2860 C C . SER A 1 356 ? -17.156 -5.563 51.755 1.00 72.81 356 SER A C 1
ATOM 2862 O O . SER A 1 356 ? -16.570 -4.580 52.222 1.00 72.81 356 SER A O 1
ATOM 2864 N N . CYS A 1 357 ? -17.289 -5.724 50.439 1.00 73.50 357 CYS A N 1
ATOM 2865 C CA . CYS A 1 357 ? -16.734 -4.797 49.450 1.00 73.50 357 CYS A CA 1
ATOM 2866 C C . CYS A 1 357 ? -17.270 -3.365 49.648 1.00 73.50 357 CYS A C 1
ATOM 2868 O O . CYS A 1 357 ? -16.546 -2.390 49.440 1.00 73.50 357 CYS A O 1
ATOM 2870 N N . ALA A 1 358 ? -18.526 -3.233 50.087 1.00 74.69 358 ALA A N 1
ATOM 2871 C CA . ALA A 1 358 ? -19.160 -1.946 50.363 1.00 74.69 358 ALA A CA 1
ATOM 2872 C C . ALA A 1 358 ? -18.556 -1.248 51.599 1.00 74.69 358 ALA A C 1
ATOM 2874 O O . ALA A 1 358 ? -18.266 -0.051 51.551 1.00 74.69 358 ALA A O 1
ATOM 2875 N N . GLU A 1 359 ? -18.295 -1.983 52.685 1.00 74.06 359 GLU A N 1
ATOM 2876 C CA . GLU A 1 359 ? -17.651 -1.437 53.892 1.00 74.06 359 GLU A CA 1
ATOM 2877 C C . GLU A 1 359 ? -16.234 -0.924 53.590 1.00 74.06 359 GLU A C 1
ATOM 2879 O O . GLU A 1 359 ? -15.849 0.151 54.057 1.00 74.06 359 GLU A O 1
ATOM 2884 N N . ILE A 1 360 ? -15.480 -1.636 52.744 1.00 73.88 360 ILE A N 1
ATOM 2885 C CA . ILE A 1 360 ? -14.134 -1.232 52.309 1.00 73.88 360 ILE A CA 1
ATOM 2886 C C . ILE A 1 360 ? -14.182 0.074 51.495 1.00 73.88 360 ILE A C 1
ATOM 2888 O O . ILE A 1 360 ? -13.337 0.950 51.708 1.00 73.88 360 ILE A O 1
ATOM 2892 N N . LEU A 1 361 ? -15.166 0.246 50.602 1.00 77.25 361 LEU A N 1
ATOM 2893 C CA . LEU A 1 361 ? -15.346 1.494 49.848 1.00 77.25 361 LEU A CA 1
ATOM 2894 C C . LEU A 1 361 ? -15.724 2.671 50.751 1.00 77.25 361 LEU A C 1
ATOM 2896 O O . LEU A 1 361 ? -15.141 3.745 50.613 1.00 77.25 361 LEU A O 1
ATOM 2900 N N . ILE A 1 362 ? -16.641 2.476 51.703 1.00 77.94 362 ILE A N 1
ATOM 2901 C CA . ILE A 1 362 ? -17.038 3.518 52.664 1.00 77.94 362 ILE A CA 1
ATOM 2902 C C . ILE A 1 362 ? -15.826 3.961 53.501 1.00 77.94 362 ILE A C 1
ATOM 2904 O O . ILE A 1 362 ? -15.553 5.156 53.615 1.00 77.94 362 ILE A O 1
ATOM 2908 N N . LYS A 1 363 ? -15.046 3.002 54.015 1.00 76.25 363 LYS A N 1
ATOM 2909 C CA . LYS A 1 363 ? -13.852 3.223 54.852 1.00 76.25 363 LYS A CA 1
ATOM 2910 C C . LYS A 1 363 ? -12.719 3.963 54.126 1.00 76.25 363 LYS A C 1
ATOM 2912 O O . LYS A 1 363 ? -11.959 4.677 54.771 1.00 76.25 363 LYS A O 1
ATOM 2917 N N . ASN A 1 364 ? -12.615 3.825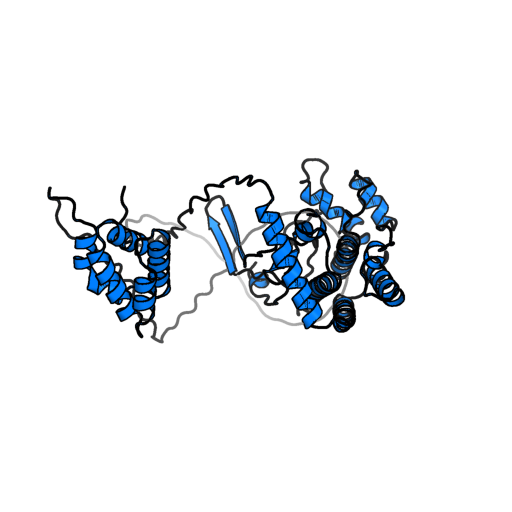 52.799 1.00 76.56 364 ASN A N 1
ATOM 2918 C CA . ASN A 1 364 ? -11.561 4.445 51.980 1.00 76.56 364 ASN A CA 1
ATOM 2919 C C . ASN A 1 364 ? -12.053 5.591 51.070 1.00 76.56 364 ASN A C 1
ATOM 2921 O O . ASN A 1 364 ? -11.259 6.136 50.302 1.00 76.56 364 ASN A O 1
ATOM 2925 N N . ARG A 1 365 ? -13.333 5.981 51.161 1.00 81.06 365 ARG A N 1
ATOM 2926 C CA . ARG A 1 365 ? -14.030 6.916 50.255 1.00 81.06 365 ARG A CA 1
ATOM 2927 C C . ARG A 1 365 ? -13.235 8.182 49.927 1.00 81.06 365 ARG A C 1
ATOM 2929 O O . ARG A 1 365 ? -12.985 8.460 48.759 1.00 8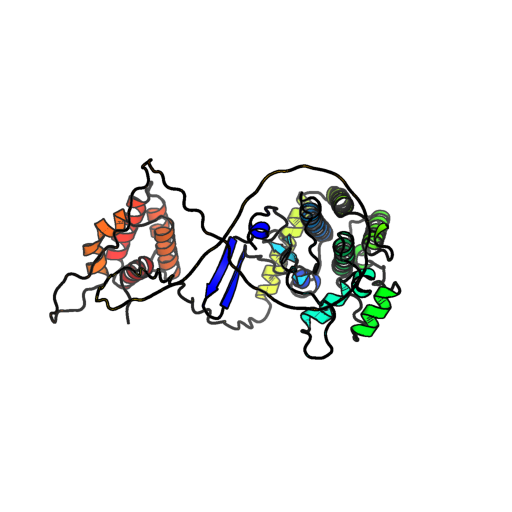1.06 365 ARG A O 1
ATOM 2936 N N . GLU A 1 366 ? -12.795 8.920 50.944 1.00 76.25 366 GLU A N 1
ATOM 2937 C CA . GLU A 1 366 ? -12.043 10.171 50.757 1.00 76.25 366 GLU A CA 1
ATOM 2938 C C . GLU A 1 366 ? -10.670 9.940 50.110 1.00 76.25 366 GLU A C 1
ATOM 2940 O O . GLU A 1 366 ? -10.191 10.765 49.336 1.00 76.25 366 GLU A O 1
ATOM 2945 N N . SER A 1 367 ? -10.034 8.797 50.370 1.00 73.50 367 SER A N 1
ATOM 2946 C CA . SER A 1 367 ? -8.753 8.452 49.748 1.00 73.50 367 SER A CA 1
ATOM 2947 C C . SER A 1 367 ? -8.924 8.117 48.261 1.00 73.50 367 SER A C 1
ATOM 2949 O O . SER A 1 367 ? -8.109 8.523 47.435 1.00 73.50 367 SER A O 1
ATOM 2951 N N . ILE A 1 368 ? -10.035 7.462 47.905 1.00 77.69 368 ILE A N 1
ATOM 2952 C CA . ILE A 1 368 ? -10.418 7.175 46.516 1.00 77.69 368 ILE A CA 1
ATOM 2953 C C . ILE A 1 368 ? -10.760 8.472 45.766 1.00 77.69 368 ILE A C 1
ATOM 2955 O O . ILE A 1 368 ? -10.229 8.703 44.682 1.00 77.69 368 ILE A O 1
ATOM 2959 N N . LEU A 1 369 ? -11.589 9.349 46.347 1.00 81.56 369 LEU A N 1
ATOM 2960 C CA . LEU A 1 369 ? -12.003 10.612 45.715 1.00 81.56 369 LEU A CA 1
ATOM 2961 C C . LEU A 1 369 ? -10.834 11.558 45.411 1.00 81.56 369 LEU A C 1
ATOM 2963 O O . LEU A 1 369 ? -10.884 12.279 44.417 1.00 81.56 369 LEU A O 1
ATOM 2967 N N . ASN A 1 370 ? -9.785 11.536 46.236 1.00 73.44 370 ASN A N 1
ATOM 2968 C CA . ASN A 1 370 ? -8.574 12.335 46.035 1.00 73.44 370 ASN A CA 1
ATOM 2969 C C . ASN A 1 370 ? -7.535 11.672 45.104 1.00 73.44 370 ASN A C 1
ATOM 2971 O O . ASN A 1 370 ? -6.588 12.338 44.690 1.00 73.44 370 ASN A O 1
ATOM 2975 N N . GLY A 1 371 ? -7.678 10.377 44.793 1.00 71.56 371 GLY A N 1
ATOM 2976 C CA . GLY A 1 371 ? -6.714 9.605 43.993 1.00 71.56 371 GLY A CA 1
ATOM 2977 C C . GLY A 1 371 ? -7.214 9.135 42.622 1.00 71.56 371 GLY A C 1
ATOM 2978 O O . GLY A 1 371 ? -6.409 8.677 41.812 1.00 71.56 371 GLY A O 1
ATOM 2979 N N . VAL A 1 372 ? -8.519 9.219 42.350 1.00 82.00 372 VAL A N 1
ATOM 2980 C CA . VAL A 1 372 ? -9.122 8.731 41.102 1.00 82.00 372 VAL A CA 1
ATOM 2981 C C . VAL A 1 372 ? -8.810 9.645 39.913 1.00 82.00 372 VAL A C 1
ATOM 2983 O O . VAL A 1 372 ? -9.035 10.853 39.943 1.00 82.00 372 VAL A O 1
ATOM 2986 N N . THR A 1 373 ? -8.312 9.052 38.830 1.00 84.62 373 THR A N 1
ATOM 2987 C CA . THR A 1 373 ? -8.116 9.729 37.539 1.00 84.62 373 THR A CA 1
ATOM 2988 C C . THR A 1 373 ? -9.338 9.571 36.635 1.00 84.62 373 THR A C 1
ATOM 2990 O O . THR A 1 373 ? -10.101 8.612 36.758 1.00 84.62 373 THR A O 1
ATOM 2993 N N . GLU A 1 374 ? -9.505 10.469 35.663 1.00 82.62 374 GLU A N 1
ATOM 2994 C CA . GLU A 1 374 ? -10.605 10.384 34.692 1.00 82.62 374 GLU A CA 1
ATOM 2995 C C . GLU A 1 374 ? -10.591 9.076 33.883 1.00 82.62 374 GLU A C 1
ATOM 2997 O O . GLU A 1 374 ? -11.639 8.468 33.675 1.00 82.62 374 GLU A O 1
ATOM 3002 N N . GLY A 1 375 ? -9.406 8.576 33.512 1.00 80.38 375 GLY A N 1
ATOM 3003 C CA . GLY A 1 375 ? -9.266 7.277 32.847 1.00 80.38 375 GLY A CA 1
ATOM 3004 C C . GLY A 1 375 ? -9.720 6.098 33.718 1.00 80.38 375 GLY A C 1
ATOM 3005 O O . GLY A 1 375 ? -10.361 5.178 33.214 1.00 80.38 375 GLY A O 1
ATOM 3006 N N . GLN A 1 376 ? -9.447 6.133 35.028 1.00 82.69 376 GLN A N 1
ATOM 3007 C CA . GLN A 1 376 ? -9.945 5.119 35.965 1.00 82.69 376 GLN A CA 1
ATOM 3008 C C . GLN A 1 376 ? -11.462 5.207 36.138 1.00 82.69 376 GLN A C 1
ATOM 3010 O O . GLN A 1 376 ? -12.125 4.174 36.110 1.00 82.69 376 GLN A O 1
ATOM 3015 N N . LEU A 1 377 ? -12.022 6.415 36.269 1.00 86.75 377 LEU A N 1
ATOM 3016 C CA . LEU A 1 377 ? -13.467 6.587 36.418 1.00 86.75 377 LEU A CA 1
ATOM 3017 C C . LEU A 1 377 ? -14.225 6.126 35.166 1.00 86.75 377 LEU A C 1
ATOM 3019 O O . LEU A 1 377 ? -15.175 5.358 35.285 1.00 86.75 377 LEU A O 1
ATOM 3023 N N . ASN A 1 378 ? -13.780 6.522 33.971 1.00 87.75 378 ASN A N 1
ATOM 3024 C CA . ASN A 1 378 ? -14.405 6.081 32.722 1.00 87.75 378 ASN A CA 1
ATOM 3025 C C . ASN A 1 378 ? -14.331 4.546 32.578 1.00 87.75 378 ASN A C 1
ATOM 3027 O O . ASN A 1 378 ? -15.338 3.921 32.254 1.00 87.75 378 ASN A O 1
ATOM 3031 N N . LYS A 1 379 ? -13.196 3.920 32.937 1.00 84.19 379 LYS A N 1
ATOM 3032 C CA . LYS A 1 379 ? -13.056 2.453 32.963 1.00 84.19 379 LYS A CA 1
ATOM 3033 C C . LYS A 1 379 ? -14.037 1.781 33.936 1.00 84.19 379 LYS A C 1
ATOM 3035 O O . LYS A 1 379 ? -14.633 0.771 33.573 1.00 84.19 379 LYS A O 1
ATOM 3040 N N . ILE A 1 380 ? -14.230 2.330 35.141 1.00 84.25 380 ILE A N 1
ATOM 3041 C CA . ILE A 1 380 ? -15.228 1.834 36.109 1.00 84.25 380 ILE A CA 1
ATOM 3042 C C . ILE A 1 380 ? -16.634 1.897 35.498 1.00 84.25 380 ILE A C 1
ATOM 3044 O O . ILE A 1 380 ? -17.359 0.903 35.523 1.00 84.25 380 ILE A O 1
ATOM 3048 N N . LEU A 1 381 ? -17.007 3.037 34.909 1.00 85.75 381 LEU A N 1
ATOM 3049 C CA . LEU A 1 381 ? -18.333 3.240 34.322 1.00 85.75 381 LEU A CA 1
ATOM 3050 C C . LEU A 1 381 ? -18.599 2.307 33.132 1.00 85.75 381 LEU A C 1
ATOM 3052 O O . LEU A 1 381 ? -19.705 1.780 33.016 1.00 85.75 381 LEU A O 1
ATOM 3056 N N . ASP A 1 382 ? -17.604 2.055 32.279 1.00 85.25 382 ASP A N 1
ATOM 3057 C CA . ASP A 1 382 ? -17.735 1.102 31.173 1.00 85.25 382 ASP A CA 1
ATOM 3058 C C . ASP A 1 382 ? -17.856 -0.347 31.657 1.00 85.25 382 ASP A C 1
ATOM 3060 O O . ASP A 1 382 ? -18.732 -1.069 31.173 1.00 85.25 382 ASP A O 1
ATOM 3064 N N . ILE A 1 383 ? -17.071 -0.760 32.662 1.00 81.62 383 ILE A N 1
ATOM 3065 C CA . ILE A 1 383 ? -17.212 -2.082 33.293 1.00 81.62 383 ILE A CA 1
ATOM 3066 C C . ILE A 1 383 ? -18.627 -2.238 33.862 1.00 81.62 383 ILE A C 1
ATOM 3068 O O . ILE A 1 383 ? -19.328 -3.178 33.490 1.00 81.62 383 ILE A O 1
ATOM 3072 N N . MET A 1 384 ? -19.094 -1.290 34.679 1.00 80.56 384 MET A N 1
ATOM 3073 C CA . MET A 1 384 ? -20.424 -1.354 35.296 1.00 80.56 384 MET A CA 1
ATOM 3074 C C . MET A 1 384 ? -21.584 -1.296 34.292 1.00 80.56 384 MET A C 1
ATOM 3076 O O . MET A 1 384 ? -22.656 -1.850 34.547 1.00 80.56 384 MET A O 1
ATOM 3080 N N . ARG A 1 385 ? -21.400 -0.610 33.159 1.00 83.75 385 ARG A N 1
ATOM 3081 C CA . ARG A 1 385 ? -22.375 -0.574 32.062 1.00 83.75 385 ARG A CA 1
ATOM 3082 C C . ARG A 1 385 ? -22.388 -1.899 31.296 1.00 83.75 385 ARG A C 1
ATOM 3084 O O . ARG A 1 385 ? -23.463 -2.382 30.951 1.00 83.75 385 ARG A O 1
ATOM 3091 N N . SER A 1 386 ? -21.223 -2.516 31.083 1.00 80.38 386 SER A N 1
ATOM 3092 C CA . SER A 1 386 ? -21.104 -3.831 30.435 1.00 80.38 386 SER A CA 1
ATOM 3093 C C . SER A 1 386 ? -21.701 -4.965 31.281 1.00 80.38 386 SER A C 1
ATOM 3095 O O . SER A 1 386 ? -22.409 -5.818 30.747 1.00 80.38 386 SER A O 1
ATOM 3097 N N . SER A 1 387 ? -21.530 -4.919 32.608 1.00 75.50 387 SER A N 1
ATOM 3098 C CA . SER A 1 387 ? -22.115 -5.878 33.556 1.00 75.50 387 SER A CA 1
ATOM 3099 C C . SER A 1 387 ? -23.593 -5.616 33.882 1.00 75.50 387 SER A C 1
ATOM 3101 O O . SER A 1 387 ? -24.172 -6.318 34.705 1.00 75.50 387 SER A O 1
ATOM 3103 N N . LYS A 1 388 ? -24.228 -4.620 33.240 1.00 76.81 388 LYS A N 1
ATOM 3104 C CA . LYS A 1 388 ? -25.626 -4.189 33.462 1.00 76.81 388 LYS A CA 1
ATOM 3105 C C . LYS A 1 388 ? -25.942 -3.707 34.889 1.00 76.81 388 LYS A C 1
ATOM 3107 O O . LYS A 1 388 ? -27.108 -3.494 35.215 1.00 76.81 388 LYS A O 1
ATOM 3112 N N . VAL A 1 389 ? -24.925 -3.477 35.720 1.00 78.81 389 VAL A N 1
ATOM 3113 C CA . VAL A 1 389 ? -25.066 -2.920 37.076 1.00 78.81 389 VAL A CA 1
ATOM 3114 C C . VAL A 1 389 ? -25.511 -1.453 37.016 1.00 78.81 389 VAL A C 1
ATOM 3116 O O . VAL A 1 389 ? -26.345 -1.008 37.811 1.00 78.81 389 VAL A O 1
ATOM 3119 N N . LEU A 1 390 ? -24.981 -0.689 36.058 1.00 81.06 390 LEU A N 1
ATOM 3120 C CA . LEU A 1 390 ? -25.312 0.720 35.849 1.00 81.06 390 LEU A CA 1
ATOM 3121 C C . LEU A 1 390 ? -26.385 0.876 34.764 1.00 81.06 390 LEU A C 1
ATOM 3123 O O . LEU A 1 390 ? -26.211 0.396 33.643 1.00 81.06 390 LEU A O 1
ATOM 3127 N N . SER A 1 391 ? -27.489 1.563 35.079 1.00 83.25 391 SER A N 1
ATOM 3128 C CA . SER A 1 391 ? -28.513 1.882 34.080 1.00 83.25 391 SER A CA 1
ATOM 3129 C C . SER A 1 391 ? -28.021 2.985 33.134 1.00 83.25 391 SER A C 1
ATOM 3131 O O . SER A 1 391 ? -27.097 3.738 33.451 1.00 83.25 391 SER A O 1
ATOM 3133 N N . ARG A 1 392 ? -28.658 3.129 31.966 1.00 82.31 392 ARG A N 1
ATOM 3134 C CA . ARG A 1 392 ? -28.327 4.217 31.035 1.00 82.31 392 ARG A CA 1
ATOM 3135 C C . ARG A 1 392 ? -28.563 5.603 31.655 1.00 82.31 392 ARG A C 1
ATOM 3137 O O . ARG A 1 392 ? -27.720 6.477 31.489 1.00 82.31 392 ARG A O 1
ATOM 3144 N N . GLY A 1 393 ? -29.660 5.780 32.395 1.00 83.56 393 GLY A N 1
ATOM 3145 C CA . GLY A 1 393 ? -29.950 7.038 33.093 1.00 83.56 393 GLY A CA 1
ATOM 3146 C C . GLY A 1 393 ? -28.963 7.317 34.230 1.00 83.56 393 GLY A C 1
ATOM 3147 O O . GLY A 1 393 ? -28.552 8.458 34.418 1.00 83.56 393 GLY A O 1
ATOM 3148 N N . ASP A 1 394 ? -28.512 6.270 34.928 1.00 83.12 394 ASP A N 1
ATOM 3149 C CA . ASP A 1 394 ? -27.491 6.373 35.978 1.00 83.12 394 ASP A CA 1
ATOM 3150 C C . ASP A 1 394 ? -26.158 6.864 35.389 1.00 83.12 394 ASP A C 1
ATOM 3152 O O . ASP A 1 394 ? -25.538 7.785 35.917 1.00 83.12 394 ASP A O 1
ATOM 3156 N N . TYR A 1 395 ? -25.738 6.276 34.261 1.00 87.12 395 TYR A N 1
ATOM 3157 C CA . TYR A 1 395 ? -24.533 6.672 33.529 1.00 87.12 395 TYR A CA 1
ATOM 3158 C C . TYR A 1 395 ? -24.620 8.124 33.043 1.00 87.12 395 TYR A C 1
ATOM 3160 O O . TYR A 1 395 ? -23.673 8.886 33.220 1.00 87.12 395 TYR A O 1
ATOM 3168 N N . GLU A 1 396 ? -25.756 8.529 32.467 1.00 86.56 396 GLU A N 1
ATOM 3169 C CA . GLU A 1 396 ? -25.972 9.897 31.982 1.00 86.56 396 GLU A CA 1
ATOM 3170 C C . GLU A 1 396 ? -25.985 10.923 33.142 1.00 86.56 396 GLU A C 1
ATOM 3172 O O . GLU A 1 396 ? -25.362 11.974 33.009 1.00 86.56 396 GLU A O 1
ATOM 3177 N N . ASN A 1 397 ? -26.561 10.599 34.311 1.00 87.50 397 ASN A N 1
ATOM 3178 C CA . ASN A 1 397 ? -26.493 11.429 35.530 1.00 87.50 397 ASN A CA 1
ATOM 3179 C C . ASN A 1 397 ? -25.068 11.529 36.113 1.00 87.50 397 ASN A C 1
ATOM 3181 O O . ASN A 1 397 ? -24.627 12.611 36.503 1.00 87.50 397 ASN A O 1
ATOM 3185 N N . ILE A 1 398 ? -24.307 10.429 36.158 1.00 87.44 398 ILE A N 1
ATOM 3186 C CA . ILE A 1 398 ? -22.897 10.494 36.576 1.00 87.44 398 ILE A CA 1
ATOM 3187 C C . ILE A 1 398 ? -22.100 11.350 35.587 1.00 87.44 398 ILE A C 1
ATOM 3189 O O . ILE A 1 398 ? -21.276 12.158 36.004 1.00 87.44 398 ILE A O 1
ATOM 3193 N N . ASN A 1 399 ? -22.344 11.217 34.282 1.00 86.19 399 ASN A N 1
ATOM 3194 C CA . ASN A 1 399 ? -21.598 11.954 33.267 1.00 86.19 399 ASN A CA 1
ATOM 3195 C C . ASN A 1 399 ? -22.011 13.434 33.139 1.00 86.19 399 ASN A C 1
ATOM 3197 O O . ASN A 1 399 ? -21.286 14.201 32.510 1.00 86.19 399 ASN A O 1
ATOM 3201 N N . SER A 1 400 ? -23.131 13.851 33.741 1.00 88.00 400 SER A N 1
ATOM 3202 C CA . SER A 1 400 ? -23.599 15.243 33.719 1.00 88.00 400 SER A CA 1
ATOM 3203 C C . SER A 1 400 ? -22.980 16.141 34.799 1.00 88.00 400 SER A C 1
ATOM 3205 O O . SER A 1 400 ? -23.220 17.349 34.778 1.00 88.00 400 SER A O 1
ATOM 3207 N N . LYS A 1 401 ? -22.226 15.600 35.769 1.00 90.44 401 LYS A N 1
ATOM 3208 C CA . LYS A 1 401 ? -21.580 16.421 36.814 1.00 90.44 401 LYS A CA 1
ATOM 3209 C C . LYS A 1 401 ? -20.358 17.156 36.248 1.00 90.44 401 LYS A C 1
ATOM 3211 O O . LYS A 1 401 ? -19.592 16.585 35.474 1.00 90.44 401 LYS A O 1
ATOM 3216 N N . MET A 1 402 ? -20.148 18.404 36.671 1.00 79.94 402 MET A N 1
ATOM 3217 C CA . MET A 1 402 ? -19.120 19.285 36.097 1.00 79.94 402 MET A CA 1
ATOM 3218 C C . MET A 1 402 ? -17.682 18.884 36.444 1.00 79.94 402 MET A C 1
ATOM 3220 O O . MET A 1 402 ? -16.779 19.145 35.651 1.00 79.94 402 MET A O 1
ATOM 3224 N N . THR A 1 403 ? -17.441 18.285 37.614 1.00 86.88 403 THR A N 1
ATOM 3225 C CA . THR A 1 403 ? -16.080 17.963 38.074 1.00 86.88 403 THR A CA 1
ATOM 3226 C C . THR A 1 403 ? -15.843 16.463 38.231 1.00 86.88 403 THR A C 1
ATOM 3228 O O . THR A 1 403 ? -16.728 15.712 38.639 1.00 86.88 403 THR A O 1
ATOM 3231 N N . LEU A 1 404 ? -14.606 16.015 37.977 1.00 85.44 404 LEU A N 1
ATOM 3232 C CA . LEU A 1 404 ? -14.191 14.617 38.158 1.00 85.44 404 LEU A CA 1
ATOM 3233 C C . LEU A 1 404 ? -14.526 14.085 39.564 1.00 85.44 404 LEU A C 1
ATOM 3235 O O . LEU A 1 404 ? -15.006 12.963 39.699 1.00 85.44 404 LEU A O 1
ATOM 3239 N N . THR A 1 405 ? -14.328 14.902 40.600 1.00 85.25 405 THR A N 1
ATOM 3240 C CA . THR A 1 405 ? -14.612 14.538 41.995 1.00 85.25 405 THR A CA 1
ATOM 3241 C C . THR A 1 405 ? -16.110 14.365 42.262 1.00 85.25 405 THR A C 1
ATOM 3243 O O . THR A 1 405 ? -16.484 13.484 43.030 1.00 85.25 405 THR A O 1
ATOM 3246 N N . GLU A 1 406 ? -16.987 15.148 41.626 1.00 85.81 406 GLU A N 1
ATOM 3247 C CA . GLU A 1 406 ? -18.441 14.941 41.709 1.00 85.81 406 GLU A CA 1
ATOM 3248 C C . GLU A 1 406 ? -18.882 13.695 40.941 1.00 85.81 406 GLU A C 1
ATOM 3250 O O . GLU A 1 406 ? -19.635 12.895 41.492 1.00 85.81 406 GLU A O 1
ATOM 3255 N N . ARG A 1 407 ? -18.370 13.486 39.717 1.00 90.25 407 ARG A N 1
ATOM 3256 C CA . ARG A 1 407 ? -18.636 12.271 38.922 1.00 90.25 407 ARG A CA 1
ATOM 3257 C C . ARG A 1 407 ? -18.223 11.014 39.706 1.00 90.25 407 ARG A C 1
ATOM 3259 O O . ARG A 1 407 ? -18.981 10.050 39.790 1.00 90.25 407 ARG A O 1
ATOM 3266 N N . ALA A 1 408 ? -17.052 11.042 40.345 1.00 86.50 408 ALA A N 1
ATOM 3267 C CA . ALA A 1 408 ? -16.561 9.952 41.186 1.00 86.50 408 ALA A CA 1
ATOM 3268 C C . ALA A 1 408 ? -17.378 9.766 42.476 1.00 86.50 408 ALA A C 1
ATOM 3270 O O . ALA A 1 408 ? -17.628 8.629 42.874 1.00 86.50 408 ALA A O 1
ATOM 3271 N N . ARG A 1 409 ? -17.821 10.855 43.120 1.00 88.75 409 ARG A N 1
ATOM 3272 C CA . ARG A 1 409 ? -18.667 10.801 44.323 1.00 88.75 409 ARG A CA 1
ATOM 3273 C C . ARG A 1 409 ? -20.016 10.158 44.024 1.00 88.75 409 ARG A C 1
ATOM 3275 O O . ARG A 1 409 ? -20.371 9.197 44.697 1.00 88.75 409 ARG A O 1
ATOM 3282 N N . GLU A 1 410 ? -20.689 10.612 42.968 1.00 87.94 410 GLU A N 1
ATOM 3283 C CA . GLU A 1 410 ? -21.944 10.020 42.496 1.00 87.94 410 GLU A CA 1
ATOM 3284 C C . GLU A 1 410 ? -21.754 8.527 42.178 1.00 87.94 410 GLU A C 1
ATOM 3286 O O . GLU A 1 410 ? -22.522 7.690 42.643 1.00 87.94 410 GLU A O 1
ATOM 3291 N N . CYS A 1 411 ? -20.680 8.169 41.462 1.00 86.75 411 CYS A N 1
ATOM 3292 C CA . CYS A 1 411 ? -20.365 6.776 41.146 1.00 86.75 411 CYS A CA 1
ATOM 3293 C C . CYS A 1 411 ? -20.202 5.907 42.408 1.00 86.75 411 CYS A C 1
ATOM 3295 O O . CYS A 1 411 ? -20.759 4.810 42.463 1.00 86.75 411 CYS A O 1
ATOM 3297 N N . LEU A 1 412 ? -19.480 6.383 43.431 1.00 84.94 412 LEU A N 1
ATOM 3298 C CA . LEU A 1 412 ? -19.311 5.660 44.698 1.00 84.94 412 LEU A CA 1
ATOM 3299 C C . LEU A 1 412 ? -20.635 5.518 45.464 1.00 84.94 412 LEU A C 1
ATOM 3301 O O . LEU A 1 412 ? -20.939 4.425 45.939 1.00 84.94 412 LEU A O 1
ATOM 3305 N N . ASP A 1 413 ? -21.438 6.581 45.548 1.00 83.75 413 ASP A N 1
ATOM 3306 C CA . ASP A 1 413 ? -22.749 6.552 46.213 1.00 83.75 413 ASP A CA 1
ATOM 3307 C C . ASP A 1 413 ? -23.704 5.550 45.550 1.00 83.75 413 ASP A C 1
ATOM 3309 O O . ASP A 1 413 ? -24.322 4.724 46.229 1.00 83.75 413 ASP A O 1
ATOM 3313 N N . MET A 1 414 ? -23.762 5.546 44.215 1.00 79.44 414 MET A N 1
ATOM 3314 C CA . MET A 1 414 ? -24.580 4.594 43.462 1.00 79.44 414 MET A CA 1
ATOM 3315 C C . MET A 1 414 ? -24.110 3.143 43.627 1.00 79.44 414 MET A C 1
ATOM 3317 O O . MET A 1 414 ? -24.940 2.234 43.641 1.00 79.44 414 MET A O 1
ATOM 3321 N N . CYS A 1 415 ? -22.806 2.899 43.785 1.00 74.19 415 CYS A N 1
ATOM 3322 C CA . CYS A 1 415 ? -22.280 1.547 43.990 1.00 74.19 415 CYS A CA 1
ATOM 3323 C C . CYS A 1 415 ? -22.573 0.998 45.384 1.00 74.19 415 CYS A C 1
ATOM 3325 O O . CYS A 1 415 ? -22.976 -0.159 45.498 1.00 74.19 415 CYS A O 1
ATOM 3327 N N . CYS A 1 416 ? -22.465 1.831 46.423 1.00 68.75 416 CYS A N 1
ATOM 3328 C CA . CYS A 1 416 ? -22.879 1.456 47.775 1.00 68.75 416 CYS A CA 1
ATOM 3329 C C . CYS A 1 416 ? -24.370 1.066 47.822 1.00 68.75 416 CYS A C 1
ATOM 3331 O O . CYS A 1 416 ? -24.736 0.137 48.537 1.00 68.75 416 CYS A O 1
ATOM 3333 N N . GLY A 1 417 ? -25.223 1.726 47.026 1.00 66.12 417 GLY A N 1
ATOM 3334 C CA . GLY A 1 417 ? -26.652 1.404 46.915 1.00 66.12 417 GLY A CA 1
ATOM 3335 C C . GLY A 1 417 ? -26.998 0.180 46.052 1.00 66.12 417 GLY A C 1
ATOM 3336 O O . GLY A 1 417 ? -28.078 -0.383 46.218 1.00 66.12 417 GLY A O 1
ATOM 3337 N N . LYS A 1 418 ? -26.114 -0.248 45.138 1.00 69.00 418 LYS A N 1
ATOM 3338 C CA . LYS A 1 418 ? -26.354 -1.366 44.194 1.00 69.00 418 LYS A CA 1
ATOM 3339 C C . LYS A 1 418 ? -25.764 -2.714 44.637 1.00 69.00 418 LYS A C 1
ATOM 3341 O O . LYS A 1 418 ? -26.021 -3.722 43.984 1.00 69.00 418 LYS A O 1
ATOM 3346 N N . GLY A 1 419 ? -25.027 -2.754 45.748 1.00 70.75 419 GLY A N 1
ATOM 3347 C CA . GLY A 1 419 ? -24.608 -3.986 46.427 1.00 70.75 419 GLY A CA 1
ATOM 3348 C C . GLY A 1 419 ? -23.143 -4.405 46.232 1.00 70.75 419 GLY A C 1
ATOM 3349 O O . GLY A 1 419 ? -22.307 -3.679 45.689 1.00 70.75 419 GLY A O 1
ATOM 3350 N N . GLU A 1 420 ? -22.833 -5.609 46.722 1.00 73.31 420 GLU A N 1
ATOM 3351 C CA . GLU A 1 420 ? -21.487 -6.209 46.762 1.00 73.31 420 GLU A CA 1
ATOM 3352 C C . GLU A 1 420 ? -20.788 -6.250 45.395 1.00 73.31 420 GLU A C 1
ATOM 3354 O O . GLU A 1 420 ? -19.609 -5.924 45.298 1.00 73.31 420 GLU A O 1
ATOM 3359 N N . GLU A 1 421 ? -21.502 -6.626 44.333 1.00 68.00 421 GLU A N 1
ATOM 3360 C CA . GLU A 1 421 ? -20.932 -6.819 42.993 1.00 68.00 421 GLU A CA 1
ATOM 3361 C C . GLU A 1 421 ? -20.500 -5.497 42.336 1.00 68.00 421 GLU A C 1
ATOM 3363 O O . GLU A 1 421 ? -19.405 -5.406 41.781 1.00 68.00 421 GLU A O 1
ATOM 3368 N N . ALA A 1 422 ? -21.301 -4.436 42.501 1.00 74.19 422 ALA A N 1
ATOM 3369 C CA . ALA A 1 422 ? -20.939 -3.078 42.089 1.00 74.19 422 ALA A CA 1
ATOM 3370 C C . ALA A 1 422 ? -19.695 -2.581 42.846 1.00 74.19 422 ALA A C 1
ATOM 3372 O O . ALA A 1 422 ? -18.784 -1.981 42.273 1.00 74.19 422 ALA A O 1
ATOM 3373 N N . SER A 1 423 ? -19.652 -2.878 44.147 1.00 78.81 423 SER A N 1
ATOM 3374 C CA . SER A 1 423 ? -18.568 -2.476 45.041 1.00 78.81 423 SER A CA 1
ATOM 3375 C C . SER A 1 423 ? -17.256 -3.216 44.724 1.00 78.81 423 SER A C 1
ATOM 3377 O O . SER A 1 423 ? -16.179 -2.618 44.754 1.00 78.81 423 SER A O 1
ATOM 3379 N N . ARG A 1 424 ? -17.338 -4.501 44.350 1.00 75.12 424 ARG A N 1
ATOM 3380 C CA . ARG A 1 424 ? -16.209 -5.336 43.909 1.00 75.12 424 ARG A CA 1
ATOM 3381 C C . ARG A 1 424 ? -15.568 -4.810 42.624 1.00 75.12 424 ARG A C 1
ATOM 3383 O O . ARG A 1 424 ? -14.354 -4.621 42.595 1.00 75.12 424 ARG A O 1
ATOM 3390 N N . ALA A 1 425 ? -16.378 -4.476 41.615 1.00 69.94 425 ALA A N 1
ATOM 3391 C CA . ALA A 1 425 ? -15.896 -3.950 40.334 1.00 69.94 425 ALA A CA 1
ATOM 3392 C C . ALA A 1 425 ? -15.059 -2.660 40.486 1.00 69.94 425 ALA A C 1
ATOM 3394 O O . ALA A 1 425 ? -14.057 -2.479 39.786 1.00 69.94 425 ALA A O 1
ATOM 3395 N N . ILE A 1 426 ? -15.415 -1.779 41.432 1.00 73.88 426 ILE A N 1
ATOM 3396 C CA . ILE A 1 426 ? -14.595 -0.603 41.764 1.00 73.88 426 ILE A CA 1
ATOM 3397 C C . ILE A 1 426 ? -13.269 -1.019 42.405 1.00 73.88 426 ILE A C 1
ATOM 3399 O O . ILE A 1 426 ? -12.217 -0.555 41.969 1.00 73.88 426 ILE A O 1
ATOM 3403 N N . LEU A 1 427 ? -13.299 -1.865 43.441 1.00 72.44 427 LEU A N 1
ATOM 3404 C CA . LEU A 1 427 ? -12.095 -2.241 44.195 1.00 72.44 427 LEU A CA 1
ATOM 3405 C C . LEU A 1 427 ? -11.059 -2.965 43.326 1.00 72.44 427 LEU A C 1
ATOM 3407 O O . LEU A 1 427 ? -9.862 -2.707 43.473 1.00 72.44 427 LEU A O 1
ATOM 3411 N N . GLU A 1 428 ? -11.512 -3.807 42.398 1.00 70.62 428 GLU A N 1
ATOM 3412 C CA . GLU A 1 428 ? -10.669 -4.452 41.387 1.00 70.62 428 GLU A CA 1
ATOM 3413 C C . GLU A 1 428 ? -10.084 -3.423 40.408 1.00 70.62 428 GLU A C 1
ATOM 3415 O O . GLU A 1 428 ? -8.876 -3.408 40.166 1.00 70.62 428 GLU A O 1
ATOM 3420 N N . THR A 1 429 ? -10.903 -2.495 39.896 1.00 68.88 429 THR A N 1
ATOM 3421 C CA . THR A 1 429 ? -10.455 -1.487 38.915 1.00 68.88 429 THR A CA 1
ATOM 3422 C C . THR A 1 429 ? -9.500 -0.446 39.512 1.00 68.88 429 THR A C 1
ATOM 3424 O O . THR A 1 429 ? -8.598 0.032 38.821 1.00 68.88 429 THR A O 1
ATOM 3427 N N . LEU A 1 430 ? -9.658 -0.113 40.796 1.00 68.19 430 LEU A N 1
ATOM 3428 C CA . LEU A 1 430 ? -8.737 0.745 41.549 1.00 68.19 430 LEU A CA 1
ATOM 3429 C C . LEU A 1 430 ? -7.491 -0.006 42.055 1.00 68.19 430 LEU A C 1
ATOM 3431 O O . LEU A 1 430 ? -6.564 0.628 42.559 1.00 68.19 430 LEU A O 1
ATOM 3435 N N . GLY A 1 431 ? -7.443 -1.337 41.921 1.00 62.12 431 GLY A N 1
ATOM 3436 C CA . GLY A 1 431 ? -6.335 -2.171 42.396 1.00 62.12 431 GLY A CA 1
ATOM 3437 C C . GLY A 1 431 ? -6.217 -2.243 43.923 1.00 62.12 431 GLY A C 1
ATOM 3438 O O . GLY A 1 431 ? -5.136 -2.525 44.440 1.00 62.12 431 GLY A O 1
ATOM 3439 N N . CYS A 1 432 ? -7.300 -1.960 44.652 1.00 55.31 432 CYS A N 1
ATOM 3440 C CA . CYS A 1 432 ? -7.310 -1.892 46.115 1.00 55.31 432 CYS A CA 1
ATOM 3441 C C . CYS A 1 432 ? -7.452 -3.264 46.791 1.00 55.31 432 CYS A C 1
ATOM 3443 O O . CYS A 1 432 ? -7.100 -3.388 47.963 1.00 55.31 432 CYS A O 1
ATOM 3445 N N . TYR A 1 433 ? -7.952 -4.278 46.080 1.00 46.81 433 TYR A N 1
ATOM 3446 C CA . TYR A 1 433 ? -8.108 -5.648 46.576 1.00 46.81 433 TYR A CA 1
ATOM 3447 C C . TYR A 1 433 ? -7.856 -6.665 45.453 1.00 46.81 433 TYR A C 1
ATOM 3449 O O . TYR A 1 433 ? -8.160 -6.404 44.291 1.00 46.81 433 TYR A O 1
ATOM 3457 N N . ARG A 1 434 ? -7.321 -7.839 45.808 1.00 40.28 434 ARG A N 1
ATOM 3458 C CA . ARG A 1 434 ? -7.297 -9.038 44.958 1.00 40.28 434 ARG A CA 1
ATOM 3459 C C . ARG A 1 434 ? -8.024 -10.148 45.708 1.00 40.28 434 ARG A C 1
ATOM 3461 O O . ARG A 1 434 ? -7.603 -10.494 46.810 1.00 40.28 434 ARG A O 1
ATOM 3468 N N . PHE A 1 435 ? -9.084 -10.688 45.118 1.00 42.09 435 PHE A N 1
ATOM 3469 C CA . PHE A 1 435 ? -9.686 -11.934 45.583 1.00 42.09 435 PHE A CA 1
ATOM 3470 C C . PHE A 1 435 ? -8.851 -13.112 45.059 1.00 42.09 435 PHE A C 1
ATOM 3472 O O . PHE A 1 435 ? -8.340 -13.056 43.939 1.00 42.09 435 PHE A O 1
ATOM 3479 N N . SER A 1 436 ? -8.643 -14.110 45.918 1.00 34.28 436 SER A N 1
ATOM 3480 C CA . SER A 1 436 ? -7.809 -15.299 45.686 1.00 34.28 436 SER A CA 1
ATOM 3481 C C . SER A 1 436 ? -8.636 -16.505 45.269 1.00 34.28 436 SER A C 1
ATOM 3483 O O . SER A 1 436 ? -9.621 -16.753 46.002 1.00 34.28 436 SER A O 1
#

Secondary structure (DSSP, 8-state):
-HHHHT---TTB--EEEEEEETTEEEEEE---TT-BHHHHHH-TTT-S---HHHHHHHHHHHHHHHHHHHTSSSPPP-SS--GGGEEE-TT--EEE-STT-TTS----SPPTTT--HHHHTTGGGS-HHHHTTPPP-HHHHHHHHHHHHHHHHH-S-TTTT---HHHHHHHHHTT-------GGGTTSTT--HHHHHHHHHHHHHHT-SSGGGSPPHHHHHHHHHHHHTTS-HHHHHHHHHHHHHHHHHHHHHS-------------------------------------------------------------------PPP----------------------S---------HHHHHHHHHHHHHHH--HHHHHHHHHHHHHTT-S-HHHHHHHHT-SSHHHHHHHHHHHHHHH-HHHHHHHHHHTT-----

Organism: Xenopus laevis (NCBI:txid8355)

pLDDT: mean 70.78, std 27.15, range [21.55, 98.69]

Foldseek 3Di:
DVVVQPDDDPQAFHFPAWDDDPPDIDTDTDDFPQAWQLCQLAVCLLPVDAQVLLLLQQLLSNLVQLLSQCPPPPRWAQQQDDRNQWGAHLLGHIHGHSTPVPPPDPDLDDDPPDDDPSSLLSLLLAALCVLVVDDDDSLSVLLSSLLSSLCRLQSDRWPPVDPDSVVVSVCNNVPDGRDLCSCSVVPNPDDDVVVVVVVSVLSCQSRDNDSVSHDHSVVSSVVSVVVSVVDDPVNSNVSSVVSSVSSVVSVVPDDPPPPPPPPPPPPPPPDPDDDDDDDDDDDDDDDDDDDDDDDDDDDDDDDDDDDDDDDDDDDDDDDDDDDDDDDDDDDDDDDDDDPDDPDPPDDDDDDDDDDFLLNVCVVCVVVCLVPDDPVLLVVLLVVCVVVVLADPVLSVVLVPDPDPSSSSNSLSVSLSVSDRVSSVSSCVSVVVDDDD

Sequence (436 aa):
MEFIGQLKSERLVQIFGVYKSPNTFGILTDWMENGSLHSFIHQRELYPVLPVCVCVRILSDIAEGLHYLHNLPCPVMHRTLKPSNIHLDAKYHAKISKYGLLRMQTSFLPTSEGGNKDDEDSIVYLSPDRLKSAVPTLADDTYSFGIIAWEMFSRKVPFQDISNSLKLATCISRGLRPQPNLELLLNAENIQSARLEDLTQFVNFCWHQDPHMRPSMTVCFNHFQRVLQNFSSDMIQKSVDCLIRNKERAEQTLPTSAQEFDIRFLDISCSVSNSKSVQRSRAQSVPDESQALLFKGLEHPREQRSASLPATGKYSPITHFLPTIECQNPDRSHCYRWSQRINIHSASKGFYKSESCAEILIKNRESILNGVTEGQLNKILDIMRSSKVLSRGDYENINSKMTLTERARECLDMCCGKGEEASRAILETLGCYRFS

InterPro domains:
  IPR000719 Protein kinase domain [PS50011] (1-228)
  IPR001245 Serine-threonine/tyrosine-protein kinase, catalytic domain [PF07714] (2-222)
  IPR001315 CARD domain [PF00619] (361-430)
  IPR001315 CARD domain [PS50209] (353-430)
  IPR011009 Protein kinase-like domain superfamily [SSF56112] (3-234)
  IPR011029 Death-like domain superfamily [G3DSA:1.10.533.10] (356-433)
  IPR011029 Death-like domain superfamily [SSF47986] (358-430)
  IPR051681 Serine/Threonine Kinases and Pseudokinases [PTHR44329] (6-229)